Protein AF-A0A7W6GQD6-F1 (afdb_monomer_lite)

pLDDT: mean 81.96, std 21.28, range [22.78, 98.62]

Sequence (517 aa):
MRVMVGALLSGAMLIDSMAMAAETPKAAPPQAVETPSPFIQCDGRKGHVGAGELLGQLLAISVTAGLASDAFTKDDGNVEKRLSGRAGADACNVAMAQETNEERRTQLLLARTIHLIEAEDLPAALESVRELPRLAPVGVQDWAFNAGLGSSAAYLESVILVRLDRPAEAEAAALRSAAFAPYDLVSQYRVPAHVQLTPTMSAEKKAYLDQLVRMCPQHLSLRAELHAWVGDYAAAAKDEADRLKLVQGFAPKAKPMFNDALVALYQMMAGDKDAATTAARARQGLDAYIAEGGDRSDPAGVSNVEAMLAFFDIGQLAAQGRMAEARAAFAGRTRWVAVPPPVVADMFGKLQANMPTAERTGPWTRTRQDYRDDAMRSNLKLLQNPDLVKNYYAKVANSARQSDYARASGSVWKIGAKPRYLARDLPKDVTTYEFINVGPNLWGLSAGEAVLLHAALIASARGFDGFVVPQNRTHIFSSPVRFGNIGTPGFPQSATFRAQQVIDELSPRIPEPPMRR

Organism: NCBI:txid944425

Foldseek 3Di:
DDDDPDDDDDDDDDDDDDDDDDDDDDDDDPDPPPLDALLCQQQQADADDDPVVVVVVVVPDDDDDDDDPVPPDPGPGGRVNHHAAPSNLVSLVVSLVVHPDLLVNLVSLLSSLLRPVRNVVLVVSLVSLVCNVVSDDVPPVDLLCCLFSVLLSLQSNLLSCLLVVNLVSSLVSLLSSCVSFLLALLSLVSNLLSLLLDLDDDPSNVVSLLSSCQSFVLCLQSVLLSCLSVLNLVSSLVSLVLSVLQCCLQPVPDLPLLSLLSSLLSCLSVVHPCSVVSLVSSVVSLVVCVVVVVCVVPVPSSVLSVLSSLLSVLSVCVVVVVLVVSVVSLVVDPDSVSHRLSSNLVSLQSSLVPPDPVNCDDPSVDHSVNSSVVSSVVSSVVSNDSVCSVCSSVSRGRGRDLVLLQQLQVQLLQQPPDRRQWDDDDPPVSVSWTKGAQVVGHDDSSLQLSSLLSLLNNLVVVPEQWKGFHNCPPDSNMTTMDHHHDPDRSHDPSRIDGSVVSCVVCCVSNPHDPPPD

Radius of gyration: 27.21 Å; chains: 1; bounding box: 82×71×68 Å

Structure (mmCIF, N/CA/C/O backbone):
data_AF-A0A7W6GQD6-F1
#
_entry.id   AF-A0A7W6GQD6-F1
#
loop_
_atom_site.group_PDB
_atom_site.id
_atom_site.type_symbol
_atom_site.label_atom_id
_atom_site.label_alt_id
_atom_site.label_comp_id
_atom_site.label_asym_id
_atom_site.label_entity_id
_atom_site.label_seq_id
_atom_site.pdbx_PDB_ins_code
_atom_site.Cartn_x
_atom_site.Cartn_y
_atom_site.Cartn_z
_atom_site.occupancy
_atom_site.B_iso_or_equiv
_atom_site.auth_seq_id
_atom_site.auth_comp_id
_atom_site.auth_asym_id
_atom_site.auth_atom_id
_atom_site.pdbx_PDB_model_num
ATOM 1 N N . MET A 1 1 ? 17.242 -1.095 22.680 1.00 29.06 1 MET A N 1
ATOM 2 C CA . MET A 1 1 ? 17.870 -1.132 21.341 1.00 29.06 1 MET A CA 1
ATOM 3 C C . MET A 1 1 ? 17.457 0.159 20.648 1.00 29.06 1 MET A C 1
ATOM 5 O O . MET A 1 1 ? 16.277 0.341 20.392 1.00 29.06 1 MET A O 1
ATOM 9 N N . ARG A 1 2 ? 18.373 1.134 20.584 1.00 23.98 2 ARG A N 1
ATOM 10 C CA . ARG A 1 2 ? 18.087 2.547 20.279 1.00 23.98 2 ARG A CA 1
ATOM 11 C C . ARG A 1 2 ? 17.728 2.716 18.799 1.00 23.98 2 ARG A C 1
ATOM 13 O O . ARG A 1 2 ? 18.557 2.416 17.949 1.00 23.98 2 ARG A O 1
ATOM 20 N N . VAL A 1 3 ? 16.531 3.219 18.507 1.00 26.91 3 VAL A N 1
ATOM 21 C CA . VAL A 1 3 ? 16.173 3.744 17.183 1.00 26.91 3 VAL A CA 1
ATOM 22 C C . VAL A 1 3 ? 16.498 5.235 17.207 1.00 26.91 3 VAL A C 1
ATOM 24 O O . VAL A 1 3 ? 15.891 5.996 17.954 1.00 26.91 3 VAL A O 1
ATOM 27 N N . MET A 1 4 ? 17.528 5.630 16.459 1.00 23.16 4 MET A N 1
ATOM 28 C CA . MET A 1 4 ? 17.883 7.032 16.249 1.00 23.16 4 MET A CA 1
ATOM 29 C C . MET A 1 4 ? 16.858 7.671 15.309 1.00 23.16 4 MET A C 1
ATOM 31 O O . MET A 1 4 ? 16.850 7.395 14.113 1.00 23.16 4 MET A O 1
ATOM 35 N N . VAL A 1 5 ? 16.025 8.550 15.860 1.00 26.58 5 VAL A N 1
ATOM 36 C CA . VAL A 1 5 ? 15.368 9.627 15.116 1.00 26.58 5 VAL A CA 1
ATOM 37 C C . VAL A 1 5 ? 16.277 10.842 15.265 1.00 26.58 5 VAL A C 1
ATOM 39 O O . VAL A 1 5 ? 16.389 11.413 16.347 1.00 26.58 5 VAL A O 1
ATOM 42 N N . GLY A 1 6 ? 17.008 11.173 14.203 1.00 24.09 6 GLY A N 1
ATOM 43 C CA . GLY A 1 6 ? 17.914 12.317 14.161 1.00 24.09 6 GLY A CA 1
ATOM 44 C C . GLY A 1 6 ? 17.341 13.417 13.282 1.00 24.09 6 GLY A C 1
ATOM 45 O O . GLY A 1 6 ? 17.412 13.328 12.061 1.00 24.09 6 GLY A O 1
ATOM 46 N N . ALA A 1 7 ? 16.785 14.446 13.920 1.00 25.97 7 ALA A N 1
ATOM 47 C CA . ALA A 1 7 ? 16.576 15.755 13.321 1.00 25.97 7 ALA A CA 1
ATOM 48 C C . ALA A 1 7 ? 17.935 16.400 13.000 1.00 25.97 7 ALA A C 1
ATOM 50 O O . ALA A 1 7 ? 18.854 16.325 13.814 1.00 25.97 7 ALA A O 1
ATOM 51 N N . LEU A 1 8 ? 18.053 17.068 11.853 1.00 24.70 8 LEU A N 1
ATOM 52 C CA . LEU A 1 8 ? 19.194 17.929 11.538 1.00 24.70 8 LEU A CA 1
ATOM 53 C C . LEU A 1 8 ? 18.689 19.316 11.130 1.00 24.70 8 LEU A C 1
ATOM 55 O O . LEU A 1 8 ? 18.343 19.565 9.979 1.00 24.70 8 LEU A O 1
ATOM 59 N N . LEU A 1 9 ? 18.655 20.207 12.124 1.00 26.14 9 LEU A N 1
ATOM 60 C CA . LEU A 1 9 ? 18.938 21.630 11.956 1.00 26.14 9 LEU A CA 1
ATOM 61 C C . LEU A 1 9 ? 20.459 21.820 11.944 1.00 26.14 9 LEU A C 1
ATOM 63 O O . LEU A 1 9 ? 21.134 21.277 12.815 1.00 26.14 9 LEU A O 1
ATOM 67 N N . SER A 1 10 ? 20.971 22.646 11.034 1.00 27.19 10 SER A N 1
ATOM 68 C CA . SER A 1 10 ? 22.205 23.454 11.136 1.00 27.19 10 SER A CA 1
ATOM 69 C C . SER A 1 10 ? 22.235 24.346 9.886 1.00 27.19 10 SER A C 1
ATOM 71 O O . SER A 1 10 ? 21.894 23.878 8.808 1.00 27.19 10 SER A O 1
ATOM 73 N N . GLY A 1 11 ? 22.533 25.640 9.916 1.00 25.53 11 GLY A N 1
ATOM 74 C CA . GLY A 1 11 ? 23.400 26.380 10.824 1.00 25.53 11 GLY A CA 1
ATOM 75 C C . GLY A 1 11 ? 24.383 27.144 9.936 1.00 25.53 11 GLY A C 1
ATOM 76 O O . GLY A 1 11 ? 25.200 26.530 9.259 1.00 25.53 11 GLY A O 1
ATOM 77 N N . ALA A 1 12 ? 24.230 28.465 9.871 1.00 30.64 12 ALA A N 1
ATOM 78 C CA . ALA A 1 12 ? 25.046 29.363 9.063 1.00 30.64 12 ALA A CA 1
ATOM 79 C C . ALA A 1 12 ? 26.520 29.338 9.504 1.00 30.64 12 ALA A C 1
ATOM 81 O O . ALA A 1 12 ? 26.805 29.373 10.701 1.00 30.64 12 ALA A O 1
ATOM 82 N N . MET A 1 13 ? 27.447 29.342 8.542 1.00 29.00 13 MET A N 1
ATOM 83 C CA . MET A 1 13 ? 28.863 29.616 8.783 1.00 29.00 13 MET A CA 1
ATOM 84 C C . MET A 1 13 ? 29.340 30.777 7.911 1.00 29.00 13 MET A C 1
ATOM 86 O O . MET A 1 13 ? 29.098 30.824 6.706 1.00 29.00 13 MET A O 1
ATOM 90 N N . LEU A 1 14 ? 29.995 31.713 8.595 1.00 28.66 14 LEU A N 1
ATOM 91 C CA . LEU A 1 14 ? 30.728 32.859 8.077 1.00 28.66 14 LEU A CA 1
ATOM 92 C C . LEU A 1 14 ? 31.864 32.409 7.152 1.00 28.66 14 LEU A C 1
ATOM 94 O O . LEU A 1 14 ? 32.593 31.472 7.472 1.00 28.66 14 LEU A O 1
ATOM 98 N N . ILE A 1 15 ? 32.027 33.117 6.035 1.00 31.59 15 ILE A N 1
ATOM 99 C CA . ILE A 1 15 ? 33.164 32.976 5.124 1.00 31.59 15 ILE A CA 1
ATOM 100 C C . ILE A 1 15 ? 34.162 34.076 5.478 1.00 31.59 15 ILE A C 1
ATOM 102 O O . ILE A 1 15 ? 33.838 35.261 5.388 1.00 31.59 15 ILE A O 1
ATOM 106 N N . ASP A 1 16 ? 35.356 33.663 5.891 1.00 30.00 16 ASP A N 1
ATOM 107 C CA . ASP A 1 16 ? 36.492 34.544 6.126 1.00 30.00 16 ASP A CA 1
ATOM 108 C C . ASP A 1 16 ? 37.236 34.797 4.808 1.00 30.00 16 ASP A C 1
ATOM 110 O O . ASP A 1 16 ? 37.378 33.910 3.962 1.00 30.00 16 ASP A O 1
ATOM 114 N N . SER A 1 17 ? 37.664 36.040 4.612 1.00 33.84 17 SER A N 1
ATOM 115 C CA . SER A 1 17 ? 38.254 36.525 3.365 1.00 33.84 17 SER A CA 1
ATOM 116 C C . SER A 1 17 ? 39.763 36.290 3.353 1.00 33.84 17 SER A C 1
ATOM 118 O O . SER A 1 17 ? 40.481 36.861 4.168 1.00 33.84 17 SER A O 1
ATOM 120 N N . MET A 1 18 ? 40.271 35.541 2.372 1.00 31.70 18 MET A N 1
ATOM 121 C CA . MET A 1 18 ? 41.686 35.591 1.997 1.00 31.70 18 MET A CA 1
ATOM 122 C C . MET A 1 18 ? 41.835 35.840 0.499 1.00 31.70 18 MET A C 1
ATOM 124 O O . MET A 1 18 ? 41.544 34.990 -0.339 1.00 31.70 18 MET A O 1
ATOM 128 N N . ALA A 1 19 ? 42.304 37.047 0.192 1.00 33.97 19 ALA A N 1
ATOM 129 C CA . ALA A 1 19 ? 42.800 37.444 -1.110 1.00 33.97 19 ALA A CA 1
ATOM 130 C C . ALA A 1 19 ? 44.183 36.819 -1.347 1.00 33.97 19 ALA A C 1
ATOM 132 O O . ALA A 1 19 ? 45.100 37.019 -0.552 1.00 33.97 19 ALA A O 1
ATOM 133 N N . MET A 1 20 ? 44.337 36.112 -2.464 1.00 32.41 20 MET A N 1
ATOM 134 C CA . MET A 1 20 ? 45.627 35.758 -3.054 1.00 32.41 20 MET A CA 1
ATOM 135 C C . MET A 1 20 ? 45.556 35.969 -4.568 1.00 32.41 20 MET A C 1
ATOM 137 O O . MET A 1 20 ? 44.505 35.825 -5.189 1.00 32.41 20 MET A O 1
ATOM 141 N N . ALA A 1 21 ? 46.685 36.425 -5.098 1.00 31.97 21 ALA A N 1
ATOM 142 C CA . ALA A 1 21 ? 46.853 37.155 -6.343 1.00 31.97 21 ALA A CA 1
ATOM 143 C C . ALA A 1 21 ? 46.442 36.389 -7.611 1.00 31.97 21 ALA A C 1
ATOM 145 O O . ALA A 1 21 ? 46.692 35.196 -7.760 1.00 31.97 21 ALA A O 1
ATOM 146 N N . ALA A 1 22 ? 45.856 37.137 -8.545 1.00 32.53 22 ALA A N 1
ATOM 147 C CA . ALA A 1 22 ? 45.517 36.695 -9.886 1.00 32.53 22 ALA A CA 1
ATOM 148 C C . ALA A 1 22 ? 46.772 36.621 -10.771 1.00 32.53 22 ALA A C 1
ATOM 150 O O . ALA A 1 22 ? 47.369 37.648 -11.090 1.00 32.53 22 ALA A O 1
ATOM 151 N N . GLU A 1 23 ? 47.124 35.421 -11.226 1.00 32.81 23 GLU A N 1
ATOM 152 C CA . GLU A 1 23 ? 47.848 35.241 -12.485 1.00 32.81 23 GLU A CA 1
ATOM 153 C C . GLU A 1 23 ? 46.809 35.054 -13.586 1.00 32.81 23 GLU A C 1
ATOM 155 O O . GLU A 1 23 ? 46.058 34.083 -13.582 1.00 32.81 23 GLU A O 1
ATOM 160 N N . THR A 1 24 ? 46.725 36.014 -14.505 1.00 32.28 24 THR A N 1
ATOM 161 C CA . THR A 1 24 ? 45.801 35.993 -15.641 1.00 32.28 24 THR A CA 1
ATOM 162 C C . THR A 1 24 ? 46.213 34.880 -16.613 1.00 32.28 24 THR A C 1
ATOM 164 O O . THR A 1 24 ? 47.226 35.033 -17.305 1.00 32.28 24 THR A O 1
ATOM 167 N N . PRO A 1 25 ? 45.459 33.770 -16.743 1.00 35.75 25 PRO A N 1
ATOM 168 C CA . PRO A 1 25 ? 45.731 32.793 -17.778 1.00 35.75 25 PRO A CA 1
ATOM 169 C C . PRO A 1 25 ? 45.293 33.401 -19.108 1.00 35.75 25 PRO A C 1
ATOM 171 O O . PRO A 1 25 ? 44.184 33.918 -19.254 1.00 35.75 25 PRO A O 1
ATOM 174 N N . LYS A 1 26 ? 46.199 33.350 -20.079 1.00 32.59 26 LYS A N 1
ATOM 175 C CA . LYS A 1 26 ? 45.982 33.726 -21.475 1.00 32.59 26 LYS A CA 1
ATOM 176 C C . LYS A 1 26 ? 44.667 33.101 -21.960 1.00 32.59 26 LYS A C 1
ATOM 178 O O . LYS A 1 26 ? 44.540 31.878 -21.955 1.00 32.59 26 LYS A O 1
ATOM 183 N N . ALA A 1 27 ? 43.697 33.938 -22.331 1.00 32.31 27 ALA A N 1
ATOM 184 C CA . ALA A 1 27 ? 42.375 33.500 -22.761 1.00 32.31 27 ALA A CA 1
ATOM 185 C C . ALA A 1 27 ? 42.497 32.466 -23.890 1.00 32.31 27 ALA A C 1
ATOM 187 O O . ALA A 1 27 ? 42.965 32.777 -24.988 1.00 32.31 27 ALA A O 1
ATOM 188 N N . ALA A 1 28 ? 42.083 31.232 -23.603 1.00 35.94 28 ALA A N 1
ATOM 189 C CA . ALA A 1 28 ? 41.724 30.284 -24.641 1.00 35.94 28 ALA A CA 1
ATOM 190 C C . ALA A 1 28 ? 40.553 30.880 -25.445 1.00 35.94 28 ALA A C 1
ATOM 192 O O . ALA A 1 28 ? 39.723 31.586 -24.861 1.00 35.94 28 ALA A O 1
ATOM 193 N N . PRO A 1 29 ? 40.471 30.640 -26.767 1.00 33.88 29 PRO A N 1
ATOM 194 C CA . PRO A 1 29 ? 39.307 31.056 -27.542 1.00 33.88 29 PRO A CA 1
ATOM 195 C C . PRO A 1 29 ? 38.040 30.519 -26.859 1.00 33.88 29 PRO A C 1
ATOM 197 O O . PRO A 1 29 ? 38.082 29.396 -26.346 1.00 33.88 29 PRO A O 1
ATOM 200 N N . PRO A 1 30 ? 36.937 31.291 -26.808 1.00 34.25 30 PRO A N 1
ATOM 201 C CA . PRO A 1 30 ? 35.703 30.811 -26.210 1.00 34.25 30 PRO A CA 1
ATOM 202 C C . PRO A 1 30 ? 35.314 29.524 -26.935 1.00 34.25 30 PRO A C 1
ATOM 204 O O . PRO A 1 30 ? 34.997 29.544 -28.125 1.00 34.25 30 PRO A O 1
ATOM 207 N N . GLN A 1 31 ? 35.393 28.393 -26.230 1.00 34.97 31 GLN A N 1
ATOM 208 C CA . GLN A 1 31 ? 34.741 27.177 -26.683 1.00 34.97 31 GLN A CA 1
ATOM 209 C C . GLN A 1 31 ? 33.279 27.559 -26.880 1.00 34.97 31 GLN A C 1
ATOM 211 O O . GLN A 1 31 ? 32.640 28.058 -25.949 1.00 34.97 31 GLN A O 1
ATOM 216 N N . ALA A 1 32 ? 32.776 27.412 -28.106 1.00 36.75 32 ALA A N 1
ATOM 217 C CA . ALA A 1 32 ? 31.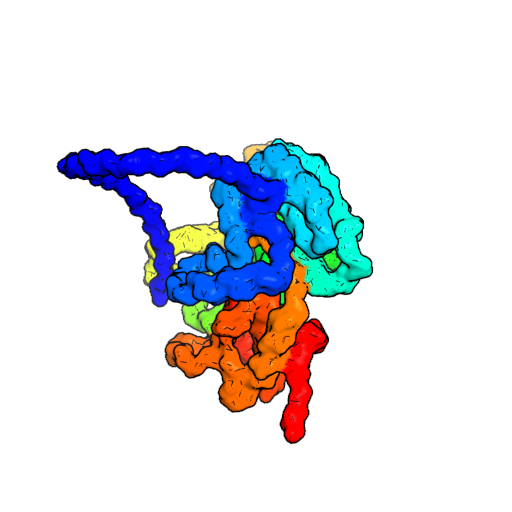355 27.537 -28.361 1.00 36.75 32 ALA A CA 1
ATOM 218 C C . ALA A 1 32 ? 30.644 26.666 -27.322 1.00 36.75 32 ALA A C 1
ATOM 220 O O . ALA A 1 32 ? 30.987 25.494 -27.166 1.00 36.75 32 ALA A O 1
ATOM 221 N N . VAL A 1 33 ? 29.718 27.251 -26.561 1.00 42.03 33 VAL A N 1
ATOM 222 C CA . VAL A 1 33 ? 28.868 26.481 -25.655 1.00 42.03 33 VAL A CA 1
ATOM 223 C C . VAL A 1 33 ? 28.045 25.568 -26.558 1.00 42.03 33 VAL A C 1
ATOM 225 O O . VAL A 1 33 ? 27.047 26.002 -27.131 1.00 42.03 33 VAL A O 1
ATOM 228 N N . GLU A 1 34 ? 28.523 24.341 -26.780 1.00 58.47 34 GLU A N 1
ATOM 229 C CA . GLU A 1 34 ? 27.817 23.358 -27.591 1.00 58.47 34 GLU A CA 1
ATOM 230 C C . GLU A 1 34 ? 26.426 23.192 -26.991 1.00 58.47 34 GLU A C 1
ATOM 232 O O . GLU A 1 34 ? 26.262 22.805 -25.828 1.00 58.47 34 GLU A O 1
ATOM 237 N N . THR A 1 35 ? 25.419 23.559 -27.783 1.00 68.62 35 THR A N 1
ATOM 238 C CA . THR A 1 35 ? 24.026 23.393 -27.387 1.00 68.62 35 THR A CA 1
ATOM 239 C C . THR A 1 35 ? 23.809 21.902 -27.128 1.00 68.62 35 THR A C 1
ATOM 241 O O . THR A 1 35 ? 24.106 21.098 -28.015 1.00 68.62 35 THR A O 1
ATOM 244 N N . PRO A 1 36 ? 23.343 21.498 -25.931 1.00 78.75 36 PRO A N 1
ATOM 245 C CA . PRO A 1 36 ? 23.187 20.084 -25.607 1.00 78.75 36 PRO A CA 1
ATOM 246 C C . PRO A 1 36 ? 22.258 19.407 -26.619 1.00 78.75 36 PRO A C 1
ATOM 248 O O . PRO A 1 36 ? 21.325 20.045 -27.103 1.00 78.75 36 PRO A O 1
ATOM 251 N N . SER A 1 37 ? 22.491 18.134 -26.947 1.00 86.12 37 SER A N 1
ATOM 252 C CA . SER A 1 37 ? 21.647 17.429 -27.921 1.00 86.12 37 SER A CA 1
ATOM 253 C C . SER A 1 37 ? 20.177 17.379 -27.466 1.00 86.12 37 SER A C 1
ATOM 255 O O . SER A 1 37 ? 19.918 17.409 -26.259 1.00 86.12 37 SER A O 1
ATOM 257 N N . PRO A 1 38 ? 19.203 17.235 -28.388 1.00 85.62 38 PRO A N 1
ATOM 258 C CA . PRO A 1 38 ? 17.787 17.110 -28.026 1.00 85.62 38 PRO A CA 1
ATOM 259 C C . PRO A 1 38 ? 17.504 15.983 -27.021 1.00 85.62 38 PRO A C 1
ATOM 261 O O . PRO A 1 38 ? 16.628 16.116 -26.174 1.00 85.62 38 PRO A O 1
ATOM 264 N N . PHE A 1 39 ? 18.287 14.900 -27.057 1.00 85.12 39 PHE A N 1
ATOM 265 C CA . PHE A 1 39 ? 18.211 13.805 -26.085 1.00 85.12 39 PHE A CA 1
ATOM 266 C C . PHE A 1 39 ? 18.593 14.261 -24.670 1.00 85.12 39 PHE A C 1
ATOM 268 O O . PHE A 1 39 ? 17.839 14.036 -23.727 1.00 85.12 39 PHE A O 1
ATOM 275 N N . ILE A 1 40 ? 19.711 14.984 -24.528 1.00 84.12 40 ILE A N 1
ATOM 276 C CA . ILE A 1 40 ? 20.160 15.516 -23.232 1.00 84.12 40 ILE A CA 1
ATOM 277 C C . ILE A 1 40 ? 19.181 16.580 -22.725 1.00 84.12 40 ILE A C 1
ATOM 279 O O . ILE A 1 40 ? 18.849 16.592 -21.543 1.00 84.12 40 ILE A O 1
ATOM 283 N N . GLN A 1 41 ? 18.676 17.437 -23.613 1.00 86.62 41 GLN A N 1
ATOM 284 C CA . GLN A 1 41 ? 17.657 18.427 -23.263 1.00 86.62 41 GLN A CA 1
ATOM 285 C C . GLN A 1 41 ? 16.332 17.778 -22.826 1.00 86.62 41 GLN A C 1
ATOM 287 O O . GLN A 1 41 ? 15.656 18.342 -21.971 1.00 86.62 41 GLN A O 1
ATOM 292 N N . CYS A 1 42 ? 15.981 16.610 -23.377 1.00 86.75 42 CYS A N 1
ATOM 293 C CA . CYS A 1 42 ? 14.766 15.862 -23.046 1.00 86.75 42 CYS A CA 1
ATOM 294 C C . CYS A 1 42 ? 14.874 15.090 -21.725 1.00 86.75 42 CYS A C 1
ATOM 296 O O . CYS A 1 42 ? 14.069 15.283 -20.832 1.00 86.75 42 CYS A O 1
ATOM 298 N N . ASP A 1 43 ? 15.837 14.188 -21.551 1.00 81.69 43 ASP A N 1
ATOM 299 C CA . ASP A 1 43 ? 15.865 13.332 -20.352 1.00 81.69 43 ASP A CA 1
ATOM 300 C C . ASP A 1 43 ? 17.232 13.257 -19.676 1.00 81.69 43 ASP A C 1
ATOM 302 O O . ASP A 1 43 ? 17.433 12.479 -18.739 1.00 81.69 43 ASP A O 1
ATOM 306 N N . GLY A 1 44 ? 18.162 14.098 -20.123 1.00 78.06 44 GLY A N 1
ATOM 307 C CA . GLY A 1 44 ? 19.522 14.145 -19.616 1.00 78.06 44 GLY A CA 1
ATOM 308 C C . GLY A 1 44 ? 20.409 13.020 -20.136 1.00 78.06 44 GLY A C 1
ATOM 309 O O . GLY A 1 44 ? 21.590 13.036 -19.808 1.00 78.06 44 GLY A O 1
ATOM 310 N N . ARG A 1 45 ? 19.908 12.067 -20.938 1.00 76.62 45 ARG A N 1
ATOM 311 C CA . ARG A 1 45 ? 20.697 10.938 -21.461 1.00 76.62 45 ARG A CA 1
ATOM 312 C C . ARG A 1 45 ? 21.180 11.227 -22.885 1.00 76.62 45 ARG A C 1
ATOM 314 O O . ARG A 1 45 ? 20.554 11.968 -23.641 1.00 76.62 45 ARG A O 1
ATOM 321 N N . LYS A 1 46 ? 22.302 10.619 -23.280 1.00 64.69 46 LYS A N 1
ATOM 322 C CA . LYS A 1 46 ? 22.712 10.586 -24.695 1.00 64.69 46 LYS A CA 1
ATOM 323 C C . LYS A 1 46 ? 21.679 9.781 -25.511 1.00 64.69 46 LYS A C 1
ATOM 325 O O . LYS A 1 46 ? 20.947 8.960 -24.957 1.00 64.69 46 LYS A O 1
ATOM 330 N N . GLY A 1 47 ? 21.571 10.055 -26.815 1.00 58.84 47 GLY A N 1
ATOM 331 C CA . GLY A 1 47 ? 20.771 9.223 -27.731 1.00 58.84 47 GLY A CA 1
ATOM 332 C C . GLY A 1 47 ? 21.326 7.796 -27.823 1.00 58.84 47 GLY A C 1
ATOM 333 O O . GLY A 1 47 ? 22.362 7.514 -27.220 1.00 58.84 47 GLY A O 1
ATOM 334 N N . HIS A 1 48 ? 20.663 6.891 -28.555 1.00 54.25 48 HIS A N 1
ATOM 335 C CA . HIS A 1 48 ? 21.184 5.532 -28.736 1.00 54.25 48 HIS A CA 1
ATOM 336 C C . HIS A 1 48 ? 22.591 5.557 -29.367 1.00 54.25 48 HIS A C 1
ATOM 338 O O . HIS A 1 48 ? 22.750 5.808 -30.559 1.00 54.25 48 HIS A O 1
ATOM 344 N N . VAL A 1 49 ? 23.620 5.307 -28.552 1.00 41.00 49 VAL A N 1
ATOM 345 C CA . VAL A 1 49 ? 25.010 5.143 -28.994 1.00 41.00 49 VAL A CA 1
ATOM 346 C C . VAL A 1 49 ? 25.185 3.716 -29.505 1.00 41.00 49 VAL A C 1
ATOM 348 O O . VAL A 1 49 ? 24.947 2.749 -28.779 1.00 41.00 49 VAL A O 1
ATOM 351 N N . GLY A 1 50 ? 25.576 3.573 -30.772 1.00 36.72 50 GLY A N 1
ATOM 352 C CA . GLY A 1 50 ? 25.819 2.268 -31.384 1.00 36.72 50 GLY A CA 1
ATOM 353 C C . GLY A 1 50 ? 26.953 1.506 -30.684 1.00 36.72 50 GLY A C 1
ATOM 354 O O . GLY A 1 50 ? 27.858 2.098 -30.097 1.00 36.72 50 GLY A O 1
ATOM 355 N N . ALA A 1 51 ? 26.948 0.173 -30.790 1.00 32.69 51 ALA A N 1
ATOM 356 C CA . ALA A 1 51 ? 27.914 -0.715 -30.126 1.00 32.69 51 ALA A CA 1
ATOM 357 C C . ALA A 1 51 ? 29.404 -0.383 -30.399 1.00 32.69 51 ALA A C 1
ATOM 359 O O . ALA A 1 51 ? 30.267 -0.770 -29.613 1.00 32.69 51 ALA A O 1
ATOM 360 N N . GLY A 1 52 ? 29.711 0.347 -31.480 1.00 29.44 52 GLY A N 1
ATOM 361 C CA . GLY A 1 52 ? 31.063 0.802 -31.826 1.00 29.44 52 GLY A CA 1
ATOM 362 C C . GLY A 1 52 ? 31.597 1.976 -30.990 1.00 29.44 52 GLY A C 1
ATOM 363 O O . GLY A 1 52 ? 32.807 2.076 -30.816 1.00 29.44 52 GLY A O 1
ATOM 364 N N . GLU A 1 53 ? 30.735 2.825 -30.417 1.00 31.41 53 GLU A N 1
ATOM 365 C CA . GLU A 1 53 ? 31.148 3.966 -29.571 1.00 31.41 53 GLU A CA 1
ATOM 366 C C . GLU A 1 53 ? 31.358 3.571 -28.098 1.00 31.41 53 GLU A C 1
ATOM 368 O O . GLU A 1 53 ? 32.134 4.203 -27.377 1.00 31.41 53 GLU A O 1
ATOM 373 N N . LEU A 1 54 ? 30.754 2.457 -27.667 1.00 31.94 54 LEU A N 1
ATOM 374 C CA . LEU A 1 54 ? 30.874 1.917 -26.308 1.00 31.94 54 LEU A CA 1
ATOM 375 C C . LEU A 1 54 ? 32.303 1.429 -25.983 1.00 31.94 54 LEU A C 1
ATOM 377 O O . LEU A 1 54 ? 32.735 1.470 -24.830 1.00 31.94 54 LEU A O 1
ATOM 381 N N . LEU A 1 55 ? 33.053 0.984 -27.001 1.00 28.02 55 LEU A N 1
ATOM 382 C CA . LEU A 1 55 ? 34.411 0.448 -26.842 1.00 28.02 55 LEU A CA 1
ATOM 383 C C . LEU A 1 55 ? 35.444 1.547 -26.519 1.00 28.02 55 LEU A C 1
ATOM 385 O O . LEU A 1 55 ? 36.433 1.274 -25.844 1.00 28.02 55 LEU A O 1
ATOM 389 N N . GLY A 1 56 ? 35.198 2.791 -26.949 1.00 26.14 56 GLY A N 1
ATOM 390 C CA . GLY A 1 56 ? 36.065 3.940 -26.657 1.00 26.14 56 GLY A CA 1
ATOM 391 C C . GLY A 1 56 ? 35.879 4.506 -25.244 1.00 26.14 56 GLY A C 1
ATOM 392 O O . GLY A 1 56 ? 36.850 4.919 -24.616 1.00 26.14 56 GLY A O 1
ATOM 393 N N . GLN A 1 57 ? 34.653 4.472 -24.708 1.00 28.62 57 GLN A N 1
ATOM 394 C CA . GLN A 1 57 ? 34.330 5.001 -23.371 1.00 28.62 57 GLN A CA 1
ATOM 395 C C . GLN A 1 57 ? 34.681 4.029 -22.229 1.00 28.62 57 GLN A C 1
ATOM 397 O O . GLN A 1 57 ? 34.964 4.456 -21.109 1.00 28.62 57 GLN A O 1
ATOM 402 N N . LEU A 1 58 ? 34.755 2.723 -22.509 1.00 26.16 58 LEU A N 1
ATOM 403 C CA . LEU A 1 58 ? 35.125 1.695 -21.525 1.00 26.16 58 LEU A CA 1
ATOM 404 C C . LEU A 1 58 ? 36.592 1.757 -21.061 1.00 26.16 58 LEU A C 1
ATOM 406 O O . LEU A 1 58 ? 36.904 1.228 -19.996 1.00 26.16 58 LEU A O 1
ATOM 410 N N . LEU A 1 59 ? 37.479 2.429 -21.803 1.00 29.19 59 LEU A N 1
ATOM 411 C CA . LEU A 1 59 ? 38.891 2.594 -21.427 1.00 29.19 59 LEU A CA 1
ATOM 412 C C . LEU A 1 59 ? 39.143 3.742 -20.429 1.00 29.19 59 LEU A C 1
ATOM 414 O O . LEU A 1 59 ? 40.242 3.829 -19.889 1.00 29.19 59 LEU A O 1
ATOM 418 N N . ALA A 1 60 ? 38.148 4.592 -20.143 1.00 27.03 60 ALA A N 1
ATOM 419 C CA . ALA A 1 60 ? 38.334 5.801 -19.330 1.00 27.03 60 ALA A CA 1
ATOM 420 C C . ALA A 1 60 ? 37.743 5.732 -17.904 1.00 27.03 60 ALA A C 1
ATOM 422 O O . ALA A 1 60 ? 38.079 6.567 -17.070 1.00 27.03 60 ALA A O 1
ATOM 423 N N . ILE A 1 61 ? 36.882 4.752 -17.591 1.00 31.53 61 ILE A N 1
ATOM 424 C CA . ILE A 1 61 ? 36.101 4.722 -16.337 1.00 31.53 61 ILE A CA 1
ATOM 425 C C . ILE A 1 61 ? 36.473 3.497 -15.492 1.00 31.53 61 ILE A C 1
ATOM 427 O O . ILE A 1 61 ? 35.685 2.578 -15.260 1.00 31.53 61 ILE A O 1
ATOM 431 N N . SER A 1 62 ? 37.705 3.495 -15.000 1.00 28.36 62 SER A N 1
ATOM 432 C CA . SER A 1 62 ? 38.115 2.685 -13.855 1.00 28.36 62 SER A CA 1
ATOM 433 C C . SER A 1 62 ? 38.654 3.634 -12.794 1.00 28.36 62 SER A C 1
ATOM 435 O O . SER A 1 62 ? 39.571 4.387 -13.100 1.00 28.36 62 SER A O 1
ATOM 437 N N . VAL A 1 63 ? 38.123 3.536 -11.565 1.00 27.98 63 VAL A N 1
ATOM 438 C CA . VAL A 1 63 ? 38.503 4.271 -10.334 1.00 27.98 63 VAL A CA 1
ATOM 439 C C . VAL A 1 63 ? 37.604 5.481 -10.001 1.00 27.98 63 VAL A C 1
ATOM 441 O O . VAL A 1 63 ? 37.948 6.609 -10.317 1.00 27.98 63 VAL A O 1
ATOM 444 N N . THR A 1 64 ? 36.460 5.259 -9.327 1.00 27.16 64 THR A N 1
ATOM 445 C CA . THR A 1 64 ? 36.078 5.874 -8.019 1.00 27.16 64 THR A CA 1
ATOM 446 C C . THR A 1 64 ? 34.572 5.777 -7.672 1.00 27.16 64 THR A C 1
ATOM 448 O O . THR A 1 64 ? 33.706 5.966 -8.514 1.00 27.16 64 THR A O 1
ATOM 451 N N . ALA A 1 65 ? 34.326 5.551 -6.371 1.00 25.11 65 ALA A N 1
ATOM 452 C CA . ALA A 1 65 ? 33.152 5.887 -5.544 1.00 25.11 65 ALA A CA 1
ATOM 453 C C . ALA A 1 65 ? 31.844 5.063 -5.621 1.00 25.11 65 ALA A C 1
ATOM 455 O O . ALA A 1 65 ? 31.312 4.730 -6.673 1.00 25.11 65 ALA A O 1
ATOM 456 N N . GLY A 1 66 ? 31.315 4.770 -4.424 1.00 22.78 66 GLY A N 1
ATOM 457 C CA . GLY A 1 66 ? 30.018 4.151 -4.172 1.00 22.78 66 GLY A CA 1
ATOM 458 C C . GLY A 1 66 ? 29.116 5.009 -3.275 1.00 22.78 66 GLY A C 1
ATOM 459 O O . GLY A 1 66 ? 29.561 5.995 -2.698 1.00 22.78 66 GLY A O 1
ATOM 460 N N . LEU A 1 67 ? 27.872 4.531 -3.139 1.00 29.66 67 LEU A N 1
ATOM 461 C CA . LEU A 1 67 ? 26.796 4.957 -2.227 1.00 29.66 67 LEU A CA 1
ATOM 462 C C . LEU A 1 67 ? 26.114 6.306 -2.517 1.00 29.66 67 LEU A C 1
ATOM 464 O O . LEU A 1 67 ? 26.161 7.236 -1.724 1.00 29.66 67 LEU A O 1
ATOM 468 N N . ALA A 1 68 ? 25.331 6.316 -3.593 1.00 26.41 68 ALA A N 1
ATOM 469 C CA . ALA A 1 68 ? 24.015 6.948 -3.669 1.00 26.41 68 ALA A CA 1
ATOM 470 C C . ALA A 1 68 ? 23.213 6.186 -4.737 1.00 26.41 68 ALA A C 1
ATOM 472 O O . ALA A 1 68 ? 23.794 5.618 -5.665 1.00 26.41 68 ALA A O 1
ATOM 473 N N . SER A 1 69 ? 21.884 6.161 -4.643 1.00 29.81 69 SER A N 1
ATOM 474 C CA . SER A 1 69 ? 20.995 5.690 -5.722 1.00 29.81 69 SER A CA 1
ATOM 475 C C . SER A 1 69 ? 21.158 6.471 -7.039 1.00 29.81 69 SER A C 1
ATOM 477 O O . SER A 1 69 ? 20.541 6.117 -8.038 1.00 29.81 69 SER A O 1
ATOM 479 N N . ASP A 1 70 ? 22.036 7.470 -7.045 1.00 29.00 70 ASP A N 1
ATOM 480 C CA . ASP A 1 70 ? 22.436 8.306 -8.173 1.00 29.00 70 ASP A CA 1
ATOM 481 C C . ASP A 1 70 ? 23.508 7.640 -9.066 1.00 29.00 70 ASP A C 1
ATOM 483 O O . ASP A 1 70 ? 23.912 8.197 -10.080 1.00 29.00 70 ASP A O 1
ATOM 487 N N . ALA A 1 71 ? 23.963 6.423 -8.739 1.00 26.77 71 ALA A N 1
ATOM 488 C CA . ALA A 1 71 ? 25.054 5.745 -9.450 1.00 26.77 71 ALA A CA 1
ATOM 489 C C . ALA A 1 71 ? 24.648 4.908 -10.690 1.00 26.77 71 ALA A C 1
ATOM 491 O O . ALA A 1 71 ? 25.474 4.146 -11.197 1.00 26.77 71 ALA A O 1
ATOM 492 N N . PHE A 1 72 ? 23.408 4.991 -11.199 1.00 34.88 72 PHE A N 1
ATOM 493 C CA . PHE A 1 72 ? 22.923 4.034 -12.217 1.00 34.88 72 PHE A CA 1
ATOM 494 C C . PHE A 1 72 ? 22.245 4.619 -13.465 1.00 34.88 72 PHE A C 1
ATOM 496 O O . PHE A 1 72 ? 21.307 4.031 -14.003 1.00 34.88 72 PHE A O 1
ATOM 503 N N . THR A 1 73 ? 22.816 5.678 -14.033 1.00 33.12 73 THR A N 1
ATOM 504 C CA . THR A 1 73 ? 22.780 5.887 -15.491 1.00 33.12 73 THR A CA 1
ATOM 505 C C . THR A 1 73 ? 24.206 5.836 -16.025 1.00 33.12 73 THR A C 1
ATOM 507 O O . THR A 1 73 ? 24.845 6.864 -16.215 1.00 33.12 73 THR A O 1
ATOM 510 N N . LYS A 1 74 ? 24.736 4.629 -16.258 1.00 34.62 74 LYS A N 1
ATOM 511 C CA . LYS A 1 74 ? 25.898 4.462 -17.147 1.00 34.62 74 LYS A CA 1
ATOM 512 C C . LYS A 1 74 ? 25.429 4.593 -18.597 1.00 34.62 74 LYS A C 1
ATOM 514 O O . LYS A 1 74 ? 25.346 3.608 -19.313 1.00 34.62 74 LYS A O 1
ATOM 519 N N . ASP A 1 75 ? 25.058 5.816 -18.934 1.00 40.31 75 ASP A N 1
ATOM 520 C CA . ASP A 1 75 ? 25.059 6.425 -20.257 1.00 40.31 75 ASP A CA 1
ATOM 521 C C . ASP A 1 75 ? 25.429 7.873 -19.941 1.00 40.31 75 ASP A C 1
ATOM 523 O O . ASP A 1 75 ? 24.659 8.542 -19.255 1.00 40.31 75 ASP A O 1
ATOM 527 N N . ASP A 1 76 ? 26.635 8.308 -20.313 1.00 46.78 76 ASP A N 1
ATOM 528 C CA . ASP A 1 76 ? 27.239 9.594 -19.930 1.00 46.78 76 ASP A CA 1
ATOM 529 C C . ASP A 1 76 ? 26.352 10.790 -20.318 1.00 46.78 76 ASP A C 1
ATOM 531 O O . ASP A 1 76 ? 26.521 11.408 -21.369 1.00 46.78 76 ASP A O 1
ATOM 535 N N . GLY A 1 77 ? 25.380 11.101 -19.475 1.00 53.97 77 GLY A N 1
ATOM 536 C CA . GLY A 1 77 ? 24.379 12.133 -19.652 1.00 53.97 77 GLY A CA 1
ATOM 537 C C . GLY A 1 77 ? 24.525 13.226 -18.601 1.00 53.97 77 GLY A C 1
ATOM 538 O O . GLY A 1 77 ? 25.039 12.990 -17.510 1.00 53.97 77 GLY A O 1
ATOM 539 N N . ASN A 1 78 ? 24.089 14.440 -18.927 1.00 63.88 78 ASN A N 1
ATOM 540 C CA . ASN A 1 78 ? 24.110 15.564 -17.999 1.00 63.88 78 ASN A CA 1
ATOM 541 C C . ASN A 1 78 ? 22.667 15.941 -17.641 1.00 63.88 78 ASN A C 1
ATOM 543 O O . ASN A 1 78 ? 22.005 16.666 -18.382 1.00 63.88 78 ASN A O 1
ATOM 547 N N . VAL A 1 79 ? 22.193 15.433 -16.500 1.00 66.69 79 VAL A N 1
ATOM 548 C CA . VAL A 1 79 ? 20.833 15.673 -15.985 1.00 66.69 79 VAL A CA 1
ATOM 549 C C . VAL A 1 79 ? 20.585 17.158 -15.700 1.00 66.69 79 VAL A C 1
ATOM 551 O O . VAL A 1 79 ? 19.459 17.623 -15.849 1.00 66.69 79 VAL A O 1
ATOM 554 N N . GLU A 1 80 ? 21.627 17.926 -15.366 1.00 75.50 80 GLU A N 1
ATOM 555 C CA . GLU A 1 80 ? 21.531 19.375 -15.128 1.00 75.50 80 GLU A CA 1
ATOM 556 C C . GLU A 1 80 ? 21.238 20.161 -16.413 1.00 75.50 80 GLU A C 1
ATOM 558 O O . GLU A 1 80 ? 20.742 21.283 -16.357 1.00 75.50 80 GLU A O 1
ATOM 563 N N . LYS A 1 81 ? 21.521 19.571 -17.581 1.00 81.94 81 LYS A N 1
ATOM 564 C CA . LYS A 1 81 ? 21.247 20.159 -18.900 1.00 81.94 81 LYS A CA 1
ATOM 565 C C . LYS A 1 81 ? 19.861 19.805 -19.448 1.00 81.94 81 LYS A C 1
ATOM 567 O O . LYS A 1 81 ? 19.542 20.207 -20.568 1.00 81.94 81 LYS A O 1
ATOM 572 N N . ARG A 1 82 ? 19.044 19.067 -18.689 1.00 84.88 82 ARG A N 1
ATOM 573 C CA . ARG A 1 82 ? 17.653 18.782 -19.048 1.00 84.88 82 ARG A CA 1
ATOM 574 C C . ARG A 1 82 ? 16.825 20.064 -18.947 1.00 84.88 82 ARG A C 1
ATOM 576 O O . ARG A 1 82 ? 16.862 20.751 -17.927 1.00 84.88 82 ARG A O 1
ATOM 583 N N . LEU A 1 83 ? 16.062 20.374 -19.988 1.00 88.81 83 LEU A N 1
ATOM 584 C CA . LEU A 1 83 ? 15.083 21.459 -19.951 1.00 88.81 83 LEU A CA 1
ATOM 585 C C . LEU A 1 83 ? 13.872 21.040 -19.105 1.00 88.81 83 LEU A C 1
ATOM 587 O O . LEU A 1 83 ? 13.714 19.871 -18.777 1.00 88.81 83 LEU A O 1
ATOM 591 N N . SER A 1 84 ? 13.015 21.977 -18.713 1.00 88.06 84 SER A N 1
ATOM 592 C CA . SER A 1 84 ? 11.803 21.680 -17.937 1.00 88.06 84 SER A CA 1
ATOM 593 C C . SER A 1 84 ? 10.550 22.182 -18.643 1.00 88.06 84 SER A C 1
ATOM 595 O O . SER A 1 84 ? 10.613 23.019 -19.552 1.00 88.06 84 SER A O 1
ATOM 597 N N . GLY A 1 85 ? 9.395 21.654 -18.234 1.00 90.06 85 GLY A N 1
ATOM 598 C CA . GLY A 1 85 ? 8.101 22.097 -18.745 1.00 90.06 85 GLY A CA 1
ATOM 599 C C . GLY A 1 85 ? 7.998 21.989 -20.271 1.00 90.06 85 GLY A C 1
ATOM 600 O O . GLY A 1 85 ? 8.474 21.032 -20.882 1.00 90.06 85 GLY A O 1
ATOM 601 N N . ARG A 1 86 ? 7.395 22.994 -20.918 1.00 96.12 86 ARG A N 1
ATOM 602 C CA . ARG A 1 86 ? 7.126 22.949 -22.365 1.00 96.12 86 ARG A CA 1
ATOM 603 C C . ARG A 1 86 ? 8.392 22.794 -23.214 1.00 96.12 86 ARG A C 1
ATOM 605 O O . ARG A 1 86 ? 8.385 22.014 -24.158 1.00 96.12 86 ARG A O 1
ATOM 612 N N . ALA A 1 87 ? 9.480 23.465 -22.836 1.00 94.25 87 ALA A N 1
ATOM 613 C CA . ALA A 1 87 ? 10.748 23.390 -23.560 1.00 94.25 87 ALA A CA 1
ATOM 614 C C . ALA A 1 87 ? 11.350 21.971 -23.532 1.00 94.25 87 ALA A C 1
ATOM 616 O O . ALA A 1 87 ? 11.853 21.495 -24.548 1.00 94.25 87 ALA A O 1
ATOM 617 N N . GLY A 1 88 ? 11.243 21.268 -22.398 1.00 92.62 88 GLY A N 1
ATOM 618 C CA . GLY A 1 88 ? 11.631 19.856 -22.300 1.00 92.62 88 GLY A CA 1
ATOM 619 C C . GLY A 1 88 ? 10.743 18.943 -23.148 1.00 92.62 88 GLY A C 1
ATOM 620 O O . GLY A 1 88 ? 11.243 18.076 -23.863 1.00 92.62 88 GLY A O 1
ATOM 621 N N . ALA A 1 89 ? 9.425 19.171 -23.148 1.00 95.44 89 ALA A N 1
ATOM 622 C CA . ALA A 1 89 ? 8.495 18.405 -23.981 1.00 95.44 89 ALA A CA 1
ATOM 623 C C . ALA A 1 89 ? 8.795 18.561 -25.486 1.00 95.44 89 ALA A C 1
ATOM 625 O O . ALA A 1 89 ? 8.767 17.574 -26.226 1.00 95.44 89 ALA A O 1
ATOM 626 N N . ASP A 1 90 ? 9.133 19.774 -25.930 1.00 96.31 90 ASP A N 1
ATOM 627 C CA . ASP A 1 90 ? 9.513 20.051 -27.317 1.00 96.31 90 ASP A CA 1
ATOM 628 C C . ASP A 1 90 ? 10.855 19.392 -27.680 1.00 96.31 90 ASP A C 1
ATOM 630 O O . ASP A 1 90 ? 10.968 18.775 -28.743 1.00 96.31 90 ASP A O 1
ATOM 634 N N . ALA A 1 91 ? 11.841 19.414 -26.775 1.00 93.69 91 ALA A N 1
ATOM 635 C CA . ALA A 1 91 ? 13.098 18.684 -26.955 1.00 93.69 91 ALA A CA 1
ATOM 636 C C . ALA A 1 91 ? 12.870 17.170 -27.111 1.00 93.69 91 ALA A C 1
ATOM 638 O O . ALA A 1 91 ? 13.468 16.538 -27.985 1.00 93.69 91 ALA A O 1
ATOM 639 N N . CYS A 1 92 ? 11.952 16.590 -26.332 1.00 93.88 92 CYS A N 1
ATOM 640 C CA . CYS A 1 92 ? 11.584 15.183 -26.471 1.00 93.88 92 CYS A CA 1
ATOM 641 C C . CYS A 1 92 ? 10.915 14.869 -27.814 1.00 93.88 92 CYS A C 1
ATOM 643 O O . CYS A 1 92 ? 11.190 13.815 -28.382 1.00 93.88 92 CYS A O 1
ATOM 645 N N . ASN A 1 93 ? 10.084 15.764 -28.361 1.00 95.50 93 ASN A N 1
ATOM 646 C CA . ASN A 1 93 ? 9.510 15.578 -29.701 1.00 95.50 93 ASN A CA 1
ATOM 647 C C . ASN A 1 93 ? 10.610 15.488 -30.770 1.00 95.50 93 ASN A C 1
ATOM 649 O O . ASN A 1 93 ? 10.575 14.597 -31.619 1.00 95.50 93 ASN A O 1
ATOM 653 N N . VAL A 1 94 ? 11.613 16.371 -30.695 1.00 94.62 94 VAL A N 1
ATOM 654 C CA . VAL A 1 94 ? 12.766 16.354 -31.609 1.00 94.62 94 VAL A CA 1
ATOM 655 C C . VAL A 1 94 ? 13.587 15.074 -31.430 1.00 94.62 94 VAL A C 1
ATOM 657 O O . VAL A 1 94 ? 13.916 14.423 -32.420 1.00 94.62 94 VAL A O 1
ATOM 660 N N . ALA A 1 95 ? 13.874 14.674 -30.188 1.00 90.19 95 ALA A N 1
ATOM 661 C CA . ALA A 1 95 ? 14.616 13.448 -29.892 1.00 90.19 95 ALA A CA 1
ATOM 662 C C . ALA A 1 95 ? 13.889 12.192 -30.407 1.00 90.19 95 ALA A C 1
ATOM 664 O O . ALA A 1 95 ? 14.502 11.336 -31.039 1.00 90.19 95 ALA A O 1
ATOM 665 N N . MET A 1 96 ? 12.570 12.093 -30.205 1.00 91.00 96 MET A N 1
ATOM 666 C CA . MET A 1 96 ? 11.766 10.964 -30.690 1.00 91.00 96 MET A CA 1
ATOM 667 C C . MET A 1 96 ? 11.723 10.871 -32.217 1.00 91.00 96 MET A C 1
ATOM 669 O O . MET A 1 96 ? 11.673 9.762 -32.741 1.00 91.00 96 MET A O 1
ATOM 673 N N . ALA A 1 97 ? 11.741 12.002 -32.929 1.00 91.69 97 ALA A N 1
ATOM 674 C CA . ALA A 1 97 ? 11.787 12.018 -34.391 1.00 91.69 97 ALA A CA 1
ATOM 675 C C . ALA A 1 97 ? 13.137 11.526 -34.950 1.00 91.69 97 ALA A C 1
ATOM 677 O O . ALA A 1 97 ? 13.193 11.056 -36.084 1.00 91.69 97 ALA A O 1
ATOM 678 N N . GLN A 1 98 ? 14.211 11.637 -34.161 1.00 90.75 98 GLN A N 1
ATOM 679 C CA . GLN A 1 98 ? 15.564 11.192 -34.516 1.00 90.75 98 GLN A CA 1
ATOM 680 C C . GLN A 1 98 ? 15.870 9.763 -34.044 1.00 90.75 98 GLN A C 1
ATOM 682 O O . GLN A 1 98 ? 16.827 9.153 -34.515 1.00 90.75 98 GLN A O 1
ATOM 687 N N . GLU A 1 99 ? 15.088 9.229 -33.107 1.00 87.00 99 GLU A N 1
ATOM 688 C CA . GLU A 1 99 ? 15.314 7.913 -32.520 1.00 87.00 99 GLU A CA 1
ATOM 689 C C . GLU A 1 99 ? 14.672 6.799 -33.355 1.00 87.00 99 GLU A C 1
ATOM 691 O O . GLU A 1 99 ? 13.506 6.871 -33.747 1.00 87.00 99 GLU A O 1
ATOM 696 N N . THR A 1 100 ? 15.427 5.728 -33.584 1.00 84.50 100 THR A N 1
ATOM 697 C CA . THR A 1 100 ? 14.969 4.553 -34.343 1.00 84.50 100 THR A CA 1
ATOM 698 C C . THR A 1 100 ? 14.692 3.355 -33.440 1.00 84.50 100 THR A C 1
ATOM 700 O O . THR A 1 100 ? 13.908 2.482 -33.806 1.00 84.50 100 THR A O 1
ATOM 703 N N . ASN A 1 101 ? 15.270 3.325 -32.238 1.00 83.00 101 ASN A N 1
ATOM 704 C CA . ASN A 1 101 ? 15.025 2.288 -31.250 1.00 83.00 101 ASN A CA 1
ATOM 705 C C . ASN A 1 101 ? 13.672 2.505 -30.541 1.00 83.00 101 ASN A C 1
ATOM 707 O O . ASN A 1 101 ? 13.477 3.485 -29.822 1.00 83.00 101 ASN A O 1
ATOM 711 N N . GLU A 1 102 ? 12.733 1.574 -30.716 1.00 81.50 102 GLU A N 1
ATOM 712 C CA . GLU A 1 102 ? 11.362 1.666 -30.183 1.00 81.50 102 GLU A CA 1
ATOM 713 C C . GLU A 1 102 ? 11.301 1.739 -28.645 1.00 81.50 102 GLU A C 1
ATOM 715 O O . GLU A 1 102 ? 10.520 2.510 -28.077 1.00 81.50 102 GLU A O 1
ATOM 720 N N . GLU A 1 103 ? 12.169 0.998 -27.948 1.00 79.44 103 GLU A N 1
ATOM 721 C CA . GLU A 1 103 ? 12.267 1.063 -26.486 1.00 79.44 103 GLU A CA 1
ATOM 722 C C . GLU A 1 103 ? 12.714 2.461 -26.032 1.00 79.44 103 GLU A C 1
ATOM 724 O O . GLU A 1 103 ? 12.124 3.059 -25.128 1.00 79.44 103 GLU A O 1
ATOM 729 N N . ARG A 1 104 ? 13.727 3.027 -26.692 1.00 83.25 104 ARG A N 1
ATOM 730 C CA . ARG A 1 104 ? 14.230 4.366 -26.391 1.00 83.25 104 ARG A CA 1
ATOM 731 C C . ARG A 1 104 ? 13.197 5.441 -26.718 1.00 83.25 104 ARG A C 1
ATOM 733 O O . ARG A 1 104 ? 13.006 6.346 -25.909 1.00 83.25 104 ARG A O 1
ATOM 740 N N . ARG A 1 105 ? 12.458 5.310 -27.826 1.00 86.19 105 ARG A N 1
ATOM 741 C CA . ARG A 1 105 ? 11.304 6.177 -28.135 1.00 86.19 105 ARG A CA 1
ATOM 742 C C . ARG A 1 105 ? 10.252 6.133 -27.035 1.00 86.19 105 ARG A C 1
ATOM 744 O O . ARG A 1 105 ? 9.735 7.177 -26.652 1.00 86.19 105 ARG A O 1
ATOM 751 N N . THR A 1 106 ? 9.979 4.952 -26.484 1.00 84.62 106 THR A N 1
ATOM 752 C CA . THR A 1 106 ? 9.057 4.800 -25.352 1.00 84.62 106 THR A CA 1
ATOM 753 C C . THR A 1 106 ? 9.561 5.549 -24.115 1.00 84.62 106 THR A C 1
ATOM 755 O O . THR A 1 106 ? 8.799 6.274 -23.479 1.00 84.62 106 THR A O 1
ATOM 758 N N . GLN A 1 107 ? 10.850 5.441 -23.784 1.00 85.44 107 GLN A N 1
ATOM 759 C CA . GLN A 1 107 ? 11.445 6.195 -22.671 1.00 85.44 107 GLN A CA 1
ATOM 760 C C . GLN A 1 107 ? 11.343 7.715 -22.881 1.00 85.44 107 GLN A C 1
ATOM 762 O O . GLN A 1 107 ? 10.993 8.439 -21.950 1.00 85.44 107 GLN A O 1
ATOM 767 N N . LEU A 1 108 ? 11.596 8.193 -24.103 1.00 88.44 108 LEU A N 1
ATOM 768 C CA . LEU A 1 108 ? 11.468 9.608 -24.463 1.00 88.44 108 LEU A CA 1
ATOM 769 C C . LEU A 1 108 ? 10.009 10.097 -24.387 1.00 88.44 108 LEU A C 1
ATOM 771 O O . LEU A 1 108 ? 9.770 11.222 -23.952 1.00 88.44 108 LEU A O 1
ATOM 775 N N . LEU A 1 109 ? 9.023 9.256 -24.722 1.00 91.19 109 LEU A N 1
ATOM 776 C CA . LEU A 1 109 ? 7.601 9.570 -24.530 1.00 91.19 109 LEU A CA 1
ATOM 777 C C . LEU A 1 109 ? 7.244 9.721 -23.042 1.00 91.19 109 LEU A C 1
ATOM 779 O O . LEU A 1 109 ? 6.498 10.628 -22.661 1.00 91.19 109 LEU A O 1
ATOM 783 N N . LEU A 1 110 ? 7.786 8.858 -22.177 1.00 90.44 110 LEU A N 1
ATOM 784 C CA . LEU A 1 110 ? 7.604 8.982 -20.728 1.00 90.44 110 LEU A CA 1
ATOM 785 C C . LEU A 1 110 ? 8.263 10.263 -20.190 1.00 90.44 110 LEU A C 1
ATOM 787 O O . LEU A 1 110 ? 7.660 10.948 -19.365 1.00 90.44 110 LEU A O 1
ATOM 791 N N . ALA A 1 111 ? 9.443 10.640 -20.694 1.00 90.81 111 ALA A N 1
ATOM 792 C CA . ALA A 1 111 ? 10.086 11.913 -20.355 1.00 90.81 111 ALA A CA 1
ATOM 793 C C . ALA A 1 111 ? 9.247 13.122 -20.808 1.00 90.81 111 ALA A C 1
ATOM 795 O O . ALA A 1 111 ? 8.943 13.999 -19.998 1.00 90.81 111 ALA A O 1
ATOM 796 N N . ARG A 1 112 ? 8.755 13.120 -22.058 1.00 94.56 112 ARG A N 1
ATOM 797 C CA . ARG A 1 112 ? 7.806 14.128 -22.566 1.00 94.56 112 ARG A CA 1
ATOM 798 C C . ARG A 1 112 ? 6.584 14.252 -21.660 1.00 94.56 112 ARG A C 1
ATOM 800 O O . ARG A 1 112 ? 6.171 15.359 -21.334 1.00 94.56 112 ARG A O 1
ATOM 807 N N . THR A 1 113 ? 6.020 13.124 -21.234 1.00 94.75 113 THR A N 1
ATOM 808 C CA . THR A 1 113 ? 4.867 13.089 -20.326 1.00 94.75 113 THR A CA 1
ATOM 809 C C . THR A 1 113 ? 5.184 13.806 -19.014 1.00 94.75 113 THR A C 1
ATOM 811 O O . THR A 1 113 ? 4.397 14.638 -18.572 1.00 94.75 113 THR A O 1
ATOM 814 N N . ILE A 1 114 ? 6.346 13.543 -18.408 1.00 91.56 114 ILE A N 1
ATOM 815 C CA . ILE A 1 114 ? 6.764 14.227 -17.176 1.00 91.56 114 ILE A CA 1
ATOM 816 C C . ILE A 1 114 ? 6.924 15.733 -17.412 1.00 91.56 114 ILE A C 1
ATOM 818 O O . ILE A 1 114 ? 6.455 16.525 -16.601 1.00 91.56 114 ILE A O 1
ATOM 822 N N . HIS A 1 115 ? 7.495 16.148 -18.539 1.00 93.12 115 HIS A N 1
ATOM 823 C CA . HIS A 1 115 ? 7.592 17.565 -18.891 1.00 93.12 115 HIS A CA 1
ATOM 824 C C . HIS A 1 115 ? 6.239 18.252 -19.095 1.00 93.12 115 HIS A C 1
ATOM 826 O O . HIS A 1 115 ? 6.064 19.401 -18.696 1.00 93.12 115 HIS A O 1
ATOM 832 N N . LEU A 1 116 ? 5.248 17.558 -19.654 1.00 95.38 116 LEU A N 1
ATOM 833 C CA . LEU A 1 116 ? 3.883 18.082 -19.753 1.00 95.38 116 LEU A CA 1
ATOM 834 C C . LEU A 1 116 ? 3.233 18.221 -18.365 1.00 95.38 116 LEU A C 1
ATOM 836 O O . LEU A 1 116 ? 2.542 19.203 -18.107 1.00 95.38 116 LEU A O 1
ATOM 840 N N . ILE A 1 117 ? 3.529 17.308 -17.432 1.00 91.69 117 ILE A N 1
ATOM 841 C CA . ILE A 1 117 ? 3.124 17.421 -16.020 1.00 91.69 117 ILE A CA 1
ATOM 842 C C . ILE A 1 117 ? 3.794 18.627 -15.336 1.00 91.69 117 ILE A C 1
ATOM 844 O O . ILE A 1 117 ? 3.134 19.321 -14.558 1.00 91.69 117 ILE A O 1
ATOM 848 N N . GLU A 1 118 ? 5.085 18.866 -15.596 1.00 90.38 118 GLU A N 1
ATOM 849 C CA . GLU A 1 118 ? 5.836 20.037 -15.109 1.00 90.38 118 GLU A CA 1
ATOM 850 C C . GLU A 1 118 ? 5.274 21.351 -15.668 1.00 90.38 118 GLU A C 1
ATOM 852 O O . GLU A 1 118 ? 5.245 22.350 -14.959 1.00 90.38 118 GLU A O 1
ATOM 857 N N . ALA A 1 119 ? 4.806 21.342 -16.919 1.00 93.69 119 ALA A N 1
ATOM 858 C CA . ALA A 1 119 ? 4.165 22.481 -17.577 1.00 93.69 119 ALA A CA 1
ATOM 859 C C . ALA A 1 119 ? 2.698 22.697 -17.161 1.00 93.69 119 ALA A C 1
ATOM 861 O O . ALA A 1 119 ? 2.050 23.595 -17.689 1.00 93.69 119 ALA A O 1
ATOM 862 N N . GLU A 1 120 ? 2.165 21.850 -16.273 1.00 93.88 120 GLU A N 1
ATOM 863 C CA . GLU A 1 120 ? 0.748 21.801 -15.880 1.00 93.88 120 GLU A CA 1
ATOM 864 C C . GLU A 1 120 ? -0.241 21.552 -17.037 1.00 93.88 120 GLU A C 1
ATOM 866 O O . GLU A 1 120 ? -1.453 21.677 -16.867 1.00 93.88 120 GLU A O 1
ATOM 871 N N . ASP A 1 121 ? 0.250 21.086 -18.188 1.00 97.00 121 ASP A N 1
ATOM 872 C CA . ASP A 1 121 ? -0.556 20.661 -19.335 1.00 97.00 121 ASP A CA 1
ATOM 873 C C . ASP A 1 121 ? -1.014 19.204 -19.141 1.00 97.00 121 ASP A C 1
ATOM 875 O O . ASP A 1 121 ? -0.593 18.265 -19.824 1.00 97.00 121 ASP A O 1
ATOM 879 N N . LEU A 1 122 ? -1.838 18.997 -18.108 1.00 96.00 122 LEU A N 1
ATOM 880 C CA . LEU A 1 122 ? -2.309 17.676 -17.681 1.00 96.00 122 LEU A CA 1
ATOM 881 C C . LEU A 1 122 ? -3.120 16.929 -18.756 1.00 96.00 122 LEU A C 1
ATOM 883 O O . LEU A 1 122 ? -2.933 15.714 -18.866 1.00 96.00 122 LEU A O 1
ATOM 887 N N . PRO A 1 123 ? -3.990 17.579 -19.560 1.00 97.62 123 PRO A N 1
ATOM 888 C CA . PRO A 1 123 ? -4.660 16.910 -20.671 1.00 97.62 123 PRO A CA 1
ATOM 889 C C . PRO A 1 123 ? -3.672 16.367 -21.710 1.00 97.62 123 PRO A C 1
ATOM 891 O O . PRO A 1 123 ? -3.751 15.185 -22.046 1.00 97.62 123 PRO A O 1
ATOM 894 N N . ALA A 1 124 ? -2.687 17.165 -22.144 1.00 97.38 124 ALA A N 1
ATOM 895 C CA . ALA A 1 124 ? -1.677 16.695 -23.092 1.00 97.38 124 ALA A CA 1
ATOM 896 C C . ALA A 1 124 ? -0.777 15.609 -22.484 1.00 97.38 124 ALA A C 1
ATOM 898 O O . ALA A 1 124 ? -0.389 14.667 -23.176 1.00 97.38 124 ALA A O 1
ATOM 899 N N . ALA A 1 125 ? -0.457 15.697 -21.187 1.00 96.19 125 ALA A N 1
ATOM 900 C CA . ALA A 1 125 ? 0.267 14.639 -20.484 1.00 96.19 125 ALA A CA 1
ATOM 901 C C . ALA A 1 125 ? -0.518 13.316 -20.495 1.00 96.19 125 ALA A C 1
ATOM 903 O O . ALA A 1 125 ? 0.061 12.255 -20.739 1.00 96.19 125 ALA A O 1
ATOM 904 N N . LEU A 1 126 ? -1.835 13.374 -20.258 1.00 97.50 126 LEU A N 1
ATOM 905 C CA . LEU A 1 126 ? -2.708 12.199 -20.275 1.00 97.50 126 LEU A CA 1
ATOM 906 C C . LEU A 1 126 ? -2.793 11.575 -21.671 1.00 97.50 126 LEU A C 1
ATOM 908 O O . LEU A 1 126 ? -2.770 10.352 -21.799 1.00 97.50 126 LEU A O 1
ATOM 912 N N . GLU A 1 127 ? -2.888 12.397 -22.712 1.00 96.25 127 GLU A N 1
ATOM 913 C CA . GLU A 1 127 ? -2.840 11.923 -24.096 1.00 96.25 127 GLU A CA 1
ATOM 914 C C . GLU A 1 127 ? -1.486 11.269 -24.399 1.00 96.25 127 GLU A C 1
ATOM 916 O O . GLU A 1 127 ? -1.453 10.116 -24.825 1.00 96.25 127 GLU A O 1
ATOM 921 N N . SER A 1 128 ? -0.381 11.944 -24.066 1.00 94.38 128 SER A N 1
ATOM 922 C CA . SER A 1 128 ? 0.990 11.459 -24.275 1.00 94.38 128 SER A CA 1
ATOM 923 C C . SER A 1 128 ? 1.241 10.095 -23.623 1.00 94.38 128 SER A C 1
ATOM 925 O O . SER A 1 128 ? 1.779 9.195 -24.263 1.00 94.38 128 SER A O 1
ATOM 927 N N . VAL A 1 129 ? 0.831 9.886 -22.367 1.00 93.25 129 VAL A N 1
ATOM 928 C CA . VAL A 1 129 ? 1.060 8.592 -21.694 1.00 93.25 129 VAL A CA 1
ATOM 929 C C . VAL A 1 129 ? 0.207 7.464 -22.286 1.00 93.25 129 VAL A C 1
ATOM 931 O O . VAL A 1 129 ? 0.636 6.310 -22.321 1.00 93.25 129 VAL A O 1
ATOM 934 N N . ARG A 1 130 ? -0.983 7.787 -22.808 1.00 92.56 130 ARG A N 1
ATOM 935 C CA . ARG A 1 130 ? -1.898 6.829 -23.451 1.00 92.56 130 ARG A CA 1
ATOM 936 C C . ARG A 1 130 ? -1.496 6.463 -24.880 1.00 92.56 130 ARG A C 1
ATOM 938 O O . ARG A 1 130 ? -2.048 5.514 -25.432 1.00 92.56 130 ARG A O 1
ATOM 945 N N . GLU A 1 131 ? -0.525 7.157 -25.469 1.00 88.19 131 GLU A N 1
ATOM 946 C CA . GLU A 1 131 ? 0.072 6.789 -26.758 1.00 88.19 131 GLU A CA 1
ATOM 947 C C . GLU A 1 131 ? 1.036 5.601 -26.647 1.00 88.19 131 GLU A C 1
ATOM 949 O O . GLU A 1 131 ? 1.322 4.949 -27.650 1.00 88.19 131 GLU A O 1
ATOM 954 N N . LEU A 1 132 ? 1.501 5.266 -25.440 1.00 82.25 132 LEU A N 1
ATOM 955 C CA . LEU A 1 132 ? 2.527 4.246 -25.230 1.00 82.25 132 LEU A CA 1
ATOM 956 C C . LEU A 1 132 ? 2.192 2.862 -25.818 1.00 82.25 132 LEU A C 1
ATOM 958 O O . LEU A 1 132 ? 3.066 2.300 -26.476 1.00 82.25 132 LEU A O 1
ATOM 962 N N . PRO A 1 133 ? 0.960 2.317 -25.708 1.00 74.38 133 PRO A N 1
ATOM 963 C CA . PRO A 1 133 ? 0.612 1.050 -26.356 1.00 74.38 133 PRO A CA 1
ATOM 964 C C . PRO A 1 133 ? 0.747 1.066 -27.886 1.00 74.38 133 PRO A C 1
ATOM 966 O O . PRO A 1 133 ? 0.845 0.004 -28.489 1.00 74.38 133 PRO A O 1
ATOM 969 N N . ARG A 1 134 ? 0.735 2.248 -28.523 1.00 72.38 134 ARG A N 1
ATOM 970 C CA . ARG A 1 134 ? 0.928 2.405 -29.976 1.00 72.38 134 ARG A CA 1
ATOM 971 C C . ARG A 1 134 ? 2.402 2.477 -30.379 1.00 72.38 134 ARG A C 1
ATOM 973 O O . ARG A 1 134 ? 2.707 2.235 -31.540 1.00 72.38 134 ARG A O 1
ATOM 980 N N . LEU A 1 135 ? 3.281 2.864 -29.452 1.00 68.69 135 LEU A N 1
ATOM 981 C CA . LEU A 1 135 ? 4.730 2.984 -29.663 1.00 68.69 135 LEU A CA 1
ATOM 982 C C . LEU A 1 135 ? 5.514 1.776 -29.155 1.00 68.69 135 LEU A C 1
ATOM 984 O O . LEU A 1 135 ? 6.684 1.619 -29.501 1.00 68.69 135 LEU A O 1
ATOM 988 N N . ALA A 1 136 ? 4.883 0.945 -28.330 1.00 63.66 136 ALA A N 1
ATOM 989 C CA . ALA A 1 136 ? 5.446 -0.329 -27.950 1.00 63.66 136 ALA A CA 1
ATOM 990 C C . ALA A 1 136 ? 5.715 -1.161 -29.218 1.00 63.66 136 ALA A C 1
ATOM 992 O O . ALA A 1 136 ? 4.869 -1.178 -30.122 1.00 63.66 136 ALA A O 1
ATOM 993 N N . PRO A 1 137 ? 6.845 -1.887 -29.277 1.00 58.34 137 PRO A N 1
ATOM 994 C CA . PRO A 1 137 ? 7.043 -2.927 -30.278 1.00 58.34 137 PRO A CA 1
ATOM 995 C C . PRO A 1 137 ? 5.827 -3.860 -30.314 1.00 58.34 137 PRO A C 1
ATOM 997 O O . PRO A 1 137 ? 5.047 -3.913 -29.361 1.00 58.34 137 PRO A O 1
ATOM 1000 N N . VAL A 1 138 ? 5.712 -4.698 -31.345 1.00 50.06 138 VAL A N 1
ATOM 1001 C CA . VAL A 1 138 ? 4.668 -5.741 -31.508 1.00 50.06 138 VAL A CA 1
ATOM 1002 C C . VAL A 1 138 ? 4.471 -6.654 -30.260 1.00 50.06 138 VAL A C 1
ATOM 1004 O O . VAL A 1 138 ? 3.534 -7.443 -30.201 1.00 50.06 138 VAL A O 1
ATOM 1007 N N . GLY A 1 139 ? 5.279 -6.517 -29.204 1.00 50.28 139 GLY A N 1
ATOM 1008 C CA . GLY A 1 139 ? 5.084 -7.096 -27.879 1.00 50.28 139 GLY A CA 1
ATOM 1009 C C . GLY A 1 139 ? 4.639 -6.132 -26.763 1.00 50.28 139 GLY A C 1
ATOM 1010 O O . GLY A 1 139 ? 5.277 -6.121 -25.719 1.00 50.28 139 GLY A O 1
ATOM 1011 N N . VAL A 1 140 ? 3.469 -5.476 -26.845 1.00 50.59 140 VAL A N 1
ATOM 1012 C CA . VAL A 1 140 ? 2.710 -5.083 -25.614 1.00 50.59 140 VAL A CA 1
ATOM 1013 C C . VAL A 1 140 ? 2.374 -6.325 -24.758 1.00 50.59 140 VAL A C 1
ATOM 1015 O O . VAL A 1 140 ? 1.957 -6.222 -23.612 1.00 50.59 140 VAL A O 1
ATOM 1018 N N . GLN A 1 141 ? 2.571 -7.527 -25.306 1.00 56.91 141 GLN A N 1
ATOM 1019 C CA . GLN A 1 141 ? 2.491 -8.813 -24.612 1.00 56.91 141 GLN A CA 1
ATOM 1020 C C . GLN A 1 141 ? 3.839 -9.285 -24.028 1.00 56.91 141 GLN A C 1
ATOM 1022 O O . GLN A 1 141 ? 3.873 -10.319 -23.364 1.00 56.91 141 GLN A O 1
ATOM 1027 N N . ASP A 1 142 ? 4.948 -8.568 -24.253 1.00 75.81 142 ASP A N 1
ATOM 1028 C CA . ASP A 1 142 ? 6.231 -8.900 -23.631 1.00 75.81 142 ASP A CA 1
ATOM 1029 C C . ASP A 1 142 ? 6.210 -8.480 -22.157 1.00 75.81 142 ASP A C 1
ATOM 1031 O O . ASP A 1 142 ? 6.088 -7.300 -21.806 1.00 75.81 142 ASP A O 1
ATOM 1035 N N . TRP A 1 143 ? 6.331 -9.470 -21.275 1.00 79.00 143 TRP A N 1
ATOM 1036 C CA . TRP A 1 143 ? 6.364 -9.258 -19.833 1.00 79.00 143 TRP A CA 1
ATOM 1037 C C . TRP A 1 143 ? 7.487 -8.291 -19.432 1.00 79.00 143 TRP A C 1
ATOM 1039 O O . TRP A 1 143 ? 7.308 -7.516 -18.495 1.00 79.00 143 TRP A O 1
ATOM 1049 N N . ALA A 1 144 ? 8.623 -8.309 -20.139 1.00 79.25 144 ALA A N 1
ATOM 1050 C CA . ALA A 1 144 ? 9.809 -7.541 -19.785 1.00 79.25 144 ALA A CA 1
ATOM 1051 C C . ALA A 1 144 ? 9.606 -6.034 -20.007 1.00 79.25 144 ALA A C 1
ATOM 1053 O O . ALA A 1 144 ? 9.998 -5.207 -19.173 1.00 79.25 144 ALA A O 1
ATOM 1054 N N . PHE A 1 145 ? 8.938 -5.690 -21.108 1.00 82.06 145 PHE A N 1
ATOM 1055 C CA . PHE A 1 145 ? 8.507 -4.330 -21.410 1.00 82.06 145 PHE A CA 1
ATOM 1056 C C . PHE A 1 145 ? 7.443 -3.858 -20.415 1.00 82.06 145 PHE A C 1
ATOM 1058 O O . PHE A 1 145 ? 7.569 -2.784 -19.819 1.00 82.06 145 PHE A O 1
ATOM 1065 N N . ASN A 1 146 ? 6.420 -4.685 -20.186 1.00 85.50 146 ASN A N 1
ATOM 1066 C CA . ASN A 1 146 ? 5.312 -4.353 -19.297 1.00 85.50 146 ASN A CA 1
ATOM 1067 C C . ASN A 1 146 ? 5.766 -4.135 -17.852 1.00 85.50 146 ASN A C 1
ATOM 1069 O O . ASN A 1 146 ? 5.392 -3.136 -17.242 1.00 85.50 146 ASN A O 1
ATOM 1073 N N . ALA A 1 147 ? 6.609 -5.018 -17.314 1.00 82.69 147 ALA A N 1
ATOM 1074 C CA . ALA A 1 147 ? 7.074 -4.924 -15.935 1.00 82.69 147 ALA A CA 1
ATOM 1075 C C . ALA A 1 147 ? 7.919 -3.664 -15.664 1.00 82.69 147 ALA A C 1
ATOM 1077 O O . ALA A 1 147 ? 7.953 -3.183 -14.534 1.00 82.69 147 ALA A O 1
ATOM 1078 N N . GLY A 1 148 ? 8.581 -3.118 -16.690 1.00 82.38 148 GLY A N 1
ATOM 1079 C CA . GLY A 1 148 ? 9.326 -1.861 -16.615 1.00 82.38 148 GLY A CA 1
ATOM 1080 C C . GLY A 1 148 ? 8.503 -0.665 -17.091 1.00 82.38 148 GLY A C 1
ATOM 1081 O O . GLY A 1 148 ? 7.841 0.017 -16.306 1.00 82.38 148 GLY A O 1
ATOM 1082 N N . LEU A 1 149 ? 8.558 -0.395 -18.397 1.00 83.81 149 LEU A N 1
ATOM 1083 C CA . LEU A 1 149 ? 7.991 0.810 -19.006 1.00 83.81 149 LEU A CA 1
ATOM 1084 C C . LEU A 1 149 ? 6.459 0.841 -18.943 1.00 83.81 149 LEU A C 1
ATOM 1086 O O . LEU A 1 149 ? 5.897 1.903 -18.674 1.00 83.81 149 LEU A O 1
ATOM 1090 N N . GLY A 1 150 ? 5.783 -0.302 -19.111 1.00 86.62 150 GLY A N 1
ATOM 1091 C CA . GLY A 1 150 ? 4.321 -0.389 -18.977 1.00 86.62 150 GLY A CA 1
ATOM 1092 C C . GLY A 1 150 ? 3.832 -0.036 -17.566 1.00 86.62 150 GLY A C 1
ATOM 1093 O O . GLY A 1 150 ? 2.921 0.779 -17.402 1.00 86.62 150 GLY A O 1
ATOM 1094 N N . SER A 1 151 ? 4.498 -0.573 -16.539 1.00 87.50 151 SER A N 1
ATOM 1095 C CA . SER A 1 151 ? 4.264 -0.240 -15.128 1.00 87.50 151 SER A CA 1
ATOM 1096 C C . SER A 1 151 ? 4.461 1.253 -14.863 1.00 87.50 151 SER A C 1
ATOM 1098 O O . SER A 1 151 ? 3.590 1.894 -14.267 1.00 87.50 151 SER A O 1
ATOM 1100 N N . SER A 1 152 ? 5.557 1.839 -15.351 1.00 86.75 152 SER A N 1
ATOM 1101 C CA . SER A 1 152 ? 5.821 3.275 -15.212 1.00 86.75 152 SER A CA 1
ATOM 1102 C C . SER A 1 152 ? 4.788 4.152 -15.914 1.00 86.75 152 SER A C 1
ATOM 1104 O O . SER A 1 152 ? 4.378 5.161 -15.343 1.00 86.75 152 SER A O 1
ATOM 1106 N N . ALA A 1 153 ? 4.341 3.765 -17.107 1.00 90.50 153 ALA A N 1
ATOM 1107 C CA . ALA A 1 153 ? 3.314 4.480 -17.855 1.00 90.50 153 ALA A CA 1
ATOM 1108 C C . ALA A 1 153 ? 1.984 4.515 -17.096 1.00 90.50 153 ALA A C 1
ATOM 1110 O O . ALA A 1 153 ? 1.427 5.586 -16.871 1.00 90.50 153 ALA A O 1
ATOM 1111 N N . ALA A 1 154 ? 1.515 3.356 -16.630 1.00 92.69 154 ALA A N 1
ATOM 1112 C CA . ALA A 1 154 ? 0.269 3.252 -15.875 1.00 92.69 154 ALA A CA 1
ATOM 1113 C C . ALA A 1 154 ? 0.329 4.020 -14.539 1.00 92.69 154 ALA A C 1
ATOM 1115 O O . ALA A 1 154 ? -0.659 4.622 -14.122 1.00 92.69 154 ALA A O 1
ATOM 1116 N N . TYR A 1 155 ? 1.499 4.071 -13.893 1.00 90.75 155 TYR A N 1
ATOM 1117 C CA . TYR A 1 155 ? 1.704 4.905 -12.706 1.00 90.75 155 TYR A CA 1
ATOM 1118 C C . TYR A 1 155 ? 1.696 6.411 -13.030 1.00 90.75 155 TYR A C 1
ATOM 1120 O O . TYR A 1 155 ? 1.118 7.202 -12.290 1.00 90.75 155 TYR A O 1
ATOM 1128 N N . LEU A 1 156 ? 2.315 6.844 -14.132 1.00 92.00 156 LEU A N 1
ATOM 1129 C CA . LEU A 1 156 ? 2.239 8.250 -14.547 1.00 92.00 156 LEU A CA 1
ATOM 1130 C C . LEU A 1 156 ? 0.807 8.641 -14.931 1.00 92.00 156 LEU A C 1
ATOM 1132 O O . LEU A 1 156 ? 0.354 9.718 -14.548 1.00 92.00 156 LEU A O 1
ATOM 1136 N N . GLU A 1 157 ? 0.069 7.750 -15.597 1.00 95.69 157 GLU A N 1
ATOM 1137 C CA . GLU A 1 157 ? -1.359 7.928 -15.861 1.00 95.69 157 GLU A CA 1
ATOM 1138 C C . GLU A 1 157 ? -2.142 8.136 -14.553 1.00 95.69 157 GLU A C 1
ATOM 1140 O O . GLU A 1 157 ? -2.928 9.081 -14.467 1.00 95.69 157 GLU A O 1
ATOM 1145 N N . SER A 1 158 ? -1.895 7.332 -13.507 1.00 95.44 158 SER A N 1
ATOM 1146 C CA . SER A 1 158 ? -2.590 7.493 -12.219 1.00 95.44 158 SER A CA 1
ATOM 1147 C C . SER A 1 158 ? -2.320 8.848 -11.571 1.00 95.44 158 SER A C 1
ATOM 1149 O O . SER A 1 158 ? -3.241 9.500 -11.082 1.00 95.44 158 SER A O 1
ATOM 1151 N N . VAL A 1 159 ? -1.070 9.304 -11.613 1.00 92.12 159 VAL A N 1
ATOM 1152 C CA . VAL A 1 159 ? -0.659 10.610 -11.088 1.00 92.12 159 VAL A CA 1
ATOM 1153 C C . VAL A 1 159 ? -1.333 11.762 -11.840 1.00 92.12 159 VAL A C 1
ATOM 1155 O O . VAL A 1 159 ? -1.793 12.720 -11.217 1.00 92.12 159 VAL A O 1
ATOM 1158 N N . ILE A 1 160 ? -1.412 11.684 -13.171 1.00 95.25 160 ILE A N 1
ATOM 1159 C CA . ILE A 1 160 ? -2.089 12.702 -13.987 1.00 95.25 160 ILE A CA 1
ATOM 1160 C C . ILE A 1 160 ? -3.583 12.740 -13.646 1.00 95.25 160 ILE A C 1
ATOM 1162 O O . ILE A 1 160 ? -4.138 13.814 -13.417 1.00 95.25 160 ILE A O 1
ATOM 1166 N N . LEU A 1 161 ? -4.224 11.573 -13.542 1.00 97.25 161 LEU A N 1
ATOM 1167 C CA . LEU A 1 161 ? -5.649 11.453 -13.222 1.00 97.25 161 LEU A CA 1
ATOM 1168 C C . LEU A 1 161 ? -5.991 11.975 -11.817 1.00 97.25 161 LEU A C 1
ATOM 1170 O O . LEU A 1 161 ? -7.032 12.605 -11.651 1.00 97.25 161 LEU A O 1
ATOM 1174 N N . VAL A 1 162 ? -5.106 11.804 -10.827 1.00 94.81 162 VAL A N 1
ATOM 1175 C CA . VAL A 1 162 ? -5.235 12.446 -9.504 1.00 94.81 162 VAL A CA 1
ATOM 1176 C C . VAL A 1 162 ? -5.304 13.970 -9.628 1.00 94.81 162 VAL A C 1
ATOM 1178 O O . VAL A 1 162 ? -6.157 14.612 -9.010 1.00 94.81 162 VAL A O 1
ATOM 1181 N N . ARG A 1 163 ? -4.408 14.568 -10.422 1.00 93.75 163 ARG A N 1
ATOM 1182 C CA . ARG A 1 163 ? -4.353 16.029 -10.610 1.00 93.75 163 ARG A CA 1
ATOM 1183 C C . ARG A 1 163 ? -5.516 16.562 -11.453 1.00 93.75 163 ARG A C 1
ATOM 1185 O O . ARG A 1 163 ? -5.841 17.736 -11.344 1.00 93.75 163 ARG A O 1
ATOM 1192 N N . LEU A 1 164 ? -6.156 15.701 -12.243 1.00 96.12 164 LEU A N 1
ATOM 1193 C CA . LEU A 1 164 ? -7.386 15.985 -12.988 1.00 96.12 164 LEU A CA 1
ATOM 1194 C C . LEU A 1 164 ? -8.673 15.707 -12.186 1.00 96.12 164 LEU A C 1
ATOM 1196 O O . LEU A 1 164 ? -9.748 15.719 -12.777 1.00 96.12 164 LEU A O 1
ATOM 1200 N N . ASP A 1 165 ? -8.580 15.433 -10.879 1.00 95.88 165 ASP A N 1
ATOM 1201 C CA . ASP A 1 165 ? -9.728 15.140 -10.002 1.00 95.88 165 ASP A CA 1
ATOM 1202 C C . ASP A 1 165 ? -10.542 13.901 -10.441 1.00 95.88 165 ASP A C 1
ATOM 1204 O O . ASP A 1 165 ? -11.764 13.842 -10.327 1.00 95.88 165 ASP A O 1
ATOM 1208 N N . ARG A 1 166 ? -9.854 12.868 -10.960 1.00 97.44 166 ARG A N 1
ATOM 1209 C CA . ARG A 1 166 ? -10.451 11.606 -11.450 1.00 97.44 166 ARG A CA 1
ATOM 1210 C C . ARG A 1 166 ? -10.015 10.401 -10.598 1.00 97.44 166 ARG A C 1
ATOM 1212 O O . ARG A 1 166 ? -9.326 9.509 -11.102 1.00 97.44 166 ARG A O 1
ATOM 1219 N N . PRO A 1 167 ? -10.397 10.332 -9.305 1.00 95.88 167 PRO A N 1
ATOM 1220 C CA . PRO A 1 167 ? -9.851 9.368 -8.342 1.00 95.88 167 PRO A CA 1
ATOM 1221 C C . PRO A 1 167 ? -10.098 7.897 -8.703 1.00 95.88 167 PRO A C 1
ATOM 1223 O O . PRO A 1 167 ? -9.200 7.074 -8.542 1.00 95.88 167 PRO A O 1
ATOM 1226 N N . ALA A 1 168 ? -11.277 7.553 -9.230 1.00 96.62 168 ALA A N 1
ATOM 1227 C CA . ALA A 1 168 ? -11.595 6.171 -9.600 1.00 96.62 168 ALA A CA 1
ATOM 1228 C C . ALA A 1 168 ? -10.739 5.668 -10.775 1.00 96.62 168 ALA A C 1
ATOM 1230 O O . ALA A 1 168 ? -10.234 4.546 -10.758 1.00 96.62 168 ALA A O 1
ATOM 1231 N N . GLU A 1 169 ? -10.525 6.514 -11.783 1.00 97.94 169 GLU A N 1
ATOM 1232 C CA . GLU A 1 169 ? -9.671 6.168 -12.920 1.00 97.94 169 GLU A CA 1
ATOM 1233 C C . GLU A 1 169 ? -8.194 6.142 -12.525 1.00 97.94 169 GLU A C 1
ATOM 1235 O O . GLU A 1 169 ? -7.450 5.278 -12.992 1.00 97.94 169 GLU A O 1
ATOM 1240 N N . ALA A 1 170 ? -7.775 7.053 -11.640 1.00 97.19 170 ALA A N 1
ATOM 1241 C CA . ALA A 1 170 ? -6.428 7.061 -11.088 1.00 97.19 170 ALA A CA 1
ATOM 1242 C C . ALA A 1 170 ? -6.123 5.766 -10.327 1.00 97.19 170 ALA A C 1
ATOM 1244 O O . ALA A 1 170 ? -5.081 5.150 -10.544 1.00 97.19 170 ALA A O 1
ATOM 1245 N N . GLU A 1 171 ? -7.042 5.321 -9.471 1.00 97.69 171 GLU A N 1
ATOM 1246 C CA . GLU A 1 171 ? -6.910 4.056 -8.756 1.00 97.69 171 GLU A CA 1
ATOM 1247 C C . GLU A 1 171 ? -6.802 2.871 -9.724 1.00 97.69 171 GLU A C 1
ATOM 1249 O O . GLU A 1 171 ? -5.889 2.055 -9.595 1.00 97.69 171 GLU A O 1
ATOM 1254 N N . ALA A 1 172 ? -7.665 2.808 -10.743 1.00 97.75 172 ALA A N 1
ATOM 1255 C CA . ALA A 1 172 ? -7.613 1.752 -11.751 1.00 97.75 172 ALA A CA 1
ATOM 1256 C C . ALA A 1 172 ? -6.275 1.736 -12.516 1.00 97.75 172 ALA A C 1
ATOM 1258 O O . ALA A 1 172 ? -5.712 0.667 -12.752 1.00 97.75 172 ALA A O 1
ATOM 1259 N N . ALA A 1 173 ? -5.735 2.904 -12.881 1.00 96.31 173 ALA A N 1
ATOM 1260 C CA . ALA A 1 173 ? -4.425 3.016 -13.524 1.00 96.31 173 ALA A CA 1
ATOM 1261 C C . ALA A 1 173 ? -3.280 2.561 -12.600 1.00 96.31 173 ALA A C 1
ATOM 1263 O O . ALA A 1 173 ? -2.405 1.803 -13.025 1.00 96.31 173 ALA A O 1
ATOM 1264 N N . ALA A 1 174 ? -3.323 2.928 -11.317 1.00 95.69 174 ALA A N 1
ATOM 1265 C CA . ALA A 1 174 ? -2.330 2.498 -10.337 1.00 95.69 174 ALA A CA 1
ATOM 1266 C C . ALA A 1 174 ? -2.371 0.976 -10.108 1.00 95.69 174 ALA A C 1
ATOM 1268 O O . ALA A 1 174 ? -1.328 0.326 -10.056 1.00 95.69 174 ALA A O 1
ATOM 1269 N N . LEU A 1 175 ? -3.564 0.378 -10.046 1.00 97.12 175 LEU A N 1
ATOM 1270 C CA . LEU A 1 175 ? -3.722 -1.075 -9.944 1.00 97.12 175 LEU A CA 1
ATOM 1271 C C . LEU A 1 175 ? -3.166 -1.799 -11.180 1.00 97.12 175 LEU A C 1
ATOM 1273 O O . LEU A 1 175 ? -2.470 -2.803 -11.027 1.00 97.12 175 LEU A O 1
ATOM 1277 N N . ARG A 1 176 ? -3.386 -1.266 -12.394 1.00 94.81 176 ARG A N 1
ATOM 1278 C CA . ARG A 1 176 ? -2.757 -1.797 -13.621 1.00 94.81 176 ARG A CA 1
ATOM 1279 C C . ARG A 1 176 ? -1.230 -1.747 -13.553 1.00 94.81 176 ARG A C 1
ATOM 1281 O O . ARG A 1 176 ? -0.584 -2.723 -13.919 1.00 94.81 176 ARG A O 1
ATOM 1288 N N . SER A 1 177 ? -0.658 -0.648 -13.053 1.00 91.94 177 SER A N 1
ATOM 1289 C CA . SER A 1 177 ? 0.794 -0.514 -12.858 1.00 91.94 177 SER A CA 1
ATOM 1290 C C . SER A 1 177 ? 1.359 -1.652 -12.003 1.00 91.94 177 SER A C 1
ATOM 1292 O O . SER A 1 177 ? 2.272 -2.355 -12.434 1.00 91.94 177 SER A O 1
ATOM 1294 N N . ALA A 1 178 ? 0.761 -1.913 -10.836 1.00 92.62 178 ALA A N 1
ATOM 1295 C CA . ALA A 1 178 ? 1.191 -3.010 -9.970 1.00 92.62 178 ALA A CA 1
ATOM 1296 C C . ALA A 1 178 ? 0.970 -4.401 -10.591 1.00 92.62 178 ALA A C 1
ATOM 1298 O O . ALA A 1 178 ? 1.759 -5.313 -10.338 1.00 92.62 178 ALA A O 1
ATOM 1299 N N . ALA A 1 179 ? -0.078 -4.576 -11.400 1.00 93.69 179 ALA A N 1
ATOM 1300 C CA . ALA A 1 179 ? -0.386 -5.848 -12.052 1.00 93.69 179 ALA A CA 1
ATOM 1301 C C . ALA A 1 179 ? 0.647 -6.244 -13.120 1.00 93.69 179 ALA A C 1
ATOM 1303 O O . ALA A 1 179 ? 0.864 -7.435 -13.337 1.00 93.69 179 ALA A O 1
ATOM 1304 N N . PHE A 1 180 ? 1.325 -5.279 -13.752 1.00 89.88 180 PHE A N 1
ATOM 1305 C CA . PHE A 1 180 ? 2.399 -5.579 -14.702 1.00 89.88 180 PHE A CA 1
ATOM 1306 C C . PHE A 1 180 ? 3.633 -6.213 -14.045 1.00 89.88 180 PHE A C 1
ATOM 1308 O O . PHE A 1 180 ? 4.362 -6.955 -14.702 1.00 89.88 180 PHE A O 1
ATOM 1315 N N . ALA A 1 181 ? 3.870 -5.941 -12.759 1.00 86.56 181 ALA A N 1
ATOM 1316 C CA . ALA A 1 181 ? 5.041 -6.417 -12.028 1.00 86.56 181 ALA A CA 1
ATOM 1317 C C . ALA A 1 181 ? 4.674 -6.831 -10.583 1.00 86.56 181 ALA A C 1
ATOM 1319 O O . ALA A 1 181 ? 5.020 -6.140 -9.617 1.00 86.56 181 ALA A O 1
ATOM 1320 N N . PRO A 1 182 ? 3.976 -7.970 -10.395 1.00 90.50 182 PRO A N 1
ATOM 1321 C CA . PRO A 1 182 ? 3.458 -8.381 -9.085 1.00 90.50 182 PRO A CA 1
ATOM 1322 C C . PRO A 1 182 ? 4.557 -8.658 -8.045 1.00 90.50 182 PRO A C 1
ATOM 1324 O O . PRO A 1 182 ? 4.328 -8.508 -6.846 1.00 90.50 182 PRO A O 1
ATOM 1327 N N . TYR A 1 183 ? 5.763 -9.028 -8.484 1.00 90.44 183 TYR A N 1
ATOM 1328 C CA . TYR A 1 183 ? 6.918 -9.299 -7.617 1.00 90.44 183 TYR A CA 1
ATOM 1329 C C . TYR A 1 183 ? 7.934 -8.155 -7.550 1.00 90.44 183 TYR A C 1
ATOM 1331 O O . TYR A 1 183 ? 8.947 -8.266 -6.854 1.00 90.44 183 TYR A O 1
ATOM 1339 N N . ASP A 1 184 ? 7.662 -7.036 -8.221 1.00 84.50 184 ASP A N 1
ATOM 1340 C CA . ASP A 1 184 ? 8.515 -5.858 -8.150 1.00 84.50 184 ASP A CA 1
ATOM 1341 C C . ASP A 1 184 ? 8.183 -5.010 -6.928 1.00 84.50 184 ASP A C 1
ATOM 1343 O O . ASP A 1 184 ? 7.124 -4.386 -6.848 1.00 84.50 184 ASP A O 1
ATOM 1347 N N . LEU A 1 185 ? 9.121 -4.927 -5.986 1.00 81.81 185 LEU A N 1
ATOM 1348 C CA . LEU A 1 185 ? 8.944 -4.136 -4.769 1.00 81.81 185 LEU A CA 1
ATOM 1349 C C . LEU A 1 185 ? 8.591 -2.676 -5.085 1.00 81.81 185 LEU A C 1
ATOM 1351 O O . LEU A 1 185 ? 7.756 -2.083 -4.409 1.00 81.81 185 LEU A O 1
ATOM 1355 N N . VAL A 1 186 ? 9.215 -2.100 -6.113 1.00 80.44 186 VAL A N 1
ATOM 1356 C CA . VAL A 1 186 ? 9.044 -0.687 -6.452 1.00 80.44 186 VAL A CA 1
ATOM 1357 C C . VAL A 1 186 ? 7.643 -0.413 -6.995 1.00 80.44 186 VAL A C 1
ATOM 1359 O O . VAL A 1 186 ? 6.990 0.524 -6.534 1.00 80.44 186 VAL A O 1
ATOM 1362 N N . SER A 1 187 ? 7.164 -1.235 -7.928 1.00 82.88 187 SER A N 1
ATOM 1363 C CA . SER A 1 187 ? 5.808 -1.148 -8.478 1.00 82.88 187 SER A CA 1
ATOM 1364 C C . SER A 1 187 ? 4.760 -1.352 -7.385 1.00 82.88 187 SER A C 1
ATOM 1366 O O . SER A 1 187 ? 3.821 -0.563 -7.282 1.00 82.88 187 SER A O 1
ATOM 1368 N N . GLN A 1 188 ? 4.963 -2.326 -6.489 1.00 87.88 188 GLN A N 1
ATOM 1369 C CA . GLN A 1 188 ? 4.043 -2.553 -5.372 1.00 87.88 188 GLN A CA 1
ATOM 1370 C C . GLN A 1 188 ? 4.001 -1.368 -4.389 1.00 87.88 188 GLN A C 1
ATOM 1372 O O . GLN A 1 188 ? 2.918 -1.002 -3.937 1.00 87.88 188 GLN A O 1
ATOM 1377 N N . TYR A 1 189 ? 5.137 -0.722 -4.090 1.00 83.56 189 TYR A N 1
ATOM 1378 C CA . TYR A 1 189 ? 5.243 0.338 -3.072 1.00 83.56 189 TYR A CA 1
ATOM 1379 C C . TYR A 1 189 ? 4.690 1.710 -3.504 1.00 83.56 189 TYR A C 1
ATOM 1381 O O . TYR A 1 189 ? 4.479 2.592 -2.674 1.00 83.56 189 TYR A O 1
ATOM 1389 N N . ARG A 1 190 ? 4.448 1.935 -4.800 1.00 82.69 190 ARG A N 1
ATOM 1390 C CA . ARG A 1 190 ? 3.961 3.231 -5.322 1.00 82.69 190 ARG A CA 1
ATOM 1391 C C . ARG A 1 190 ? 2.440 3.389 -5.295 1.00 82.69 190 ARG A C 1
ATOM 1393 O O . ARG A 1 190 ? 1.924 4.506 -5.305 1.00 82.69 190 ARG A O 1
ATOM 1400 N N . VAL A 1 191 ? 1.730 2.271 -5.262 1.00 91.19 191 VAL A N 1
ATOM 1401 C CA . VAL A 1 191 ? 0.269 2.174 -5.346 1.00 91.19 191 VAL A CA 1
ATOM 1402 C C . VAL A 1 191 ? -0.494 2.304 -4.002 1.00 91.19 191 VAL A C 1
ATOM 1404 O O . VAL A 1 191 ? -1.654 2.714 -4.063 1.00 91.19 191 VAL A O 1
ATOM 1407 N N . PRO A 1 192 ? 0.079 2.109 -2.786 1.00 92.19 192 PRO A N 1
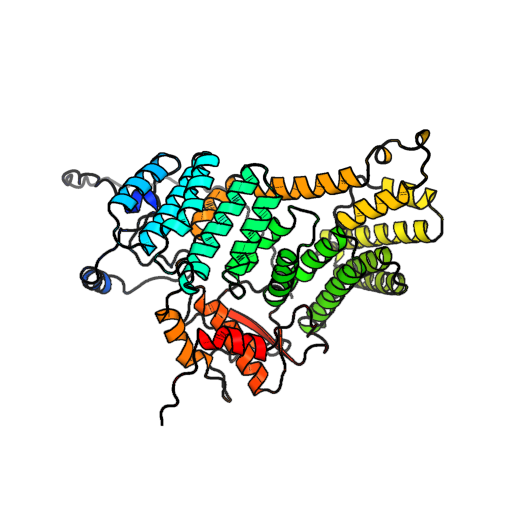ATOM 1408 C CA . PRO A 1 192 ? -0.688 2.098 -1.530 1.00 92.19 192 PRO A CA 1
ATOM 1409 C C . PRO A 1 192 ? -1.523 3.355 -1.249 1.00 92.19 192 PRO A C 1
ATOM 1411 O O . PRO A 1 192 ? -2.605 3.271 -0.673 1.00 92.19 192 PRO A O 1
ATOM 1414 N N . ALA A 1 193 ? -1.043 4.533 -1.649 1.00 89.06 193 ALA A N 1
ATOM 1415 C CA . ALA A 1 193 ? -1.799 5.774 -1.483 1.00 89.06 193 ALA A CA 1
ATOM 1416 C C . ALA A 1 193 ? -2.950 5.907 -2.501 1.00 89.06 193 ALA A C 1
ATOM 1418 O O . ALA A 1 193 ? -3.965 6.527 -2.203 1.00 89.06 193 ALA A O 1
ATOM 1419 N N . HIS A 1 194 ? -2.823 5.294 -3.683 1.00 94.19 194 HIS A N 1
ATOM 1420 C CA . HIS A 1 194 ? -3.830 5.362 -4.745 1.00 94.19 194 HIS A CA 1
ATOM 1421 C C . HIS A 1 194 ? -5.039 4.463 -4.462 1.00 94.19 194 HIS A C 1
ATOM 1423 O O . HIS A 1 194 ? -6.153 4.818 -4.820 1.00 94.19 194 HIS A O 1
ATOM 1429 N N . VAL A 1 195 ? -4.853 3.331 -3.775 1.00 96.00 195 VAL A N 1
ATOM 1430 C CA . VAL A 1 195 ? -5.963 2.416 -3.424 1.00 96.00 195 VAL A CA 1
ATOM 1431 C C . VAL A 1 195 ? -6.888 2.942 -2.326 1.00 96.00 195 VAL A C 1
ATOM 1433 O O . VAL A 1 195 ? -7.882 2.296 -2.003 1.00 96.00 195 VAL A O 1
ATOM 1436 N N . GLN A 1 196 ? -6.563 4.106 -1.761 1.00 94.06 196 GLN A N 1
ATOM 1437 C CA . GLN A 1 196 ? -7.373 4.831 -0.782 1.00 94.06 196 GLN A CA 1
ATOM 1438 C C . GLN A 1 196 ? -8.095 6.039 -1.401 1.00 94.06 196 GLN A C 1
ATOM 1440 O O . GLN A 1 196 ? -8.605 6.887 -0.667 1.00 94.06 196 GLN A O 1
ATOM 1445 N N . LEU A 1 197 ? -8.093 6.158 -2.735 1.00 94.25 197 LEU A N 1
ATOM 1446 C CA . LEU A 1 197 ? -8.819 7.204 -3.459 1.00 94.25 197 LEU A CA 1
ATOM 1447 C C . LEU A 1 197 ? -10.313 6.898 -3.564 1.00 94.25 197 LEU A C 1
ATOM 1449 O O . LEU A 1 197 ? -11.118 7.814 -3.725 1.00 94.25 197 LEU A O 1
ATOM 1453 N N . THR A 1 198 ? -10.686 5.620 -3.477 1.00 94.69 198 THR A N 1
ATOM 1454 C CA . THR A 1 198 ? -12.081 5.187 -3.447 1.00 94.69 198 THR A CA 1
ATOM 1455 C C . THR A 1 198 ? -12.348 4.252 -2.263 1.00 94.69 198 THR A C 1
ATOM 1457 O O . THR A 1 198 ? -11.458 3.506 -1.841 1.00 94.69 198 THR A O 1
ATOM 1460 N N . PRO A 1 199 ? -13.587 4.231 -1.736 1.00 93.31 199 PRO A N 1
ATOM 1461 C CA . PRO A 1 199 ? -13.942 3.386 -0.598 1.00 93.31 199 PRO A CA 1
ATOM 1462 C C . PRO A 1 199 ? -14.294 1.941 -0.993 1.00 93.31 199 PRO A C 1
ATOM 1464 O O . PRO A 1 199 ? -14.710 1.166 -0.135 1.00 93.31 199 PRO A O 1
ATOM 1467 N N . THR A 1 200 ? -14.225 1.579 -2.278 1.00 93.56 200 THR A N 1
ATOM 1468 C CA . THR A 1 200 ? -14.661 0.265 -2.769 1.00 93.56 200 THR A CA 1
ATOM 1469 C C . THR A 1 200 ? -13.531 -0.760 -2.709 1.00 93.56 200 THR A C 1
ATOM 1471 O O . THR A 1 200 ? -12.351 -0.417 -2.786 1.00 93.56 200 THR A O 1
ATOM 1474 N N . MET A 1 201 ? -13.896 -2.039 -2.603 1.00 95.75 201 MET A N 1
ATOM 1475 C CA . MET A 1 201 ? -12.976 -3.174 -2.687 1.00 95.75 201 MET A CA 1
ATOM 1476 C C . MET A 1 201 ? -13.259 -3.969 -3.967 1.00 95.75 201 MET A C 1
ATOM 1478 O O . MET A 1 201 ? -13.991 -4.956 -3.939 1.00 95.75 201 MET A O 1
ATOM 1482 N N . SER A 1 202 ? -12.724 -3.515 -5.106 1.00 96.12 202 SER A N 1
ATOM 1483 C CA . SER A 1 202 ? -12.824 -4.273 -6.363 1.00 96.12 202 SER A CA 1
ATOM 1484 C C . SER A 1 202 ? -11.985 -5.559 -6.317 1.00 96.12 202 SER A C 1
ATOM 1486 O O . SER A 1 202 ? -11.119 -5.727 -5.450 1.00 96.12 202 SER A O 1
ATOM 1488 N N . ALA A 1 203 ? -12.207 -6.468 -7.272 1.00 96.38 203 ALA A N 1
ATOM 1489 C CA . ALA A 1 203 ? -11.422 -7.696 -7.389 1.00 96.38 203 ALA A CA 1
ATOM 1490 C C . ALA A 1 203 ? -9.930 -7.403 -7.634 1.00 96.38 203 ALA A C 1
ATOM 1492 O O . ALA A 1 203 ? -9.066 -8.035 -7.028 1.00 96.38 203 ALA A O 1
ATOM 1493 N N . GLU A 1 204 ? -9.627 -6.402 -8.461 1.00 96.50 204 GLU A N 1
ATOM 1494 C CA . GLU A 1 204 ? -8.269 -5.952 -8.775 1.00 96.50 204 GLU A CA 1
ATOM 1495 C C . GLU A 1 204 ? -7.595 -5.339 -7.548 1.00 96.50 204 GLU A C 1
ATOM 1497 O O . GLU A 1 204 ? -6.448 -5.675 -7.247 1.00 96.50 204 GLU A O 1
ATOM 1502 N N . LYS A 1 205 ? -8.315 -4.493 -6.793 1.00 97.81 205 LYS A N 1
ATOM 1503 C CA . LYS A 1 205 ? -7.807 -3.924 -5.538 1.00 97.81 205 LYS A CA 1
ATOM 1504 C C . LYS A 1 205 ? -7.498 -5.026 -4.532 1.00 97.81 205 LYS A C 1
ATOM 1506 O O . LYS A 1 205 ? -6.426 -5.015 -3.931 1.00 97.81 205 LYS A O 1
ATOM 1511 N N . LYS A 1 206 ? -8.388 -6.011 -4.389 1.00 97.25 206 LYS A N 1
ATOM 1512 C CA . LYS A 1 206 ? -8.158 -7.167 -3.517 1.00 97.25 206 LYS A CA 1
ATOM 1513 C C . LYS A 1 206 ? -6.933 -7.975 -3.955 1.00 97.25 206 LYS A C 1
ATOM 1515 O O . LYS A 1 206 ? -6.095 -8.285 -3.115 1.00 97.25 206 LYS A O 1
ATOM 1520 N N . ALA A 1 207 ? -6.803 -8.291 -5.245 1.00 96.06 207 ALA A N 1
ATOM 1521 C CA . ALA A 1 207 ? -5.662 -9.041 -5.773 1.00 96.06 207 ALA A CA 1
ATOM 1522 C C . ALA A 1 207 ? -4.332 -8.304 -5.542 1.00 96.06 207 ALA A C 1
ATOM 1524 O O . ALA A 1 207 ? -3.361 -8.909 -5.084 1.00 96.06 207 ALA A O 1
ATOM 1525 N N . TYR A 1 208 ? -4.311 -6.989 -5.783 1.00 97.25 208 TYR A N 1
ATOM 1526 C CA . TYR A 1 208 ? -3.166 -6.139 -5.468 1.00 97.25 208 TYR A CA 1
ATOM 1527 C C . TYR A 1 208 ? -2.833 -6.164 -3.975 1.00 97.25 208 TYR A C 1
ATOM 1529 O O . TYR A 1 208 ? -1.688 -6.419 -3.615 1.00 97.25 208 TYR A O 1
ATOM 1537 N N . LEU A 1 209 ? -3.813 -5.940 -3.095 1.00 97.56 209 LEU A N 1
ATOM 1538 C CA . LEU A 1 209 ? -3.578 -5.917 -1.651 1.00 97.56 209 LEU A CA 1
ATOM 1539 C C . LEU A 1 209 ? -3.085 -7.274 -1.140 1.00 97.56 209 LEU A C 1
ATOM 1541 O O . LEU A 1 209 ? -2.163 -7.306 -0.331 1.00 97.56 209 LEU A O 1
ATOM 1545 N N . ASP A 1 210 ? -3.636 -8.382 -1.645 1.00 95.88 210 ASP A N 1
ATOM 1546 C CA . ASP A 1 210 ? -3.185 -9.740 -1.328 1.00 95.88 210 ASP A CA 1
ATOM 1547 C C . ASP A 1 210 ? -1.706 -9.953 -1.690 1.00 95.88 210 ASP A C 1
ATOM 1549 O O . ASP A 1 210 ? -0.982 -10.611 -0.941 1.00 95.88 210 ASP A O 1
ATOM 1553 N N . GLN A 1 211 ? -1.234 -9.378 -2.798 1.00 94.94 211 GLN A N 1
ATOM 1554 C CA . GLN A 1 211 ? 0.176 -9.420 -3.183 1.00 94.94 211 GLN A CA 1
ATOM 1555 C C . GLN A 1 211 ? 1.039 -8.446 -2.366 1.00 94.94 211 GLN A C 1
ATOM 1557 O O . GLN A 1 211 ? 2.104 -8.824 -1.864 1.00 94.94 211 GLN A O 1
ATOM 1562 N N . LEU A 1 212 ? 0.568 -7.211 -2.181 1.00 94.75 212 LEU A N 1
ATOM 1563 C CA . LEU A 1 212 ? 1.260 -6.158 -1.444 1.00 94.75 212 LEU A CA 1
ATOM 1564 C C . LEU A 1 212 ? 1.600 -6.607 -0.026 1.00 94.75 212 LEU A C 1
ATOM 1566 O O . LEU A 1 212 ? 2.734 -6.423 0.403 1.00 94.75 212 LEU A O 1
ATOM 1570 N N . VAL A 1 213 ? 0.660 -7.217 0.702 1.00 95.00 213 VAL A N 1
ATOM 1571 C CA . VAL A 1 213 ? 0.901 -7.620 2.098 1.00 95.00 213 VAL A CA 1
ATOM 1572 C C . VAL A 1 213 ? 1.876 -8.791 2.232 1.00 95.00 213 VAL A C 1
ATOM 1574 O O . VAL A 1 213 ? 2.419 -8.999 3.310 1.00 95.00 213 VAL A O 1
ATOM 1577 N N . ARG A 1 214 ? 2.136 -9.552 1.163 1.00 93.56 214 ARG A N 1
ATOM 1578 C CA . ARG A 1 214 ? 3.220 -10.547 1.153 1.00 93.56 214 ARG A CA 1
ATOM 1579 C C . ARG A 1 214 ? 4.557 -9.865 0.903 1.00 93.56 214 ARG A C 1
ATOM 1581 O O . ARG A 1 214 ? 5.521 -10.126 1.609 1.00 93.56 214 ARG A O 1
ATOM 1588 N N . MET A 1 215 ? 4.601 -8.947 -0.063 1.00 89.56 215 MET A N 1
ATOM 1589 C CA . MET A 1 215 ? 5.802 -8.172 -0.402 1.00 89.56 215 MET A CA 1
ATOM 1590 C C . MET A 1 215 ? 6.233 -7.212 0.712 1.00 89.56 215 MET A C 1
ATOM 1592 O O . MET A 1 215 ? 7.422 -6.940 0.878 1.00 89.56 215 MET A O 1
ATOM 1596 N N . CYS A 1 216 ? 5.255 -6.672 1.433 1.00 88.69 216 CYS A N 1
ATOM 1597 C CA . CYS A 1 216 ? 5.366 -5.605 2.414 1.00 88.69 216 CYS A CA 1
ATOM 1598 C C . CYS A 1 216 ? 4.286 -5.788 3.503 1.00 88.69 216 CYS A C 1
ATOM 1600 O O . CYS A 1 216 ? 3.251 -5.108 3.487 1.00 88.69 216 CYS A O 1
ATOM 1602 N N . PRO A 1 217 ? 4.505 -6.686 4.483 1.00 90.38 217 PRO A N 1
ATOM 1603 C CA . PRO A 1 217 ? 3.491 -7.013 5.487 1.00 90.38 217 PRO A CA 1
ATOM 1604 C C . PRO A 1 217 ? 3.052 -5.877 6.414 1.00 90.38 217 PRO A C 1
ATOM 1606 O O . PRO A 1 217 ? 2.014 -5.986 7.065 1.00 90.38 217 PRO A O 1
ATOM 1609 N N . GLN A 1 218 ? 3.782 -4.761 6.470 1.00 87.19 218 GLN A N 1
ATOM 1610 C CA . GLN A 1 218 ? 3.319 -3.548 7.147 1.00 87.19 218 GLN A CA 1
ATOM 1611 C C . GLN A 1 218 ? 2.019 -2.989 6.551 1.00 87.19 218 GLN A C 1
ATOM 1613 O O . GLN A 1 218 ? 1.275 -2.305 7.251 1.00 87.19 218 GLN A O 1
ATOM 1618 N N . HIS A 1 219 ? 1.714 -3.299 5.287 1.00 93.88 219 HIS A N 1
ATOM 1619 C CA . HIS A 1 219 ? 0.473 -2.879 4.637 1.00 93.88 219 HIS A CA 1
ATOM 1620 C C . HIS A 1 219 ? -0.746 -3.735 5.006 1.00 93.88 219 HIS A C 1
ATOM 1622 O O . HIS A 1 219 ? -1.834 -3.453 4.510 1.00 93.88 219 HIS A O 1
ATOM 1628 N N . LEU A 1 220 ? -0.625 -4.714 5.914 1.00 95.38 220 LEU A N 1
ATOM 1629 C CA . LEU A 1 220 ? -1.801 -5.364 6.510 1.00 95.38 220 LEU A CA 1
ATOM 1630 C C . LEU A 1 220 ? -2.744 -4.337 7.150 1.00 95.38 220 LEU A C 1
ATOM 1632 O O . LEU A 1 220 ? -3.952 -4.462 7.005 1.00 95.38 220 LEU A O 1
ATOM 1636 N N . SER A 1 221 ? -2.207 -3.274 7.757 1.00 94.50 221 SER A N 1
ATOM 1637 C CA . SER A 1 221 ? -3.027 -2.198 8.330 1.00 94.50 221 SER A CA 1
ATOM 1638 C C . SER A 1 221 ? -3.784 -1.392 7.279 1.00 94.50 221 SER A C 1
ATOM 1640 O O . SER A 1 221 ? -4.938 -1.029 7.484 1.00 94.50 221 SER A O 1
ATOM 1642 N N . LEU A 1 222 ? -3.161 -1.165 6.120 1.00 95.44 222 LEU A N 1
ATOM 1643 C CA . LEU A 1 222 ? -3.833 -0.540 4.985 1.00 95.44 222 LEU A CA 1
ATOM 1644 C C . LEU A 1 222 ? -4.963 -1.437 4.460 1.00 95.44 222 LEU A C 1
ATOM 1646 O O . LEU A 1 222 ? -6.073 -0.961 4.239 1.00 95.44 222 LEU A O 1
ATOM 1650 N N . ARG A 1 223 ? -4.703 -2.738 4.273 1.00 97.75 223 ARG A N 1
ATOM 1651 C CA . ARG A 1 223 ? -5.737 -3.674 3.811 1.00 97.75 223 ARG A CA 1
ATOM 1652 C C . ARG A 1 223 ? -6.882 -3.789 4.821 1.00 97.75 223 ARG A C 1
ATOM 1654 O O . ARG A 1 223 ? -8.037 -3.772 4.405 1.00 97.75 223 ARG A O 1
ATOM 1661 N N . ALA A 1 224 ? -6.577 -3.799 6.120 1.00 98.00 224 ALA A N 1
ATOM 1662 C CA . ALA A 1 224 ? -7.575 -3.771 7.183 1.00 98.00 224 ALA A CA 1
ATOM 1663 C C . ALA A 1 224 ? -8.469 -2.525 7.100 1.00 98.00 224 ALA A C 1
ATOM 1665 O O . ALA A 1 224 ? -9.693 -2.637 7.152 1.00 98.00 224 ALA A O 1
ATOM 1666 N N . GLU A 1 225 ? -7.880 -1.342 6.901 1.00 97.25 225 GLU A N 1
ATOM 1667 C CA . GLU A 1 225 ? -8.656 -0.116 6.715 1.00 97.25 225 GLU A CA 1
ATOM 1668 C C . GLU A 1 225 ? -9.560 -0.199 5.474 1.00 97.25 225 GLU A C 1
ATOM 1670 O O . GLU A 1 225 ? -10.730 0.172 5.530 1.00 97.25 225 GLU A O 1
ATOM 1675 N N . LEU A 1 226 ? -9.062 -0.742 4.360 1.00 97.56 226 LEU A N 1
ATOM 1676 C CA . LEU A 1 226 ? -9.845 -0.907 3.130 1.00 97.56 226 LEU A CA 1
ATOM 1677 C C . LEU A 1 226 ? -10.975 -1.941 3.273 1.00 97.56 226 LEU A C 1
ATOM 1679 O O . LEU A 1 226 ? -12.047 -1.747 2.702 1.00 97.56 226 LEU A O 1
ATOM 1683 N N . HIS A 1 227 ? -10.795 -2.988 4.082 1.00 98.38 227 HIS A N 1
ATOM 1684 C CA . HIS A 1 227 ? -11.896 -3.859 4.506 1.00 98.38 227 HIS A CA 1
ATOM 1685 C C . HIS A 1 227 ? -12.934 -3.091 5.338 1.00 98.38 227 HIS A C 1
ATOM 1687 O O . HIS A 1 227 ? -14.136 -3.193 5.087 1.00 98.38 227 HIS A O 1
ATOM 1693 N N . ALA A 1 228 ? -12.486 -2.254 6.276 1.00 97.94 228 ALA A N 1
ATOM 1694 C CA . ALA A 1 228 ? -13.370 -1.420 7.085 1.00 97.94 228 ALA A CA 1
ATOM 1695 C C . ALA A 1 228 ? -14.142 -0.381 6.251 1.00 97.94 228 ALA A C 1
ATOM 1697 O O . ALA A 1 228 ? -15.302 -0.100 6.553 1.00 97.94 228 ALA A O 1
ATOM 1698 N N . TRP A 1 229 ? -13.562 0.150 5.170 1.00 96.69 229 TRP A N 1
ATOM 1699 C CA . TRP A 1 229 ? -14.266 1.042 4.243 1.00 96.69 229 TRP A CA 1
ATOM 1700 C C . TRP A 1 229 ? -15.509 0.386 3.627 1.00 96.69 229 TRP A C 1
ATOM 1702 O O . TRP A 1 229 ? -16.531 1.061 3.486 1.00 96.69 229 TRP A O 1
ATOM 1712 N N . VAL A 1 230 ? -15.478 -0.919 3.348 1.00 96.75 230 VAL A N 1
ATOM 1713 C CA . VAL A 1 230 ? -16.644 -1.683 2.863 1.00 96.75 230 VAL A CA 1
ATOM 1714 C C . VAL A 1 230 ? -17.462 -2.342 3.984 1.00 96.75 230 VAL A C 1
ATOM 1716 O O . VAL A 1 230 ? -18.400 -3.083 3.703 1.00 96.75 230 VAL A O 1
ATOM 1719 N N . GLY A 1 231 ? -17.147 -2.054 5.251 1.00 97.00 231 GLY A N 1
ATOM 1720 C CA . GLY A 1 231 ? -17.852 -2.577 6.426 1.00 97.00 231 GLY A CA 1
ATOM 1721 C C . GLY A 1 231 ? -17.456 -3.998 6.844 1.00 97.00 231 GLY A C 1
ATOM 1722 O O . GLY A 1 231 ? -18.059 -4.543 7.768 1.00 97.00 231 GLY A O 1
ATOM 1723 N N . ASP A 1 232 ? -16.440 -4.599 6.218 1.00 98.06 232 ASP A N 1
ATOM 1724 C CA . ASP A 1 232 ? -15.929 -5.929 6.572 1.00 98.06 232 ASP A CA 1
ATOM 1725 C C . ASP A 1 232 ? -14.949 -5.846 7.754 1.00 98.06 232 ASP A C 1
ATOM 1727 O O . ASP A 1 232 ? -13.734 -6.035 7.647 1.00 98.06 232 ASP A O 1
ATOM 1731 N N . TYR A 1 233 ? -15.489 -5.510 8.922 1.00 98.38 233 TYR A N 1
ATOM 1732 C CA . TYR A 1 233 ? -14.700 -5.345 10.140 1.00 98.38 233 TYR A CA 1
ATOM 1733 C C . TYR A 1 233 ? -14.088 -6.653 10.655 1.00 98.38 233 TYR A C 1
ATOM 1735 O O . TYR A 1 233 ? -13.063 -6.618 11.335 1.00 98.38 233 TYR A O 1
ATOM 1743 N N . ALA A 1 234 ? -14.670 -7.804 10.307 1.00 98.19 234 ALA A N 1
ATOM 1744 C CA . ALA A 1 234 ? -14.120 -9.107 10.664 1.00 98.19 234 ALA A CA 1
ATOM 1745 C C . ALA A 1 234 ? -12.818 -9.388 9.897 1.00 98.19 234 ALA A C 1
ATOM 1747 O O . ALA A 1 234 ? -11.820 -9.788 10.505 1.00 98.19 234 ALA A O 1
ATOM 1748 N N . ALA A 1 235 ? -12.782 -9.119 8.585 1.00 97.88 235 ALA A N 1
ATOM 1749 C CA . ALA A 1 235 ? -11.544 -9.207 7.814 1.00 97.88 235 ALA A CA 1
ATOM 1750 C C . ALA A 1 235 ? -10.503 -8.178 8.282 1.00 97.88 235 ALA A C 1
ATOM 1752 O O . ALA A 1 235 ? -9.328 -8.522 8.420 1.00 97.88 235 ALA A O 1
ATOM 1753 N N . ALA A 1 236 ? -10.930 -6.954 8.616 1.00 98.25 236 ALA A N 1
ATOM 1754 C CA . ALA A 1 236 ? -10.039 -5.930 9.165 1.00 98.25 236 ALA A CA 1
ATOM 1755 C C . ALA A 1 236 ? -9.378 -6.367 10.486 1.00 98.25 236 ALA A C 1
ATOM 1757 O O . ALA A 1 236 ? -8.159 -6.269 10.642 1.00 98.25 236 ALA A O 1
ATOM 1758 N N . ALA A 1 237 ? -10.162 -6.924 11.416 1.00 98.00 237 ALA A N 1
ATOM 1759 C CA . ALA A 1 237 ? -9.649 -7.473 12.671 1.00 98.00 237 ALA A CA 1
ATOM 1760 C C . ALA A 1 237 ? -8.658 -8.620 12.428 1.00 98.00 237 ALA A C 1
ATOM 1762 O O . ALA A 1 237 ? -7.614 -8.695 13.080 1.00 98.00 237 ALA A O 1
ATOM 1763 N N . LYS A 1 238 ? -8.957 -9.497 11.460 1.00 96.81 238 LYS A N 1
ATOM 1764 C CA . LYS A 1 238 ? -8.080 -10.609 11.086 1.00 96.81 238 LYS A CA 1
ATOM 1765 C C . LYS A 1 238 ? -6.727 -10.123 10.556 1.00 96.81 238 LYS A C 1
ATOM 1767 O O . LYS A 1 238 ? -5.703 -10.700 10.922 1.00 96.81 238 LYS A O 1
ATOM 1772 N N . ASP A 1 239 ? -6.708 -9.093 9.716 1.00 97.25 239 ASP A N 1
ATOM 1773 C CA . ASP A 1 239 ? -5.473 -8.543 9.149 1.00 97.25 239 ASP A CA 1
ATOM 1774 C C . ASP A 1 239 ? -4.562 -7.935 10.217 1.00 97.25 239 ASP A C 1
ATOM 1776 O O . ASP A 1 239 ? -3.361 -8.215 10.236 1.00 97.25 239 ASP A O 1
ATOM 1780 N N . GLU A 1 240 ? -5.122 -7.177 11.160 1.00 95.31 240 GLU A N 1
ATOM 1781 C CA . GLU A 1 240 ? -4.348 -6.645 12.286 1.00 95.31 240 GLU A CA 1
ATOM 1782 C C . GLU A 1 240 ? -3.877 -7.745 13.246 1.00 95.31 240 GLU A C 1
ATOM 1784 O O . GLU A 1 240 ? -2.746 -7.707 13.738 1.00 95.31 240 GLU A O 1
ATOM 1789 N N . ALA A 1 241 ? -4.687 -8.785 13.462 1.00 94.31 241 ALA A N 1
ATOM 1790 C CA . ALA A 1 241 ? -4.277 -9.944 14.251 1.00 94.31 241 ALA A CA 1
ATOM 1791 C C . ALA A 1 241 ? -3.143 -10.728 13.567 1.00 94.31 241 ALA A C 1
ATOM 1793 O O . ALA A 1 241 ? -2.229 -11.226 14.227 1.00 94.31 241 ALA A O 1
ATOM 1794 N N . ASP A 1 242 ? -3.158 -10.830 12.239 1.00 94.69 242 ASP A N 1
ATOM 1795 C CA . ASP A 1 242 ? -2.062 -11.429 11.483 1.00 94.69 242 ASP A CA 1
ATOM 1796 C C . ASP A 1 242 ? -0.804 -10.550 11.521 1.00 94.69 242 ASP A C 1
ATOM 1798 O O . ASP A 1 242 ? 0.303 -11.069 11.694 1.00 94.69 242 ASP A O 1
ATOM 1802 N N . ARG A 1 243 ? -0.953 -9.221 11.472 1.00 92.00 243 ARG A N 1
ATOM 1803 C CA . ARG A 1 243 ? 0.161 -8.285 11.670 1.00 92.00 243 ARG A CA 1
ATOM 1804 C C . ARG A 1 243 ? 0.792 -8.462 13.050 1.00 92.00 243 ARG A C 1
ATOM 1806 O O . ARG A 1 243 ? 2.018 -8.511 13.155 1.00 92.00 243 ARG A O 1
ATOM 1813 N N . LEU A 1 244 ? -0.022 -8.605 14.092 1.00 89.38 244 LEU A N 1
ATOM 1814 C CA . LEU A 1 244 ? 0.429 -8.880 15.454 1.00 89.38 244 LEU A CA 1
ATOM 1815 C C . LEU A 1 244 ? 1.269 -10.167 15.527 1.00 89.38 244 LEU A C 1
ATOM 1817 O O . LEU A 1 244 ? 2.371 -10.146 16.080 1.00 89.38 244 LEU A O 1
ATOM 1821 N N . LYS A 1 245 ? 0.811 -11.260 14.898 1.00 88.62 245 LYS A N 1
ATOM 1822 C CA . LYS A 1 245 ? 1.573 -12.523 14.820 1.00 88.62 245 LYS A CA 1
ATOM 1823 C C . LYS A 1 245 ? 2.932 -12.335 14.144 1.00 88.62 245 LYS A C 1
ATOM 1825 O O . LYS A 1 245 ? 3.910 -12.944 14.575 1.00 88.62 245 LYS A O 1
ATOM 1830 N N . LEU A 1 246 ? 3.018 -11.498 13.106 1.00 88.75 246 LEU A N 1
ATOM 1831 C CA . LEU A 1 246 ? 4.296 -11.171 12.461 1.00 88.75 246 LEU A CA 1
ATOM 1832 C C . LEU A 1 246 ? 5.231 -10.422 13.405 1.00 88.75 246 LEU A C 1
ATOM 1834 O O . LEU A 1 246 ? 6.394 -10.803 13.524 1.00 88.75 246 LEU A O 1
ATOM 1838 N N . VAL A 1 247 ? 4.735 -9.382 14.086 1.00 86.56 247 VAL A N 1
ATOM 1839 C CA . VAL A 1 247 ? 5.538 -8.614 15.052 1.00 86.56 247 VAL A CA 1
ATOM 1840 C C . VAL A 1 247 ? 6.086 -9.543 16.128 1.00 86.56 247 VAL A C 1
ATOM 1842 O O . VAL A 1 247 ? 7.282 -9.524 16.387 1.00 86.56 247 VAL A O 1
ATOM 1845 N N . GLN A 1 248 ? 5.248 -10.407 16.694 1.00 84.12 248 GLN A N 1
ATOM 1846 C CA . GLN A 1 248 ? 5.664 -11.379 17.706 1.00 84.12 248 GLN A CA 1
ATOM 1847 C C . GLN A 1 248 ? 6.648 -12.416 17.155 1.00 84.12 248 GLN A C 1
ATOM 1849 O O . GLN A 1 248 ? 7.568 -12.824 17.857 1.00 84.12 248 GLN A O 1
ATOM 1854 N N . GLY A 1 249 ? 6.495 -12.814 15.889 1.00 83.44 249 GLY A N 1
ATOM 1855 C CA . GLY A 1 249 ? 7.456 -13.669 15.206 1.00 83.44 249 GLY A CA 1
ATOM 1856 C C . GLY A 1 249 ? 8.833 -13.011 15.147 1.00 83.44 249 GLY A C 1
ATOM 1857 O O . GLY A 1 249 ? 9.800 -13.549 15.688 1.00 83.44 249 GLY A O 1
ATOM 1858 N N . PHE A 1 250 ? 8.932 -11.848 14.502 1.00 81.00 250 PHE A N 1
ATOM 1859 C CA . PHE A 1 250 ? 10.206 -11.163 14.246 1.00 81.00 250 PHE A CA 1
ATOM 1860 C C . PHE A 1 250 ? 10.816 -10.503 15.489 1.00 81.00 250 PHE A C 1
ATOM 1862 O O . PHE A 1 250 ? 12.040 -10.451 15.612 1.00 81.00 250 PHE A O 1
ATOM 1869 N N . ALA A 1 251 ? 9.983 -10.034 16.413 1.00 82.62 251 ALA A N 1
ATOM 1870 C CA . ALA A 1 251 ? 10.371 -9.357 17.642 1.00 82.62 251 ALA A CA 1
ATOM 1871 C C . ALA A 1 251 ? 9.567 -9.903 18.843 1.00 82.62 251 ALA A C 1
ATOM 1873 O O . ALA A 1 251 ? 8.678 -9.221 19.352 1.00 82.62 251 ALA A O 1
ATOM 1874 N N . PRO A 1 252 ? 9.904 -11.098 19.368 1.00 81.00 252 PRO A N 1
ATOM 1875 C CA . PRO A 1 252 ? 9.160 -11.739 20.463 1.00 81.00 252 PRO A CA 1
ATOM 1876 C C . PRO A 1 252 ? 9.089 -10.926 21.762 1.00 81.00 252 PRO A C 1
ATOM 1878 O O . PRO A 1 252 ? 8.232 -11.172 22.602 1.00 81.00 252 PRO A O 1
ATOM 1881 N N . LYS A 1 253 ? 10.006 -9.967 21.941 1.00 81.38 253 LYS A N 1
ATOM 1882 C CA . LYS A 1 253 ? 10.057 -9.064 23.100 1.00 81.38 253 LYS A CA 1
ATOM 1883 C C . LYS A 1 253 ? 9.282 -7.759 22.887 1.00 81.38 253 LYS A C 1
ATOM 1885 O O . LYS A 1 253 ? 9.256 -6.927 23.789 1.00 81.38 253 LYS A O 1
ATOM 1890 N N . ALA A 1 254 ? 8.719 -7.532 21.699 1.00 79.94 254 ALA A N 1
ATOM 1891 C CA . ALA A 1 254 ? 7.911 -6.349 21.441 1.00 79.94 254 ALA A CA 1
ATOM 1892 C C . ALA A 1 254 ? 6.629 -6.394 22.282 1.00 79.94 254 ALA A C 1
ATOM 1894 O O . ALA A 1 254 ? 6.053 -7.461 22.492 1.00 79.94 254 ALA A O 1
ATOM 1895 N N . LYS A 1 255 ? 6.171 -5.221 22.726 1.00 82.38 255 LYS A N 1
ATOM 1896 C CA . LYS A 1 255 ? 4.874 -5.018 23.381 1.00 82.38 255 LYS A CA 1
ATOM 1897 C C . LYS A 1 255 ? 3.938 -4.329 22.387 1.00 82.38 255 LYS A C 1
ATOM 1899 O O . LYS A 1 255 ? 3.939 -3.103 22.303 1.00 82.38 255 LYS A O 1
ATOM 1904 N N . PRO A 1 256 ? 3.184 -5.081 21.575 1.00 83.81 256 PRO A N 1
ATOM 1905 C CA . PRO A 1 256 ? 2.451 -4.540 20.435 1.00 83.81 256 PRO A CA 1
ATOM 1906 C C . PRO A 1 256 ? 1.106 -3.917 20.856 1.00 83.81 256 PRO A C 1
ATOM 1908 O O . PRO A 1 256 ? 0.076 -4.183 20.246 1.00 83.81 256 PRO A O 1
ATOM 1911 N N . MET A 1 257 ? 1.122 -3.063 21.890 1.00 92.81 257 MET A N 1
ATOM 1912 C CA . MET A 1 257 ? -0.058 -2.401 22.472 1.00 92.81 257 MET A CA 1
ATOM 1913 C C . MET A 1 257 ? -0.908 -1.665 21.426 1.00 92.81 257 MET A C 1
ATOM 1915 O O . MET A 1 257 ? -2.133 -1.700 21.478 1.00 92.81 257 MET A O 1
ATOM 1919 N N . PHE A 1 258 ? -0.255 -1.062 20.429 1.00 91.56 258 PHE A N 1
ATOM 1920 C CA . PHE A 1 258 ? -0.912 -0.398 19.307 1.00 91.56 258 PHE A CA 1
ATOM 1921 C C . PHE A 1 258 ? -1.685 -1.381 18.422 1.00 91.56 258 PHE A C 1
ATOM 1923 O O . PHE A 1 258 ? -2.834 -1.124 18.072 1.00 91.56 258 PHE A O 1
ATOM 1930 N N . ASN A 1 259 ? -1.084 -2.529 18.092 1.00 92.62 259 ASN A N 1
ATOM 1931 C CA . ASN A 1 259 ? -1.761 -3.558 17.307 1.00 92.62 259 ASN A CA 1
ATOM 1932 C C . ASN A 1 259 ? -2.937 -4.151 18.081 1.00 92.62 259 ASN A C 1
ATOM 1934 O O . ASN A 1 259 ? -4.007 -4.303 17.506 1.00 92.62 259 ASN A O 1
ATOM 1938 N N . ASP A 1 260 ? -2.778 -4.430 19.378 1.00 95.81 260 ASP A N 1
ATOM 1939 C CA . ASP A 1 260 ? -3.887 -4.920 20.202 1.00 95.81 260 ASP A CA 1
ATOM 1940 C C . ASP A 1 260 ? -5.050 -3.913 20.250 1.00 95.81 260 ASP A C 1
ATOM 1942 O O . ASP A 1 260 ? -6.204 -4.307 20.087 1.00 95.81 260 ASP A O 1
ATOM 1946 N N . ALA A 1 261 ? -4.774 -2.613 20.394 1.00 97.44 261 ALA A N 1
ATOM 1947 C CA . ALA A 1 261 ? -5.817 -1.587 20.387 1.00 97.44 261 ALA A CA 1
ATOM 1948 C C . ALA A 1 261 ? -6.570 -1.520 19.043 1.00 97.44 261 ALA A C 1
ATOM 1950 O O . ALA A 1 261 ? -7.800 -1.449 19.031 1.00 97.44 261 ALA A O 1
ATOM 1951 N N . LEU A 1 262 ? -5.861 -1.608 17.911 1.00 96.19 262 LEU A N 1
ATOM 1952 C CA . LEU A 1 262 ? -6.484 -1.663 16.583 1.00 96.19 262 LEU A CA 1
ATOM 1953 C C . LEU A 1 262 ? -7.315 -2.934 16.369 1.00 96.19 262 LEU A C 1
ATOM 1955 O O . LEU A 1 262 ? -8.442 -2.844 15.879 1.00 96.19 262 LEU A O 1
ATOM 1959 N N . VAL A 1 263 ? -6.797 -4.105 16.762 1.00 97.75 263 VAL A N 1
ATOM 1960 C CA . VAL A 1 263 ? -7.554 -5.366 16.699 1.00 97.75 263 VAL A CA 1
ATOM 1961 C C . VAL A 1 263 ? -8.838 -5.234 17.515 1.00 97.75 263 VAL A C 1
ATOM 1963 O O . VAL A 1 263 ? -9.910 -5.535 16.998 1.00 97.75 263 VAL A O 1
ATOM 1966 N N . ALA A 1 264 ? -8.758 -4.718 18.746 1.00 98.31 264 ALA A N 1
ATOM 1967 C CA . ALA A 1 264 ? -9.922 -4.534 19.608 1.00 98.31 264 ALA A CA 1
ATOM 1968 C C . ALA A 1 264 ? -10.973 -3.598 18.989 1.00 98.31 264 ALA A C 1
ATOM 1970 O O . ALA A 1 264 ? -12.167 -3.890 19.056 1.00 98.31 264 ALA A O 1
ATOM 1971 N N . LEU A 1 265 ? -10.551 -2.502 18.349 1.00 98.31 265 LEU A N 1
ATOM 1972 C CA . LEU A 1 265 ? -11.456 -1.588 17.648 1.00 98.31 265 LEU A CA 1
ATOM 1973 C C . LEU A 1 265 ? -12.192 -2.269 16.490 1.00 98.31 265 LEU A C 1
ATOM 1975 O O . LEU A 1 265 ? -13.412 -2.132 16.375 1.00 98.31 265 LEU A O 1
ATOM 1979 N N . TYR A 1 266 ? -11.483 -3.022 15.648 1.00 98.50 266 TYR A N 1
ATOM 1980 C CA . TYR A 1 266 ? -12.120 -3.742 14.546 1.00 98.50 266 TYR A CA 1
ATOM 1981 C C . TYR A 1 266 ? -13.016 -4.884 15.043 1.00 98.50 266 TYR A C 1
ATOM 1983 O O . TYR A 1 266 ? -14.141 -5.017 14.564 1.00 98.50 266 TYR A O 1
ATOM 1991 N N . GLN A 1 267 ? -12.587 -5.637 16.059 1.00 98.56 267 GLN A N 1
ATOM 1992 C CA . GLN A 1 267 ? -13.403 -6.662 16.720 1.00 98.56 267 GLN A CA 1
ATOM 1993 C C . GLN A 1 267 ? -14.694 -6.072 17.302 1.00 98.56 267 GLN A C 1
ATOM 1995 O O . GLN A 1 267 ? -15.777 -6.602 17.067 1.00 98.56 267 GLN A O 1
ATOM 2000 N N . MET A 1 268 ? -14.609 -4.931 17.990 1.00 98.44 268 MET A N 1
ATOM 2001 C CA . MET A 1 268 ? -15.774 -4.216 18.514 1.00 98.44 268 MET A CA 1
ATOM 2002 C C . MET A 1 268 ? -16.740 -3.821 17.394 1.00 98.44 268 MET A C 1
ATOM 2004 O O . MET A 1 268 ? -17.948 -4.021 17.516 1.00 98.44 268 MET A O 1
ATOM 2008 N N . MET A 1 269 ? -16.228 -3.276 16.288 1.00 98.31 269 MET A N 1
ATOM 2009 C CA . MET A 1 269 ? -17.069 -2.895 15.152 1.00 98.31 269 MET A CA 1
ATOM 2010 C C . MET A 1 269 ? -17.715 -4.099 14.460 1.00 98.31 269 MET A C 1
ATOM 2012 O O . MET A 1 269 ? -18.846 -3.966 13.985 1.00 98.31 269 MET A O 1
ATOM 2016 N N . ALA A 1 270 ? -17.040 -5.252 14.466 1.00 98.00 270 ALA A N 1
ATOM 2017 C CA . ALA A 1 270 ? -17.545 -6.535 13.984 1.00 98.00 270 ALA A CA 1
ATOM 2018 C C . ALA A 1 270 ? -18.530 -7.225 14.951 1.00 98.00 270 ALA A C 1
ATOM 2020 O O . ALA A 1 270 ? -19.159 -8.207 14.565 1.00 98.00 270 ALA A O 1
ATOM 2021 N N . GLY A 1 271 ? -18.675 -6.739 16.191 1.00 96.88 271 GLY A N 1
ATOM 2022 C CA . GLY A 1 271 ? -19.479 -7.399 17.225 1.00 96.88 271 GLY A CA 1
ATOM 2023 C C . GLY A 1 271 ? -18.844 -8.680 17.782 1.00 96.88 271 GLY A C 1
ATOM 2024 O O . GLY A 1 271 ? -19.554 -9.548 18.286 1.00 96.88 271 GLY A O 1
ATOM 2025 N N . ASP A 1 272 ? -17.522 -8.817 17.678 1.00 97.19 272 ASP A N 1
ATOM 2026 C CA . ASP A 1 272 ? -16.775 -9.954 18.214 1.00 97.19 272 ASP A CA 1
ATOM 2027 C C . ASP A 1 272 ? -16.711 -9.884 19.751 1.00 97.19 272 ASP A C 1
ATOM 2029 O O . ASP A 1 272 ? -16.376 -8.856 20.345 1.00 97.19 272 ASP A O 1
ATOM 2033 N N . LYS A 1 273 ? -17.020 -11.008 20.403 1.00 94.88 273 LYS A N 1
ATOM 2034 C CA . LYS A 1 273 ? -17.013 -11.156 21.864 1.00 94.88 273 LYS A CA 1
ATOM 2035 C C . LYS A 1 273 ? -15.615 -11.005 22.475 1.00 94.88 273 LYS A C 1
ATOM 2037 O O . LYS A 1 273 ? -15.505 -10.606 23.632 1.00 94.88 273 LYS A O 1
ATOM 2042 N N . ASP A 1 274 ? -14.562 -11.280 21.706 1.00 96.25 274 ASP A N 1
ATOM 2043 C CA . ASP A 1 274 ? -13.180 -11.229 22.192 1.00 96.25 274 ASP A CA 1
ATOM 2044 C C . ASP A 1 274 ? -12.634 -9.788 22.254 1.00 96.25 274 ASP A C 1
ATOM 2046 O O . ASP A 1 274 ? -11.569 -9.545 22.827 1.00 96.25 274 ASP A O 1
ATOM 2050 N N . ALA A 1 275 ? -13.378 -8.804 21.729 1.00 97.81 275 ALA A N 1
ATOM 2051 C CA . ALA A 1 275 ? -12.957 -7.406 21.645 1.00 97.81 275 ALA A CA 1
ATOM 2052 C C . ALA A 1 275 ? -12.535 -6.822 23.008 1.00 97.81 275 ALA A C 1
ATOM 2054 O O . ALA A 1 275 ? -11.514 -6.141 23.109 1.00 97.81 275 ALA A O 1
ATOM 2055 N N . ALA A 1 276 ? -13.292 -7.113 24.074 1.00 97.88 276 ALA A N 1
ATOM 2056 C CA . ALA A 1 276 ? -12.997 -6.627 25.426 1.00 97.88 276 ALA A CA 1
ATOM 2057 C C . ALA A 1 276 ? -11.719 -7.251 26.006 1.00 97.88 276 ALA A C 1
ATOM 2059 O O . ALA A 1 276 ? -10.920 -6.557 26.635 1.00 97.88 276 ALA A O 1
ATOM 2060 N N . THR A 1 277 ? -11.492 -8.542 25.753 1.00 97.94 277 THR A N 1
ATOM 2061 C CA . THR A 1 277 ? -10.266 -9.238 26.158 1.00 97.94 277 THR A CA 1
ATOM 2062 C C . THR A 1 277 ? -9.048 -8.654 25.445 1.00 97.94 277 THR A C 1
ATOM 2064 O O . THR A 1 277 ? -8.026 -8.391 26.081 1.00 97.94 277 THR A O 1
ATOM 2067 N N . THR A 1 278 ? -9.158 -8.384 24.143 1.00 97.50 278 THR A N 1
ATOM 2068 C CA . THR A 1 278 ? -8.084 -7.750 23.369 1.00 97.50 278 THR A CA 1
ATOM 2069 C C . THR A 1 278 ? -7.803 -6.322 23.851 1.00 97.50 278 THR A C 1
ATOM 2071 O O . THR A 1 278 ? -6.641 -5.967 24.052 1.00 97.50 278 THR A O 1
ATOM 2074 N N . ALA A 1 279 ? -8.838 -5.519 24.126 1.00 98.06 279 ALA A N 1
ATOM 2075 C CA . ALA A 1 279 ? -8.673 -4.171 24.680 1.00 98.06 279 ALA A CA 1
ATOM 2076 C C . ALA A 1 279 ? -7.985 -4.187 26.058 1.00 98.06 279 ALA A C 1
ATOM 2078 O O . ALA A 1 279 ? -7.127 -3.348 26.333 1.00 98.06 279 ALA A O 1
ATOM 2079 N N . ALA A 1 280 ? -8.308 -5.160 26.916 1.00 97.88 280 ALA A N 1
ATOM 2080 C CA . ALA A 1 280 ? -7.641 -5.328 28.207 1.00 97.88 280 ALA A CA 1
ATOM 2081 C C . ALA A 1 280 ? -6.144 -5.653 28.048 1.00 97.88 280 ALA A C 1
ATOM 2083 O O . ALA A 1 280 ? -5.317 -5.093 28.768 1.00 97.88 280 ALA A O 1
ATOM 2084 N N . ARG A 1 281 ? -5.775 -6.487 27.064 1.00 96.00 281 ARG A N 1
ATOM 2085 C CA . ARG A 1 281 ? -4.364 -6.762 26.738 1.00 96.00 281 ARG A CA 1
ATOM 2086 C C . ARG A 1 281 ? -3.636 -5.509 26.246 1.00 96.00 281 ARG A C 1
ATOM 2088 O O . ARG A 1 281 ? -2.515 -5.257 26.683 1.00 96.00 281 ARG A O 1
ATOM 2095 N N . ALA A 1 282 ? -4.280 -4.696 25.405 1.00 97.12 282 ALA A N 1
ATOM 2096 C CA . ALA A 1 282 ? -3.729 -3.411 24.972 1.00 97.12 282 ALA A CA 1
ATOM 2097 C C . ALA A 1 282 ? -3.469 -2.464 26.157 1.00 97.12 282 ALA A C 1
ATOM 2099 O O . ALA A 1 282 ? -2.389 -1.882 26.233 1.00 97.12 282 ALA A O 1
ATOM 2100 N N . ARG A 1 283 ? -4.412 -2.361 27.109 1.00 98.00 283 ARG A N 1
ATOM 2101 C CA . ARG A 1 283 ? -4.252 -1.569 28.347 1.00 98.00 283 ARG A CA 1
ATOM 2102 C C . ARG A 1 283 ? -3.075 -2.051 29.186 1.00 98.00 283 ARG A C 1
ATOM 2104 O O . ARG A 1 283 ? -2.195 -1.264 29.503 1.00 98.00 283 ARG A O 1
ATOM 2111 N N . GLN A 1 284 ? -3.002 -3.355 29.450 1.00 96.31 284 GLN A N 1
ATOM 2112 C CA . GLN A 1 284 ? -1.884 -3.942 30.188 1.00 96.31 284 GLN A CA 1
ATOM 2113 C C . GLN A 1 284 ? -0.537 -3.675 29.494 1.00 96.31 284 GLN A C 1
ATOM 2115 O O . GLN A 1 284 ? 0.460 -3.374 30.151 1.00 96.31 284 GLN A O 1
ATOM 2120 N N . GLY A 1 285 ? -0.499 -3.786 28.162 1.00 94.62 285 GLY A N 1
ATOM 2121 C CA . GLY A 1 285 ? 0.683 -3.478 27.362 1.00 94.62 285 GLY A CA 1
ATOM 2122 C C . GLY A 1 285 ? 1.091 -2.007 27.454 1.00 94.62 285 GLY A C 1
ATOM 2123 O O . GLY A 1 285 ? 2.282 -1.727 27.593 1.00 94.62 285 GLY A O 1
ATOM 2124 N N . LEU A 1 286 ? 0.116 -1.094 27.420 1.00 96.50 286 LEU A N 1
ATOM 2125 C CA . LEU A 1 286 ? 0.319 0.344 27.574 1.00 96.50 286 LEU A CA 1
ATOM 2126 C C . LEU A 1 286 ? 0.871 0.694 28.958 1.00 96.50 286 LEU A C 1
ATOM 2128 O O . LEU A 1 286 ? 1.910 1.344 29.042 1.00 96.50 286 LEU A O 1
ATOM 2132 N N . ASP A 1 287 ? 0.249 0.196 30.026 1.00 96.44 287 ASP A N 1
ATOM 2133 C CA . ASP A 1 287 ? 0.697 0.430 31.404 1.00 96.44 287 ASP A CA 1
ATOM 2134 C C . ASP A 1 287 ? 2.132 -0.073 31.608 1.00 96.44 287 ASP A C 1
ATOM 2136 O O . ASP A 1 287 ? 2.986 0.622 32.161 1.00 96.44 287 ASP A O 1
ATOM 2140 N N . ALA A 1 288 ? 2.435 -1.266 31.088 1.00 94.56 288 ALA A N 1
ATOM 2141 C CA . ALA A 1 288 ? 3.776 -1.834 31.146 1.00 94.56 288 ALA A CA 1
ATOM 2142 C C . ALA A 1 288 ? 4.796 -1.056 30.298 1.00 94.56 288 ALA A C 1
ATOM 2144 O O . ALA A 1 288 ? 5.985 -1.088 30.612 1.00 94.56 288 ALA A O 1
ATOM 2145 N N . TYR A 1 289 ? 4.376 -0.417 29.203 1.00 93.50 289 TYR A N 1
ATOM 2146 C CA . TYR A 1 289 ? 5.244 0.424 28.377 1.00 93.50 289 TYR A CA 1
ATOM 2147 C C . TYR A 1 289 ? 5.530 1.767 29.061 1.00 93.50 289 TYR A C 1
ATOM 2149 O O . TYR A 1 289 ? 6.682 2.196 29.113 1.00 93.50 289 TYR A O 1
ATOM 2157 N N . ILE A 1 290 ? 4.517 2.392 29.667 1.00 95.25 290 ILE A N 1
ATOM 2158 C CA . ILE A 1 290 ? 4.659 3.623 30.460 1.00 95.25 290 ILE A CA 1
ATOM 2159 C C . ILE A 1 290 ? 5.569 3.386 31.670 1.00 95.25 290 ILE A C 1
ATOM 2161 O O . ILE A 1 290 ? 6.490 4.167 31.903 1.00 95.25 290 ILE A O 1
ATOM 2165 N N . ALA A 1 291 ? 5.391 2.275 32.392 1.00 95.00 291 ALA A N 1
ATOM 2166 C CA . ALA A 1 291 ? 6.242 1.915 33.531 1.00 95.00 291 ALA A CA 1
ATOM 2167 C C . ALA A 1 291 ? 7.737 1.797 33.161 1.00 95.00 291 ALA A C 1
ATOM 2169 O O . ALA A 1 291 ? 8.608 2.032 33.998 1.00 95.00 291 ALA A O 1
ATOM 2170 N N . GLU A 1 292 ? 8.046 1.483 31.901 1.00 93.50 292 GLU A N 1
ATOM 2171 C CA . GLU A 1 292 ? 9.410 1.411 31.361 1.00 93.50 292 GLU A CA 1
ATOM 2172 C C . GLU A 1 292 ? 9.928 2.751 30.799 1.00 93.50 292 GLU A C 1
ATOM 2174 O O . GLU A 1 292 ? 11.030 2.810 30.252 1.00 93.50 292 GLU A O 1
ATOM 2179 N N . GLY A 1 293 ? 9.174 3.846 30.946 1.00 93.50 293 GLY A N 1
ATOM 2180 C CA . GLY A 1 293 ? 9.516 5.170 30.411 1.00 93.50 293 GLY A CA 1
ATOM 2181 C C . GLY A 1 293 ? 9.093 5.383 28.953 1.00 93.50 293 GLY A C 1
ATOM 2182 O O . GLY A 1 293 ? 9.658 6.233 28.256 1.00 93.50 293 GLY A O 1
ATOM 2183 N N . GLY A 1 294 ? 8.129 4.599 28.468 1.00 89.38 294 GLY A N 1
ATOM 2184 C CA . GLY A 1 294 ? 7.537 4.735 27.139 1.00 89.38 294 GLY A CA 1
ATOM 2185 C C . GLY A 1 294 ? 6.919 6.111 26.885 1.00 89.38 294 GLY A C 1
ATOM 2186 O O . GLY A 1 294 ? 7.094 6.675 25.814 1.00 89.38 294 GLY A O 1
ATOM 2187 N N . ASP A 1 295 ? 6.304 6.705 27.903 1.00 90.56 295 ASP A N 1
ATOM 2188 C CA . ASP A 1 295 ? 5.747 8.064 27.889 1.00 90.56 295 ASP A CA 1
ATOM 2189 C C . ASP A 1 295 ? 6.788 9.156 27.587 1.00 90.56 295 ASP A C 1
ATOM 2191 O O . ASP A 1 295 ? 6.488 10.150 26.929 1.00 90.56 295 ASP A O 1
ATOM 2195 N N . ARG A 1 296 ? 8.035 8.956 28.024 1.00 93.31 296 ARG A N 1
ATOM 2196 C CA . ARG A 1 296 ? 9.161 9.859 27.750 1.00 93.31 296 ARG A CA 1
ATOM 2197 C C . ARG A 1 296 ? 9.814 9.600 26.396 1.00 93.31 296 ARG A C 1
ATOM 2199 O O . ARG A 1 296 ? 10.339 10.531 25.793 1.00 93.31 296 ARG A O 1
ATOM 2206 N N . SER A 1 297 ? 9.837 8.346 25.947 1.00 91.00 297 SER A N 1
ATOM 2207 C CA . SER A 1 297 ? 10.543 7.941 24.720 1.00 91.00 297 SER A CA 1
ATOM 2208 C C . SER A 1 297 ? 9.678 7.983 23.458 1.00 91.00 297 SER A C 1
ATOM 2210 O O . SER A 1 297 ? 10.210 8.241 22.380 1.00 91.00 297 SER A O 1
ATOM 2212 N N . ASP A 1 298 ? 8.369 7.783 23.590 1.00 91.44 298 ASP A N 1
ATOM 2213 C CA . ASP A 1 298 ? 7.375 7.850 22.518 1.00 91.44 298 ASP A CA 1
ATOM 2214 C C . ASP A 1 298 ? 6.017 8.365 23.052 1.00 91.44 298 ASP A C 1
ATOM 2216 O O . ASP A 1 298 ? 5.030 7.621 23.134 1.00 91.44 298 ASP A O 1
ATOM 2220 N N . PRO A 1 299 ? 5.931 9.658 23.428 1.00 93.12 299 PRO A N 1
ATOM 2221 C CA . PRO A 1 299 ? 4.687 10.249 23.929 1.00 93.12 299 PRO A CA 1
ATOM 2222 C C . PRO A 1 299 ? 3.547 10.194 22.899 1.00 93.12 299 PRO A C 1
ATOM 2224 O O . PRO A 1 299 ? 2.376 10.076 23.265 1.00 93.12 299 PRO A O 1
ATOM 2227 N N . ALA A 1 300 ? 3.872 10.260 21.604 1.00 93.25 300 ALA A N 1
ATOM 2228 C CA . ALA A 1 300 ? 2.883 10.198 20.533 1.00 93.25 300 ALA A CA 1
ATOM 2229 C C . ALA A 1 300 ? 2.265 8.796 20.416 1.00 93.25 300 ALA A C 1
ATOM 2231 O O . ALA A 1 300 ? 1.045 8.673 20.296 1.00 93.25 300 ALA A O 1
ATOM 2232 N N . GLY A 1 301 ? 3.083 7.741 20.494 1.00 92.38 301 GLY A N 1
ATOM 2233 C CA . GLY A 1 301 ? 2.616 6.357 20.511 1.00 92.38 301 GLY A CA 1
ATOM 2234 C C . GLY A 1 301 ? 1.680 6.073 21.684 1.00 92.38 301 GLY A C 1
ATOM 2235 O O . GLY A 1 301 ? 0.597 5.529 21.472 1.00 92.38 301 GLY A O 1
ATOM 2236 N N . VAL A 1 302 ? 2.042 6.514 22.895 1.00 95.00 302 VAL A N 1
ATOM 2237 C CA . VAL A 1 302 ? 1.185 6.406 24.092 1.00 95.00 302 VAL A CA 1
ATOM 2238 C C . VAL A 1 302 ? -0.159 7.104 23.869 1.00 95.00 302 VAL A C 1
ATOM 2240 O O . VAL A 1 302 ? -1.207 6.467 23.988 1.00 95.00 302 VAL A O 1
ATOM 2243 N N . SER A 1 303 ? -0.141 8.371 23.441 1.00 95.19 303 SER A N 1
ATOM 2244 C CA . SER A 1 303 ? -1.365 9.151 23.211 1.00 95.19 303 SER A CA 1
ATOM 2245 C C . SER A 1 303 ? -2.282 8.531 22.146 1.00 95.19 303 SER A C 1
ATOM 2247 O O . SER A 1 303 ? -3.510 8.547 22.282 1.00 95.19 303 SER A O 1
ATOM 2249 N N . ASN A 1 304 ? -1.707 7.933 21.098 1.00 95.19 304 ASN A N 1
ATOM 2250 C CA . ASN A 1 304 ? -2.472 7.240 20.063 1.00 95.19 304 ASN A CA 1
ATOM 2251 C C . ASN A 1 304 ? -3.199 6.006 20.614 1.00 95.19 304 ASN A C 1
ATOM 2253 O O . ASN A 1 304 ? -4.380 5.814 20.321 1.00 95.19 304 ASN A O 1
ATOM 2257 N N . VAL A 1 305 ? -2.526 5.193 21.433 1.00 96.94 305 VAL A N 1
ATOM 2258 C CA . VAL A 1 305 ? -3.131 3.998 22.045 1.00 96.94 305 VAL A CA 1
ATOM 2259 C C . VAL A 1 305 ? -4.235 4.393 23.027 1.00 96.94 305 VAL A C 1
ATOM 2261 O O . VAL A 1 305 ? -5.321 3.818 22.985 1.00 96.94 305 VAL A O 1
ATOM 2264 N N . GLU A 1 306 ? -4.018 5.421 23.850 1.00 97.25 306 GLU A N 1
ATOM 2265 C CA . GLU A 1 306 ? -5.053 5.968 24.739 1.00 97.25 306 GLU A CA 1
ATOM 2266 C C . GLU A 1 306 ? -6.279 6.459 23.962 1.00 97.25 306 GLU A C 1
ATOM 2268 O O . GLU A 1 306 ? -7.415 6.195 24.354 1.00 97.25 306 GLU A O 1
ATOM 2273 N N . ALA A 1 307 ? -6.068 7.154 22.840 1.00 96.94 307 ALA A N 1
ATOM 2274 C CA . ALA A 1 307 ? -7.151 7.623 21.985 1.00 96.94 307 ALA A CA 1
ATOM 2275 C C . ALA A 1 307 ? -7.955 6.461 21.378 1.00 96.94 307 ALA A C 1
ATOM 2277 O O . ALA A 1 307 ? -9.184 6.522 21.358 1.00 96.94 307 ALA A O 1
ATOM 2278 N N . MET A 1 308 ? -7.289 5.398 20.921 1.00 98.19 308 MET A N 1
ATOM 2279 C CA . MET A 1 308 ? -7.956 4.191 20.421 1.00 98.19 308 MET A CA 1
ATOM 2280 C C . MET A 1 308 ? -8.763 3.490 21.517 1.00 98.19 308 MET A C 1
ATOM 2282 O O . MET A 1 308 ? -9.909 3.111 21.293 1.00 98.19 308 MET A O 1
ATOM 2286 N N . LEU A 1 309 ? -8.198 3.356 22.716 1.00 98.44 309 LEU A N 1
ATOM 2287 C CA . LEU A 1 309 ? -8.866 2.725 23.853 1.00 98.44 309 LEU A CA 1
ATOM 2288 C C . LEU A 1 309 ? -10.055 3.550 24.369 1.00 98.44 309 LEU A C 1
ATOM 2290 O O . LEU A 1 309 ? -11.102 2.986 24.671 1.00 98.44 309 LEU A O 1
ATOM 2294 N N . ALA A 1 310 ? -9.946 4.879 24.393 1.00 98.25 310 ALA A N 1
ATOM 2295 C CA . ALA A 1 310 ? -11.080 5.755 24.687 1.00 98.25 310 ALA A CA 1
ATOM 2296 C C . ALA A 1 310 ? -12.196 5.614 23.635 1.00 98.25 310 ALA A C 1
ATOM 2298 O O . ALA A 1 310 ? -13.380 5.638 23.969 1.00 98.25 310 ALA A O 1
ATOM 2299 N N . PHE A 1 311 ? -11.835 5.429 22.361 1.00 98.56 311 PHE A N 1
ATOM 2300 C CA . PHE A 1 311 ? -12.812 5.163 21.306 1.00 98.56 311 PHE A CA 1
ATOM 2301 C C . PHE A 1 311 ? -13.485 3.795 21.456 1.00 98.56 311 PHE A C 1
ATOM 2303 O O . PHE A 1 311 ? -14.682 3.657 21.208 1.00 98.56 311 PHE A O 1
ATOM 2310 N N . PHE A 1 312 ? -12.735 2.789 21.902 1.00 98.62 312 PHE A N 1
ATOM 2311 C CA . PHE A 1 312 ? -13.288 1.486 22.249 1.00 98.62 312 PHE A CA 1
ATOM 2312 C C . PHE A 1 312 ? -14.336 1.600 23.369 1.00 98.62 312 PHE A C 1
ATOM 2314 O O . PHE A 1 312 ? -15.427 1.037 23.262 1.00 98.62 312 PHE A O 1
ATOM 2321 N N . ASP A 1 313 ? -14.056 2.391 24.409 1.00 98.50 313 ASP A N 1
ATOM 2322 C CA . ASP A 1 313 ? -14.987 2.603 25.525 1.00 98.50 313 ASP A CA 1
ATOM 2323 C C . ASP A 1 313 ? -16.294 3.286 25.076 1.00 98.50 313 ASP A C 1
ATOM 2325 O O . ASP A 1 313 ? -17.372 2.948 25.568 1.00 98.50 313 ASP A O 1
ATOM 2329 N N . ILE A 1 314 ? -16.240 4.178 24.077 1.00 98.44 314 ILE A N 1
ATOM 2330 C CA . ILE A 1 314 ? -17.441 4.757 23.445 1.00 98.44 314 ILE A CA 1
ATOM 2331 C C . ILE A 1 314 ? -18.321 3.664 22.832 1.00 98.44 314 ILE A C 1
ATOM 2333 O O . ILE A 1 314 ? -19.542 3.672 23.013 1.00 98.44 314 ILE A O 1
ATOM 2337 N N . GLY A 1 315 ? -17.724 2.710 22.116 1.00 97.75 315 GLY A N 1
ATOM 2338 C CA . GLY A 1 315 ? -18.480 1.603 21.538 1.00 97.75 315 GLY A CA 1
ATOM 2339 C C . GLY A 1 315 ? -19.059 0.659 22.592 1.00 97.75 315 GLY A C 1
ATOM 2340 O O . GLY A 1 315 ? -20.179 0.184 22.415 1.00 97.75 315 GLY A O 1
ATOM 2341 N N . GLN A 1 316 ? -18.366 0.455 23.716 1.00 98.00 316 GLN A N 1
ATOM 2342 C CA . GLN A 1 316 ? -18.905 -0.288 24.862 1.00 98.00 316 GLN A CA 1
ATOM 2343 C C . GLN A 1 316 ? -20.123 0.407 25.479 1.00 98.00 316 GLN A C 1
ATOM 2345 O O . GLN A 1 316 ? -21.142 -0.242 25.714 1.00 98.00 316 GLN A O 1
ATOM 2350 N N . LEU A 1 317 ? -20.064 1.728 25.686 1.00 98.19 317 LEU A N 1
ATOM 2351 C CA . LEU A 1 317 ? -21.215 2.508 26.156 1.00 98.19 317 LEU A CA 1
ATOM 2352 C C . LEU A 1 317 ? -22.410 2.361 25.203 1.00 98.19 317 LEU A C 1
ATOM 2354 O O . LEU A 1 317 ? -23.529 2.106 25.648 1.00 98.19 317 LEU A O 1
ATOM 2358 N N . ALA A 1 318 ? -22.172 2.460 23.893 1.00 96.81 318 ALA A N 1
ATOM 2359 C CA . ALA A 1 318 ? -23.214 2.278 22.887 1.00 96.81 318 ALA A CA 1
ATOM 2360 C C . ALA A 1 318 ? -23.817 0.860 22.925 1.00 96.81 318 ALA A C 1
ATOM 2362 O O . ALA A 1 318 ? -25.039 0.715 22.924 1.00 96.81 318 ALA A O 1
ATOM 2363 N N . ALA A 1 319 ? -22.983 -0.181 23.026 1.00 95.25 319 ALA A N 1
ATOM 2364 C CA . ALA A 1 319 ? -23.425 -1.576 23.120 1.00 95.25 319 ALA A CA 1
ATOM 2365 C C . ALA A 1 319 ? -24.240 -1.866 24.395 1.00 95.25 319 ALA A C 1
ATOM 2367 O O . ALA A 1 319 ? -25.140 -2.701 24.376 1.00 95.25 319 ALA A O 1
ATOM 2368 N N . GLN A 1 320 ? -23.973 -1.141 25.485 1.00 96.25 320 GLN A N 1
ATOM 2369 C CA . GLN A 1 320 ? -24.723 -1.207 26.746 1.00 96.25 320 GLN A CA 1
ATOM 2370 C C . GLN A 1 320 ? -26.026 -0.382 26.728 1.00 96.25 320 GLN A C 1
ATOM 2372 O O . GLN A 1 320 ? -26.693 -0.267 27.754 1.00 96.25 320 GLN A O 1
ATOM 2377 N N . GLY A 1 321 ? -26.387 0.239 25.599 1.00 95.69 321 GLY A N 1
ATOM 2378 C CA . GLY A 1 321 ? -27.566 1.106 25.485 1.00 95.69 321 GLY A CA 1
ATOM 2379 C C . GLY A 1 321 ? -27.380 2.512 26.071 1.00 95.69 321 GLY A C 1
ATOM 2380 O O . GLY A 1 321 ? -28.311 3.318 26.051 1.00 95.69 321 GLY A O 1
ATOM 2381 N N . ARG A 1 322 ? -26.175 2.861 26.538 1.00 97.19 322 ARG A N 1
ATOM 2382 C CA . ARG A 1 322 ? -25.834 4.164 27.139 1.00 97.19 322 ARG A CA 1
ATOM 2383 C C . ARG A 1 322 ? -25.486 5.195 26.060 1.00 97.19 322 ARG A C 1
ATOM 2385 O O . ARG A 1 322 ? -24.423 5.813 26.067 1.00 97.19 322 ARG A O 1
ATOM 2392 N N . MET A 1 323 ? -26.397 5.384 25.102 1.00 95.44 323 MET A N 1
ATOM 2393 C CA . MET A 1 323 ? -26.159 6.188 23.893 1.00 95.44 323 MET A CA 1
ATOM 2394 C C . MET A 1 323 ? -25.860 7.663 24.183 1.00 95.44 323 MET A C 1
ATOM 2396 O O . MET A 1 323 ? -25.012 8.250 23.517 1.00 95.44 323 MET A O 1
ATOM 2400 N N . ALA A 1 324 ? -26.524 8.271 25.170 1.00 93.62 324 ALA A N 1
ATOM 2401 C CA . ALA A 1 324 ? -26.273 9.665 25.546 1.00 93.62 324 ALA A CA 1
ATOM 2402 C C . ALA A 1 324 ? -24.833 9.872 26.047 1.00 93.62 324 ALA A C 1
ATOM 2404 O O . ALA A 1 324 ? -24.161 10.817 25.636 1.00 93.62 324 ALA A O 1
ATOM 2405 N N . GLU A 1 325 ? -24.333 8.945 26.864 1.00 96.56 325 GLU A N 1
ATOM 2406 C CA . GLU A 1 325 ? -22.964 8.977 27.383 1.00 96.56 325 GLU A CA 1
ATOM 2407 C C . GLU A 1 325 ? -21.940 8.695 26.282 1.00 96.56 325 GLU A C 1
ATOM 2409 O O . GLU A 1 325 ? -20.942 9.403 26.175 1.00 96.56 325 GLU A O 1
ATOM 2414 N N . ALA A 1 326 ? -22.219 7.724 25.405 1.00 97.06 326 ALA A N 1
ATOM 2415 C CA . ALA A 1 326 ? -21.378 7.432 24.247 1.00 97.06 326 ALA A CA 1
ATOM 2416 C C . ALA A 1 326 ? -21.249 8.648 23.310 1.00 97.06 326 ALA A C 1
ATOM 2418 O O . ALA A 1 326 ? -20.152 8.979 22.858 1.00 97.06 326 ALA A O 1
ATOM 2419 N N . ARG A 1 327 ? -22.355 9.364 23.062 1.00 95.69 327 ARG A N 1
ATOM 2420 C CA . ARG A 1 327 ? -22.363 10.624 22.301 1.00 95.69 327 ARG A CA 1
ATOM 2421 C C . ARG A 1 327 ? -21.535 11.696 23.007 1.00 95.69 327 ARG A C 1
ATOM 2423 O O . ARG A 1 327 ? -20.654 12.281 22.385 1.00 95.69 327 ARG A O 1
ATOM 2430 N N . ALA A 1 328 ? -21.766 11.940 24.295 1.00 94.12 328 ALA A N 1
ATOM 2431 C CA . ALA A 1 328 ? -21.001 12.937 25.045 1.00 94.12 328 ALA A CA 1
ATOM 2432 C C . ALA A 1 328 ? -19.488 12.649 24.997 1.00 94.12 328 ALA A C 1
ATOM 2434 O O . ALA A 1 328 ? -18.699 13.545 24.697 1.00 94.12 328 ALA A O 1
ATOM 2435 N N . ALA A 1 329 ? -19.089 11.389 25.189 1.00 96.12 329 ALA A N 1
ATOM 2436 C CA . ALA A 1 329 ? -17.698 10.959 25.100 1.00 96.12 329 ALA A CA 1
ATOM 2437 C C . ALA A 1 329 ? -17.115 11.124 23.683 1.00 96.12 329 ALA A C 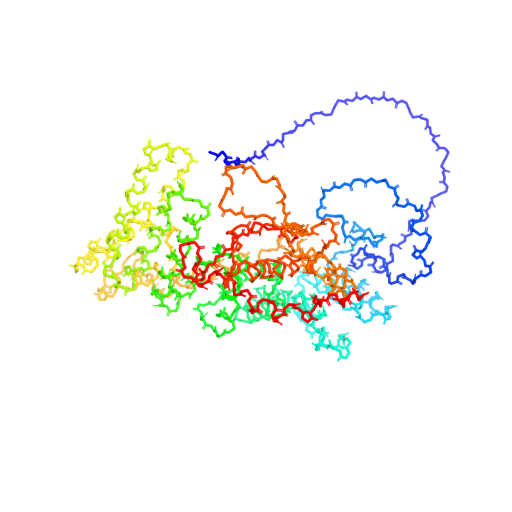1
ATOM 2439 O O . ALA A 1 329 ? -15.997 11.618 23.536 1.00 96.12 329 ALA A O 1
ATOM 2440 N N . PHE A 1 330 ? -17.875 10.788 22.633 1.00 96.19 330 PHE A N 1
ATOM 2441 C CA . PHE A 1 330 ? -17.451 11.000 21.245 1.00 96.19 330 PHE A CA 1
ATOM 2442 C C . PHE A 1 330 ? -17.231 12.484 20.925 1.00 96.19 330 PHE A C 1
ATOM 2444 O O . PHE A 1 330 ? -16.216 12.843 20.328 1.00 96.19 330 PHE A O 1
ATOM 2451 N N . ALA A 1 331 ? -18.171 13.342 21.334 1.00 93.44 331 ALA A N 1
ATOM 2452 C CA . ALA A 1 331 ? -18.129 14.785 21.103 1.00 93.44 331 ALA A CA 1
ATOM 2453 C C . ALA A 1 331 ? -17.104 15.517 21.986 1.00 93.44 331 ALA A C 1
ATOM 2455 O O . ALA A 1 331 ? -16.742 16.652 21.680 1.00 93.44 331 ALA A O 1
ATOM 2456 N N . GLY A 1 332 ? -16.598 14.870 23.042 1.00 91.56 332 GLY A N 1
ATOM 2457 C CA . GLY A 1 332 ? -15.542 15.400 23.907 1.00 91.56 332 GLY A CA 1
ATOM 2458 C C . GLY A 1 332 ? -14.191 15.588 23.208 1.00 91.56 332 GLY A C 1
ATOM 2459 O O . GLY A 1 332 ? -13.290 16.204 23.775 1.00 91.56 332 GLY A O 1
ATOM 2460 N N . ARG A 1 333 ? -14.034 15.091 21.972 1.00 90.19 333 ARG A N 1
ATOM 2461 C CA . ARG A 1 333 ? -12.857 15.328 21.130 1.00 90.19 333 ARG A CA 1
ATOM 2462 C C . ARG A 1 333 ? -13.246 15.959 19.801 1.00 90.19 333 ARG A C 1
ATOM 2464 O O . ARG A 1 333 ? -14.142 15.489 19.109 1.00 90.19 333 ARG A O 1
ATOM 2471 N N . THR A 1 334 ? -12.474 16.959 19.380 1.00 84.44 334 THR A N 1
ATOM 2472 C CA . THR A 1 334 ? -12.651 17.599 18.069 1.00 84.44 334 THR A CA 1
ATOM 2473 C C . THR A 1 334 ? -12.326 16.647 16.914 1.00 84.44 334 THR A C 1
ATOM 2475 O O . THR A 1 334 ? -12.929 16.745 15.846 1.00 84.44 334 THR A O 1
ATOM 2478 N N . ARG A 1 335 ? -11.349 15.741 17.097 1.00 86.94 335 ARG A N 1
ATOM 2479 C CA . ARG A 1 335 ? -10.907 14.770 16.083 1.00 86.94 335 ARG A CA 1
ATOM 2480 C C . ARG A 1 335 ? -10.414 13.466 16.713 1.00 86.94 335 ARG A C 1
ATOM 2482 O O . ARG A 1 335 ? -9.793 13.476 17.773 1.00 86.94 335 ARG A O 1
ATOM 2489 N N . TRP A 1 336 ? -10.613 12.369 15.986 1.00 93.94 336 TRP A N 1
ATOM 2490 C CA . TRP A 1 336 ? -10.174 11.016 16.338 1.00 93.94 336 TRP A CA 1
ATOM 2491 C C . TRP A 1 336 ? -9.049 10.547 15.407 1.00 93.94 336 TRP A C 1
ATOM 2493 O O . TRP A 1 336 ? -9.204 9.588 14.667 1.00 93.94 336 TRP A O 1
ATOM 2503 N N . VAL A 1 337 ? -7.917 11.260 15.406 1.00 91.38 337 VAL A N 1
ATOM 2504 C CA . VAL A 1 337 ? -6.832 11.063 14.417 1.00 91.38 337 VAL A CA 1
ATOM 2505 C C . VAL A 1 337 ? -6.104 9.721 14.525 1.00 91.38 337 VAL A C 1
ATOM 2507 O O . VAL A 1 337 ? -5.545 9.257 13.540 1.00 91.38 337 VAL A O 1
ATOM 2510 N N . ALA A 1 338 ? -6.113 9.100 15.706 1.00 94.25 338 ALA A N 1
ATOM 2511 C CA . ALA A 1 338 ? -5.513 7.786 15.920 1.00 94.25 338 ALA A CA 1
ATOM 2512 C C . ALA A 1 338 ? -6.447 6.637 15.509 1.00 94.25 338 ALA A C 1
ATOM 2514 O O . ALA A 1 338 ? -6.006 5.499 15.424 1.00 94.25 338 ALA A O 1
ATOM 2515 N N . VAL A 1 339 ? -7.736 6.902 15.286 1.00 97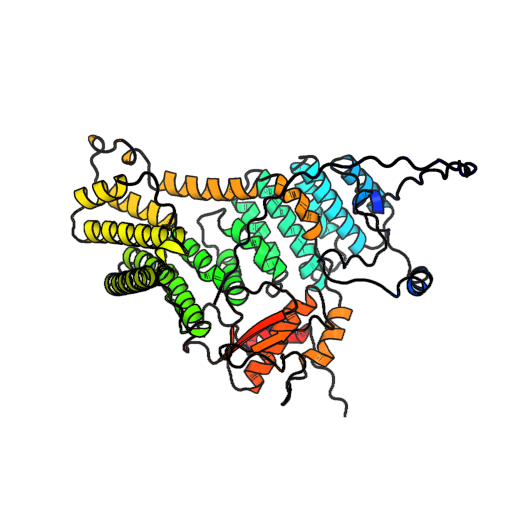.12 339 VAL A N 1
ATOM 2516 C CA . VAL A 1 339 ? -8.726 5.871 14.955 1.00 97.12 339 VAL A CA 1
ATOM 2517 C C . VAL A 1 339 ? -8.894 5.828 13.436 1.00 97.12 339 VAL A C 1
ATOM 2519 O O . VAL A 1 339 ? -9.041 6.892 12.830 1.00 97.12 339 VAL A O 1
ATOM 2522 N N . PRO A 1 340 ? -8.916 4.638 12.803 1.00 96.44 340 PRO A N 1
ATOM 2523 C CA . PRO A 1 340 ? -9.121 4.532 11.363 1.00 96.44 340 PRO A CA 1
ATOM 2524 C C . PRO A 1 340 ? -10.382 5.293 10.910 1.00 96.44 340 PRO A C 1
ATOM 2526 O O . PRO A 1 340 ? -11.457 5.079 11.486 1.00 96.44 340 PRO A O 1
ATOM 2529 N N . PRO A 1 341 ? -10.309 6.149 9.872 1.00 95.75 341 PRO A N 1
ATOM 2530 C CA . PRO A 1 341 ? -11.447 6.950 9.422 1.00 95.75 341 PRO A CA 1
ATOM 2531 C C . PRO A 1 341 ? -12.759 6.180 9.174 1.00 95.75 341 PRO A C 1
ATOM 2533 O O . PRO A 1 341 ? -13.804 6.684 9.601 1.00 95.75 341 PRO A O 1
ATOM 2536 N N . PRO A 1 342 ? -12.775 4.966 8.573 1.00 96.88 342 PRO A N 1
ATOM 2537 C CA . PRO A 1 342 ? -14.031 4.235 8.398 1.00 96.88 342 PRO A CA 1
ATOM 2538 C C . PRO A 1 342 ? -14.655 3.801 9.732 1.00 96.88 342 PRO A C 1
ATOM 2540 O O . PRO A 1 342 ? -15.876 3.766 9.851 1.00 96.88 342 PRO A O 1
ATOM 2543 N N . VAL A 1 343 ? -13.849 3.516 10.762 1.00 98.19 343 VAL A N 1
ATOM 2544 C CA . VAL A 1 343 ? -14.346 3.204 12.115 1.00 98.19 343 VAL A CA 1
ATOM 2545 C C . VAL A 1 343 ? -14.993 4.441 12.743 1.00 98.19 343 VAL A C 1
ATOM 2547 O O . VAL A 1 343 ? -16.076 4.338 13.322 1.00 98.19 343 VAL A O 1
ATOM 2550 N N . VAL A 1 344 ? -14.375 5.617 12.579 1.00 97.62 344 VAL A N 1
ATOM 2551 C CA . VAL A 1 344 ? -14.930 6.896 13.055 1.00 97.62 344 VAL A CA 1
ATOM 2552 C C . VAL A 1 344 ? -16.266 7.200 12.385 1.00 97.62 344 VAL A C 1
ATOM 2554 O O . VAL A 1 344 ? -17.243 7.473 13.080 1.00 97.62 344 VAL A O 1
ATOM 2557 N N . ALA A 1 345 ? -16.322 7.123 11.053 1.00 97.12 345 ALA A N 1
ATOM 2558 C CA . ALA A 1 345 ? -17.527 7.418 10.282 1.00 97.12 345 ALA A CA 1
ATOM 2559 C C . ALA A 1 345 ? -18.695 6.495 10.666 1.00 97.12 345 ALA A C 1
ATOM 2561 O O . ALA A 1 345 ? -19.824 6.949 10.867 1.00 97.12 345 ALA A O 1
ATOM 2562 N N . ASP A 1 346 ? -18.430 5.198 10.803 1.00 97.56 346 ASP A N 1
ATOM 2563 C CA . ASP A 1 346 ? -19.467 4.208 11.078 1.00 97.56 346 ASP A CA 1
ATOM 2564 C C . ASP A 1 346 ? -19.939 4.252 12.532 1.00 97.56 346 ASP A C 1
ATOM 2566 O O . ASP A 1 346 ? -21.142 4.154 12.782 1.00 97.56 346 ASP A O 1
ATOM 2570 N N . MET A 1 347 ? -19.037 4.472 13.495 1.00 97.81 347 MET A N 1
ATOM 2571 C CA . MET A 1 347 ? -19.432 4.732 14.882 1.00 97.81 347 MET A CA 1
ATOM 2572 C C . MET A 1 347 ? -20.239 6.029 14.990 1.00 97.81 347 MET A C 1
ATOM 2574 O O . MET A 1 347 ? -21.271 6.042 15.652 1.00 97.81 347 MET A O 1
ATOM 2578 N N . PHE A 1 348 ? -19.830 7.099 14.301 1.00 97.00 348 PHE A N 1
ATOM 2579 C CA . PHE A 1 348 ? -20.601 8.341 14.256 1.00 97.00 348 PHE A CA 1
ATOM 2580 C C . PHE A 1 348 ? -22.022 8.088 13.737 1.00 97.00 348 PHE A C 1
ATOM 2582 O O . PHE A 1 348 ? -22.990 8.502 14.371 1.00 97.00 348 PHE A O 1
ATOM 2589 N N . GLY A 1 349 ? -22.159 7.331 12.643 1.00 96.12 349 GLY A N 1
ATOM 2590 C CA . GLY A 1 349 ? -23.461 6.914 12.120 1.00 96.12 349 GLY A CA 1
ATOM 2591 C C . GLY A 1 349 ? -24.294 6.126 13.137 1.00 96.12 349 GLY A C 1
ATOM 2592 O O . GLY A 1 349 ? -25.478 6.416 13.305 1.00 96.12 349 GLY A O 1
ATOM 2593 N N . LYS A 1 350 ? -23.683 5.177 13.863 1.00 95.88 350 LYS A N 1
ATOM 2594 C CA . LYS A 1 350 ? -24.345 4.415 14.941 1.00 95.88 350 LYS A CA 1
ATOM 2595 C C . LYS A 1 350 ? -24.814 5.320 16.084 1.00 95.88 350 LYS A C 1
ATOM 2597 O O . LYS A 1 350 ? -25.938 5.174 16.550 1.00 95.88 350 LYS A O 1
ATOM 2602 N N . LEU A 1 351 ? -23.986 6.266 16.525 1.00 95.75 351 LEU A N 1
ATOM 2603 C CA . LEU A 1 351 ? -24.316 7.182 17.622 1.00 95.75 351 LEU A CA 1
ATOM 2604 C C . LEU A 1 351 ? -25.387 8.200 17.221 1.00 95.75 351 LEU A C 1
ATOM 2606 O O . LEU A 1 351 ? -26.259 8.528 18.028 1.00 95.75 351 LEU A O 1
ATOM 2610 N N . GLN A 1 352 ? -25.349 8.682 15.980 1.00 94.75 352 GLN A N 1
ATOM 2611 C CA . GLN A 1 352 ? -26.341 9.610 15.440 1.00 94.75 352 GLN A CA 1
ATOM 2612 C C . GLN A 1 352 ? -27.683 8.919 15.142 1.00 94.75 352 GLN A C 1
ATOM 2614 O O . GLN A 1 352 ? -28.716 9.593 15.087 1.00 94.75 352 GLN A O 1
ATOM 2619 N N . ALA A 1 353 ? -27.700 7.590 14.980 1.00 91.19 353 ALA A N 1
ATOM 2620 C CA . ALA A 1 353 ? -28.928 6.837 14.756 1.00 91.19 353 ALA A CA 1
ATOM 2621 C C . ALA A 1 353 ? -29.954 7.138 15.862 1.00 91.19 353 ALA A C 1
ATOM 2623 O O . ALA A 1 353 ? -29.651 7.095 17.058 1.00 91.19 353 ALA A O 1
ATOM 2624 N N . ASN A 1 354 ? -31.174 7.487 15.446 1.00 85.56 354 ASN A N 1
ATOM 2625 C CA . ASN A 1 354 ? -32.294 7.862 16.316 1.00 85.56 354 ASN A CA 1
ATOM 2626 C C . ASN A 1 354 ? -32.059 9.101 17.206 1.00 85.56 354 ASN A C 1
ATOM 2628 O O . ASN A 1 354 ? -32.827 9.331 18.136 1.00 85.56 354 ASN A O 1
ATOM 2632 N N . MET A 1 355 ? -31.030 9.917 16.941 1.00 91.81 355 MET A N 1
ATOM 2633 C CA . MET A 1 355 ? -30.896 11.232 17.574 1.00 91.81 355 MET A CA 1
ATOM 2634 C C . MET A 1 355 ? -31.966 12.188 17.010 1.00 91.81 355 MET A C 1
ATOM 2636 O O . MET A 1 355 ? -32.002 12.372 15.779 1.00 91.81 355 MET A O 1
ATOM 2640 N N . PRO A 1 356 ? -32.803 12.815 17.864 1.00 87.62 356 PRO A N 1
ATOM 2641 C CA . PRO A 1 356 ? -33.772 13.823 17.442 1.00 87.62 356 PRO A CA 1
ATOM 2642 C C . PRO A 1 356 ? -33.100 14.962 16.675 1.00 87.62 356 PRO A C 1
ATOM 2644 O O . PRO A 1 356 ? -32.022 15.417 17.048 1.00 87.62 356 PRO A O 1
ATOM 2647 N N . THR A 1 357 ? -33.740 15.467 15.617 1.00 86.31 357 THR A N 1
ATOM 2648 C CA . THR A 1 357 ? -33.175 16.549 14.787 1.00 86.31 357 THR A CA 1
ATOM 2649 C C . THR A 1 357 ? -32.822 17.789 15.610 1.00 86.31 357 THR A C 1
ATOM 2651 O O . THR A 1 357 ? -31.787 18.398 15.368 1.00 86.31 357 THR A O 1
ATOM 2654 N N . ALA A 1 358 ? -33.633 18.120 16.620 1.00 87.75 358 ALA A N 1
ATOM 2655 C CA . ALA A 1 358 ? -33.388 19.250 17.517 1.00 87.75 358 ALA A CA 1
ATOM 2656 C C . ALA A 1 358 ? -32.103 19.105 18.358 1.00 87.75 358 ALA A C 1
ATOM 2658 O O . ALA A 1 358 ? -31.532 20.106 18.777 1.00 87.75 358 ALA A O 1
ATOM 2659 N N . GLU A 1 359 ? -31.622 17.878 18.579 1.00 86.19 359 GLU A N 1
ATOM 2660 C CA . GLU A 1 359 ? -30.398 17.596 19.342 1.00 86.19 359 GLU A CA 1
ATOM 2661 C C . GLU A 1 359 ? -29.137 17.577 18.458 1.00 86.19 359 GLU A C 1
ATOM 2663 O O . GLU A 1 359 ? -28.016 17.543 18.971 1.00 86.19 359 GLU A O 1
ATOM 2668 N N . ARG A 1 360 ? -29.285 17.643 17.125 1.00 89.94 360 ARG A N 1
ATOM 2669 C CA . ARG A 1 360 ? -28.167 17.622 16.168 1.00 89.94 360 ARG A CA 1
ATOM 2670 C C . ARG A 1 360 ? -27.488 18.984 16.071 1.00 89.94 360 ARG A C 1
ATOM 2672 O O . ARG A 1 360 ? -27.648 19.716 15.099 1.00 89.94 360 ARG A O 1
ATOM 2679 N N . THR A 1 361 ? -26.708 19.318 17.088 1.00 88.25 361 THR A N 1
ATOM 2680 C CA . THR A 1 361 ? -25.949 20.572 17.177 1.00 88.25 361 THR A CA 1
ATOM 2681 C C . THR A 1 361 ? -24.441 20.315 17.239 1.00 88.25 361 THR A C 1
ATOM 2683 O O . THR A 1 361 ? -23.990 19.194 17.492 1.00 88.25 361 THR A O 1
ATOM 2686 N N . GLY A 1 362 ? -23.630 21.342 16.961 1.00 87.81 362 GLY A N 1
ATOM 2687 C CA . GLY A 1 362 ? -22.167 21.235 16.991 1.00 87.81 362 GLY A CA 1
ATOM 2688 C C . GLY A 1 362 ? -21.638 20.138 16.047 1.00 87.81 362 GLY A C 1
ATOM 2689 O O . GLY A 1 362 ? -21.996 20.148 14.864 1.00 87.81 362 GLY A O 1
ATOM 2690 N N . PRO A 1 363 ? -20.823 19.172 16.528 1.00 86.56 363 PRO A N 1
ATOM 2691 C CA . PRO A 1 363 ? -20.285 18.096 15.689 1.00 86.56 363 PRO A CA 1
ATOM 2692 C C . PRO A 1 363 ? -21.369 17.162 15.122 1.00 86.56 363 PRO A C 1
ATOM 2694 O O . PRO A 1 363 ? -21.133 16.502 14.113 1.00 86.56 363 PRO A O 1
ATOM 2697 N N . TRP A 1 364 ? -22.568 17.133 15.718 1.00 92.00 364 TRP A N 1
ATOM 2698 C CA . TRP A 1 364 ? -23.681 16.272 15.297 1.00 92.00 364 TRP A CA 1
ATOM 2699 C C . TRP A 1 364 ? -24.466 16.797 14.093 1.00 92.00 364 TRP A C 1
ATOM 2701 O O . TRP A 1 364 ? -25.374 16.113 13.623 1.00 92.00 364 TRP A O 1
ATOM 2711 N N . THR A 1 365 ? -24.121 17.988 13.592 1.00 91.69 365 THR A N 1
ATOM 2712 C CA . THR A 1 365 ? -24.646 18.522 12.322 1.00 91.69 365 THR A CA 1
ATOM 2713 C C . THR A 1 365 ? -24.076 17.790 11.107 1.00 91.69 365 THR A C 1
ATOM 2715 O O . THR A 1 365 ? -24.697 17.783 10.048 1.00 91.69 365 THR A O 1
ATOM 2718 N N . ARG A 1 366 ? -22.917 17.143 11.274 1.00 92.19 366 ARG A N 1
ATOM 2719 C CA . ARG A 1 366 ? -22.275 16.322 10.250 1.00 92.19 366 ARG A CA 1
ATOM 2720 C C . ARG A 1 366 ? -23.041 15.028 10.004 1.00 92.19 366 ARG A C 1
ATOM 2722 O O . ARG A 1 366 ? -23.814 14.573 10.845 1.00 92.19 366 ARG A O 1
ATOM 2729 N N . THR A 1 367 ? -22.768 14.389 8.878 1.00 92.88 367 THR A N 1
ATOM 2730 C CA . THR A 1 367 ? -23.256 13.050 8.537 1.00 92.88 367 THR A CA 1
ATOM 2731 C C . THR A 1 367 ? -22.125 12.021 8.563 1.00 92.88 367 THR A C 1
ATOM 2733 O O . THR A 1 367 ? -20.944 12.364 8.487 1.00 92.88 367 THR A O 1
ATOM 2736 N N . ARG A 1 368 ? -22.478 10.728 8.608 1.00 94.56 368 ARG A N 1
ATOM 2737 C CA . ARG A 1 368 ? -21.521 9.637 8.342 1.00 94.56 368 ARG A CA 1
ATOM 2738 C C . ARG A 1 368 ? -20.792 9.853 7.013 1.00 94.56 368 ARG A C 1
ATOM 2740 O O . ARG A 1 368 ? -19.589 9.627 6.957 1.00 94.56 368 ARG A O 1
ATOM 2747 N N . GLN A 1 369 ? -21.502 10.292 5.972 1.00 95.00 369 GLN A N 1
ATOM 2748 C CA . GLN A 1 369 ? -20.919 10.497 4.648 1.00 95.00 369 GLN A CA 1
ATOM 2749 C C . GLN A 1 369 ? -19.879 11.622 4.655 1.00 95.00 369 GLN A C 1
ATOM 2751 O O . GLN A 1 369 ? -18.815 11.438 4.079 1.00 95.00 369 GLN A O 1
ATOM 2756 N N . ASP A 1 370 ? -20.103 12.706 5.404 1.00 94.50 370 ASP A N 1
ATOM 2757 C CA . ASP A 1 370 ? -19.141 13.814 5.497 1.00 94.50 370 ASP A CA 1
ATOM 2758 C C . ASP A 1 370 ? -17.777 13.344 6.020 1.00 94.50 370 ASP A C 1
ATOM 2760 O O . ASP A 1 370 ? -16.739 13.809 5.562 1.00 94.50 370 ASP A O 1
ATOM 2764 N N . TYR A 1 371 ? -17.754 12.425 6.993 1.00 93.31 371 TYR A N 1
ATOM 2765 C CA . TYR A 1 371 ? -16.500 11.846 7.493 1.00 93.31 371 TYR A CA 1
ATOM 2766 C C . TYR A 1 371 ? -15.806 10.977 6.441 1.00 93.31 371 TYR A C 1
ATOM 2768 O O . TYR A 1 371 ? -14.576 10.977 6.357 1.00 93.31 371 TYR A O 1
ATOM 2776 N N . ARG A 1 372 ? -16.584 10.238 5.643 1.00 94.25 372 ARG A N 1
ATOM 2777 C CA . ARG A 1 372 ? -16.053 9.397 4.564 1.00 94.25 372 ARG A CA 1
ATOM 2778 C C . ARG A 1 372 ? -15.454 10.263 3.454 1.00 94.25 372 ARG A C 1
ATOM 2780 O O . ARG A 1 372 ? -14.314 10.035 3.056 1.00 94.25 372 ARG A O 1
ATOM 2787 N N . ASP A 1 373 ? -16.183 11.287 3.025 1.00 93.94 373 ASP A N 1
ATOM 2788 C CA . ASP A 1 373 ? -15.764 12.210 1.970 1.00 93.94 373 ASP A CA 1
ATOM 2789 C C . ASP A 1 373 ? -14.537 13.030 2.380 1.00 93.94 373 ASP A C 1
ATOM 2791 O O . ASP A 1 373 ? -13.616 13.194 1.579 1.00 93.94 373 ASP A O 1
ATOM 2795 N N . ASP A 1 374 ? -14.472 13.497 3.631 1.00 93.50 374 ASP A N 1
ATOM 2796 C CA . ASP A 1 374 ? -13.310 14.225 4.151 1.00 93.50 374 ASP A CA 1
ATOM 2797 C C . ASP A 1 374 ? -12.032 13.378 4.130 1.00 93.50 374 ASP A C 1
ATOM 2799 O O . ASP A 1 374 ? -10.957 13.883 3.789 1.00 93.50 374 ASP A O 1
ATOM 2803 N N . ALA A 1 375 ? -12.130 12.092 4.479 1.00 92.50 375 ALA A N 1
ATOM 2804 C CA . ALA A 1 375 ? -10.991 11.180 4.460 1.00 92.50 375 ALA A CA 1
ATOM 2805 C C . ALA A 1 375 ? -10.491 10.936 3.026 1.00 92.50 375 ALA A C 1
ATOM 2807 O O . ALA A 1 375 ? -9.301 11.100 2.756 1.00 92.50 375 ALA A O 1
ATOM 2808 N N . MET A 1 376 ? -11.400 10.637 2.088 1.00 92.62 376 MET A N 1
ATOM 2809 C CA . MET A 1 376 ? -11.051 10.441 0.673 1.00 92.62 376 MET A CA 1
ATOM 2810 C C . MET A 1 376 ? -10.455 11.712 0.057 1.00 92.62 376 MET A C 1
ATOM 2812 O O . MET A 1 376 ? -9.428 11.662 -0.621 1.00 92.62 376 MET A O 1
ATOM 2816 N N . ARG A 1 377 ? -11.037 12.881 0.354 1.00 93.44 377 ARG A N 1
ATOM 2817 C CA . ARG A 1 377 ? -10.530 14.176 -0.118 1.00 93.44 377 ARG A CA 1
ATOM 2818 C C . ARG A 1 377 ? -9.151 14.494 0.452 1.00 93.44 377 ARG A C 1
ATOM 2820 O O . ARG A 1 377 ? -8.311 15.047 -0.254 1.00 93.44 377 ARG A O 1
ATOM 2827 N N . SER A 1 378 ? -8.903 14.141 1.712 1.00 91.12 378 SER A N 1
ATOM 2828 C CA . SER A 1 378 ? -7.586 14.306 2.335 1.00 91.12 378 SER A CA 1
ATOM 2829 C C . SER A 1 378 ? -6.530 13.448 1.636 1.00 91.12 378 SER A C 1
ATOM 2831 O O . SER A 1 378 ? -5.462 13.962 1.308 1.00 91.12 378 SER A O 1
ATOM 2833 N N . ASN A 1 379 ? -6.851 12.190 1.318 1.00 90.06 379 ASN A N 1
ATOM 2834 C CA . ASN A 1 379 ? -5.966 11.297 0.562 1.00 90.06 379 ASN A CA 1
ATOM 2835 C C . ASN A 1 379 ? -5.679 11.825 -0.848 1.00 90.06 379 ASN A C 1
ATOM 2837 O O . ASN A 1 379 ? -4.524 11.863 -1.274 1.00 90.06 379 ASN A O 1
ATOM 2841 N N . LEU A 1 380 ? -6.712 12.298 -1.549 1.00 91.88 380 LEU A N 1
ATOM 2842 C CA . LEU A 1 380 ? -6.559 12.905 -2.868 1.00 91.88 380 LEU A CA 1
ATOM 2843 C C . LEU A 1 380 ? -5.643 14.135 -2.821 1.00 91.88 380 LEU A C 1
ATOM 2845 O O . LEU A 1 380 ? -4.699 14.238 -3.604 1.00 91.88 380 LEU A O 1
ATOM 2849 N N . LYS A 1 381 ? -5.862 15.035 -1.854 1.00 91.19 381 LYS A N 1
ATOM 2850 C CA . LYS A 1 381 ? -5.065 16.257 -1.691 1.00 91.19 381 LYS A CA 1
ATOM 2851 C C . LYS A 1 381 ? -3.586 15.963 -1.424 1.00 91.19 381 LYS A C 1
ATOM 2853 O O . LYS A 1 381 ? -2.728 16.690 -1.920 1.00 91.19 381 LYS A O 1
ATOM 2858 N N . LEU A 1 382 ? -3.274 14.904 -0.672 1.00 87.00 382 LEU A N 1
ATOM 2859 C CA . LEU A 1 382 ? -1.888 14.478 -0.442 1.00 87.00 382 LEU A CA 1
ATOM 2860 C C . LEU A 1 382 ? -1.182 14.100 -1.752 1.00 87.00 382 LEU A C 1
ATOM 2862 O O . LEU A 1 382 ? -0.006 14.414 -1.928 1.00 87.00 382 LEU A O 1
ATOM 2866 N N . LEU A 1 383 ? -1.901 13.462 -2.679 1.00 86.81 383 LEU A N 1
ATOM 2867 C CA . LEU A 1 383 ? -1.362 13.031 -3.969 1.00 86.81 383 LEU A CA 1
ATOM 2868 C C . LEU A 1 383 ? -1.335 14.142 -5.030 1.00 86.81 383 LEU A C 1
ATOM 2870 O O . LEU A 1 383 ? -0.580 14.042 -5.993 1.00 86.81 383 LEU A O 1
ATOM 2874 N N . GLN A 1 384 ? -2.100 15.219 -4.842 1.00 87.69 384 GLN A N 1
ATOM 2875 C CA . GLN A 1 384 ? -2.081 16.405 -5.707 1.00 87.69 384 GLN A CA 1
ATOM 2876 C C . GLN A 1 384 ? -0.898 17.351 -5.432 1.00 87.69 384 GLN A C 1
ATOM 2878 O O . GLN A 1 384 ? -0.764 18.367 -6.112 1.00 87.69 384 GLN A O 1
ATOM 2883 N N . ASN A 1 385 ? -0.031 17.042 -4.461 1.00 82.19 385 ASN A N 1
ATOM 2884 C CA . ASN A 1 385 ? 1.104 17.893 -4.116 1.00 82.19 385 ASN A CA 1
ATOM 2885 C C . ASN A 1 385 ? 2.089 18.044 -5.306 1.00 82.19 385 ASN A C 1
ATOM 2887 O O . ASN A 1 385 ? 2.696 17.049 -5.718 1.00 82.19 385 ASN A O 1
ATOM 2891 N N . PRO A 1 386 ? 2.310 19.268 -5.832 1.00 73.25 386 PRO A N 1
ATOM 2892 C CA . PRO A 1 386 ? 3.197 19.500 -6.973 1.00 73.25 386 PRO A CA 1
ATOM 2893 C C . PRO A 1 386 ? 4.670 19.166 -6.688 1.00 73.25 386 PRO A C 1
ATOM 2895 O O . PRO A 1 386 ? 5.404 18.822 -7.613 1.00 73.25 386 PRO A O 1
ATOM 2898 N N . ASP A 1 387 ? 5.115 19.169 -5.426 1.00 74.38 387 ASP A N 1
ATOM 2899 C CA . ASP A 1 387 ? 6.493 18.789 -5.077 1.00 74.38 387 ASP A CA 1
ATOM 2900 C C . ASP A 1 387 ? 6.817 17.324 -5.397 1.00 74.38 387 ASP A C 1
ATOM 2902 O O . ASP A 1 387 ? 7.988 16.957 -5.531 1.00 74.38 387 ASP A O 1
ATOM 2906 N N . LEU A 1 388 ? 5.797 16.479 -5.585 1.00 72.06 388 LEU A N 1
ATOM 2907 C CA . LEU A 1 388 ? 5.984 15.086 -5.984 1.00 72.06 388 LEU A CA 1
ATOM 2908 C C . LEU A 1 388 ? 6.558 14.952 -7.404 1.00 72.06 388 LEU A C 1
ATOM 2910 O O . LEU A 1 388 ? 7.216 13.946 -7.681 1.00 72.06 388 LEU A O 1
ATOM 2914 N N . VAL A 1 389 ? 6.379 15.964 -8.267 1.00 68.56 389 VAL A N 1
ATOM 2915 C CA . VAL A 1 389 ? 6.809 15.951 -9.678 1.00 68.56 389 VAL A CA 1
ATOM 2916 C C . VAL A 1 389 ? 8.316 15.763 -9.823 1.00 68.56 389 VAL A C 1
ATOM 2918 O O . VAL A 1 389 ? 8.764 14.983 -10.665 1.00 68.56 389 VAL A O 1
ATOM 2921 N N . LYS A 1 390 ? 9.101 16.376 -8.928 1.00 66.81 390 LYS A N 1
ATOM 2922 C CA . LYS A 1 390 ? 10.574 16.296 -8.913 1.00 66.81 390 LYS A CA 1
ATOM 2923 C C . LYS A 1 390 ? 11.087 14.850 -8.846 1.00 66.81 390 LYS A C 1
ATOM 2925 O O . LYS A 1 390 ? 12.176 14.554 -9.326 1.00 66.81 390 LYS A O 1
ATOM 2930 N N . ASN A 1 391 ? 10.279 13.935 -8.307 1.00 70.31 391 ASN A N 1
ATOM 2931 C CA . ASN A 1 391 ? 10.640 12.535 -8.105 1.00 70.31 391 ASN A CA 1
ATOM 2932 C C . ASN A 1 391 ? 10.173 11.599 -9.236 1.00 70.31 391 ASN A C 1
ATOM 2934 O O . ASN A 1 391 ? 10.440 10.400 -9.167 1.00 70.31 391 ASN A O 1
ATOM 2938 N N . TYR A 1 392 ? 9.459 12.082 -10.260 1.00 71.25 392 TYR A N 1
ATOM 2939 C CA . TYR A 1 392 ? 8.880 11.201 -11.287 1.00 71.25 392 TYR A CA 1
ATOM 2940 C C . TYR A 1 392 ? 9.924 10.584 -12.215 1.00 71.25 392 TYR A C 1
ATOM 2942 O O . TYR A 1 392 ? 9.791 9.413 -12.559 1.00 71.25 392 TYR A O 1
ATOM 2950 N N . TYR A 1 393 ? 11.015 11.291 -12.513 1.00 66.12 393 TYR A N 1
ATOM 2951 C CA . TYR A 1 393 ? 12.130 10.732 -13.286 1.00 66.12 393 TYR A CA 1
ATOM 2952 C C . TYR A 1 393 ? 12.790 9.535 -12.597 1.00 66.12 393 TYR A C 1
ATOM 2954 O O . TYR A 1 393 ? 13.007 8.508 -13.232 1.00 66.12 393 TYR A O 1
ATOM 2962 N N . ALA A 1 394 ? 13.009 9.612 -11.279 1.00 62.97 394 ALA A N 1
ATOM 2963 C CA . ALA A 1 394 ? 13.506 8.484 -10.485 1.00 62.97 394 ALA A CA 1
ATOM 2964 C C . ALA A 1 394 ? 12.504 7.315 -10.420 1.00 62.97 394 ALA A C 1
ATOM 2966 O O . ALA A 1 394 ? 12.850 6.204 -10.014 1.00 62.97 394 ALA A O 1
ATOM 2967 N N . LYS A 1 395 ? 11.245 7.559 -10.808 1.00 64.50 395 LYS A N 1
ATOM 2968 C CA . LYS A 1 395 ? 10.188 6.553 -10.848 1.00 64.50 395 LYS A CA 1
ATOM 2969 C C . LYS A 1 395 ? 9.994 5.921 -12.232 1.00 64.50 395 LYS A C 1
ATOM 2971 O O . LYS A 1 395 ? 9.286 4.918 -12.331 1.00 64.50 395 LYS A O 1
ATOM 2976 N N . VAL A 1 396 ? 10.632 6.410 -13.290 1.00 68.56 396 VAL A N 1
ATOM 2977 C CA . VAL A 1 396 ? 10.607 5.709 -14.580 1.00 68.56 396 VAL A CA 1
ATOM 2978 C C . VAL A 1 396 ? 11.555 4.512 -14.503 1.00 68.56 396 VAL A C 1
ATOM 2980 O O . VAL A 1 396 ? 12.764 4.671 -14.358 1.00 68.56 396 VAL A O 1
ATOM 2983 N N . ALA A 1 397 ? 10.997 3.303 -14.537 1.00 67.62 397 ALA A N 1
ATOM 2984 C CA . ALA A 1 397 ? 11.768 2.075 -14.599 1.00 67.62 397 ALA A CA 1
ATOM 2985 C C . ALA A 1 397 ? 12.318 1.892 -16.017 1.00 67.62 397 ALA A C 1
ATOM 2987 O O . ALA A 1 397 ? 11.669 2.251 -16.997 1.00 67.62 397 ALA A O 1
ATOM 2988 N N . ASN A 1 398 ? 13.508 1.309 -16.132 1.00 66.75 398 ASN A N 1
ATOM 2989 C CA . ASN A 1 398 ? 13.966 0.778 -17.414 1.00 66.75 398 ASN A CA 1
ATOM 2990 C C . ASN A 1 398 ? 13.240 -0.550 -17.695 1.00 66.75 398 ASN A C 1
ATOM 2992 O O . ASN A 1 398 ? 12.776 -1.208 -16.759 1.00 66.75 398 ASN A O 1
ATOM 2996 N N . SER A 1 399 ? 13.175 -0.970 -18.960 1.00 65.88 399 SER A N 1
ATOM 2997 C CA . SER A 1 399 ? 12.661 -2.301 -19.303 1.00 65.88 399 SER A CA 1
ATOM 2998 C C . SER A 1 399 ? 13.488 -3.386 -18.625 1.00 65.88 399 SER A C 1
ATOM 3000 O O . SER A 1 399 ? 14.703 -3.244 -18.433 1.00 65.88 399 SER A O 1
ATOM 3002 N N . ALA A 1 400 ? 12.838 -4.496 -18.285 1.00 74.06 400 ALA A N 1
ATOM 3003 C CA . ALA A 1 400 ? 13.560 -5.674 -17.844 1.00 74.06 400 ALA A CA 1
ATOM 3004 C C . ALA A 1 400 ? 14.437 -6.188 -18.996 1.00 74.06 400 ALA A C 1
ATOM 3006 O O . ALA A 1 400 ? 13.988 -6.276 -20.136 1.00 74.06 400 ALA A O 1
ATOM 3007 N N . ARG A 1 401 ? 15.696 -6.537 -18.717 1.00 74.94 401 ARG A N 1
ATOM 3008 C CA . ARG A 1 401 ? 16.597 -7.103 -19.729 1.00 74.94 401 ARG A CA 1
ATOM 3009 C C . ARG A 1 401 ? 16.751 -8.596 -19.505 1.00 74.94 401 ARG A C 1
ATOM 3011 O O . ARG A 1 401 ? 17.162 -9.019 -18.426 1.00 74.94 401 ARG A O 1
ATOM 3018 N N . GLN A 1 402 ? 16.525 -9.395 -20.547 1.00 76.38 402 GLN A N 1
ATOM 3019 C CA . GLN A 1 402 ? 16.700 -10.852 -20.486 1.00 76.38 402 GLN A CA 1
ATOM 3020 C C . GLN A 1 402 ? 18.105 -11.254 -20.000 1.00 76.38 402 GLN A C 1
ATOM 3022 O O . GLN A 1 402 ? 18.267 -12.233 -19.273 1.00 76.38 402 GLN A O 1
ATOM 3027 N N . SER A 1 403 ? 19.132 -10.475 -20.352 1.00 78.94 403 SER A N 1
ATOM 3028 C CA . SER A 1 403 ? 20.516 -10.704 -19.922 1.00 78.94 403 SER A CA 1
ATOM 3029 C C . SER A 1 403 ? 20.728 -10.541 -18.411 1.00 78.94 403 SER A C 1
ATOM 3031 O O . SER A 1 403 ? 21.572 -11.239 -17.843 1.00 78.94 403 SER A O 1
ATOM 3033 N N . ASP A 1 404 ? 19.957 -9.682 -17.739 1.00 82.12 404 ASP A N 1
ATOM 3034 C CA . ASP A 1 404 ? 20.026 -9.517 -16.283 1.00 82.12 404 ASP A CA 1
ATOM 3035 C C . ASP A 1 404 ? 19.407 -10.725 -15.564 1.00 82.12 404 ASP A C 1
ATOM 3037 O O . ASP A 1 404 ? 19.948 -11.210 -14.568 1.00 82.12 404 ASP A O 1
ATOM 3041 N N . TYR A 1 405 ? 18.325 -11.275 -16.116 1.00 84.62 405 TYR A N 1
ATOM 3042 C CA . TYR A 1 405 ? 17.679 -12.494 -15.624 1.00 84.62 405 TYR A CA 1
ATOM 3043 C C . TYR A 1 405 ? 18.535 -13.744 -15.861 1.00 84.62 405 TYR A C 1
ATOM 3045 O O . TYR A 1 405 ? 18.724 -14.562 -14.957 1.00 84.62 405 TYR A O 1
ATOM 3053 N N . ALA A 1 406 ? 19.161 -13.852 -17.036 1.00 83.88 406 ALA A N 1
ATOM 3054 C CA . ALA A 1 406 ? 20.117 -14.916 -17.333 1.00 83.88 406 ALA A CA 1
ATOM 3055 C C . ALA A 1 406 ? 21.325 -14.891 -16.376 1.00 83.88 406 ALA A C 1
ATOM 3057 O O . ALA A 1 406 ? 21.796 -15.940 -15.934 1.00 83.88 406 ALA A O 1
ATOM 3058 N N . ARG A 1 407 ? 21.802 -13.699 -15.987 1.00 84.94 407 ARG A N 1
ATOM 3059 C CA . ARG A 1 407 ? 22.881 -13.546 -14.995 1.00 84.94 407 ARG A CA 1
ATOM 3060 C C . ARG A 1 407 ? 22.473 -14.037 -13.604 1.00 84.94 407 ARG A C 1
ATOM 3062 O O . ARG A 1 407 ? 23.320 -14.553 -12.872 1.00 84.94 407 ARG A O 1
ATOM 3069 N N . ALA A 1 408 ? 21.198 -13.895 -13.241 1.00 86.12 408 ALA A N 1
ATOM 3070 C CA . ALA A 1 408 ? 20.672 -14.341 -11.952 1.00 86.12 408 ALA A CA 1
ATOM 3071 C C . ALA A 1 408 ? 20.634 -15.873 -11.828 1.00 86.12 408 ALA A C 1
ATOM 3073 O O . ALA A 1 408 ? 20.999 -16.411 -10.777 1.00 86.12 408 ALA A O 1
ATOM 3074 N N . SER A 1 409 ? 20.267 -16.568 -12.911 1.00 86.56 409 SER A N 1
ATOM 3075 C CA . SER A 1 409 ? 20.071 -18.026 -12.970 1.00 86.56 409 SER A CA 1
ATOM 3076 C C . SER A 1 409 ? 21.182 -18.821 -12.264 1.00 86.56 409 SER A C 1
ATOM 3078 O O . SER A 1 409 ? 20.938 -19.524 -11.285 1.00 86.56 409 SER A O 1
ATOM 3080 N N . GLY A 1 410 ? 22.449 -18.637 -12.644 1.00 85.12 410 GLY A N 1
ATOM 3081 C CA . GLY A 1 410 ? 23.548 -19.443 -12.095 1.00 85.12 410 GLY A CA 1
ATOM 3082 C C . GLY A 1 410 ? 23.759 -19.341 -10.577 1.00 85.12 410 GLY A C 1
ATOM 3083 O O . GLY A 1 410 ? 24.368 -20.233 -9.986 1.00 85.12 410 GLY A O 1
ATOM 3084 N N . SER A 1 411 ? 23.315 -18.260 -9.931 1.00 90.62 411 SER A N 1
ATOM 3085 C CA . SER A 1 411 ? 23.521 -18.038 -8.493 1.00 90.62 411 SER A CA 1
ATOM 3086 C C . SER A 1 411 ? 22.256 -18.251 -7.665 1.00 90.62 411 SER A C 1
ATOM 3088 O O . SER A 1 411 ? 22.365 -18.733 -6.539 1.00 90.62 411 SER A O 1
ATOM 3090 N N . VAL A 1 412 ? 21.075 -17.944 -8.212 1.00 94.19 412 VAL A N 1
ATOM 3091 C CA . VAL A 1 412 ? 19.787 -18.126 -7.522 1.00 94.19 412 VAL A CA 1
ATOM 3092 C C . VAL A 1 412 ? 19.513 -19.601 -7.226 1.00 94.19 412 VAL A C 1
ATOM 3094 O O . VAL A 1 412 ? 19.048 -19.931 -6.141 1.00 94.19 412 VAL A O 1
ATOM 3097 N N . TRP A 1 413 ? 19.893 -20.504 -8.125 1.00 94.94 413 TRP A N 1
ATOM 3098 C CA . TRP A 1 413 ? 19.644 -21.940 -7.961 1.00 94.94 413 TRP A CA 1
ATOM 3099 C C . TRP A 1 413 ? 20.660 -22.654 -7.048 1.00 94.94 413 TRP A C 1
ATOM 3101 O O . TRP A 1 413 ? 20.528 -23.836 -6.743 1.00 94.94 413 TRP A O 1
ATOM 3111 N N . LYS A 1 414 ? 21.676 -21.944 -6.536 1.00 93.44 414 LYS A N 1
ATOM 3112 C CA . LYS A 1 414 ? 22.681 -22.510 -5.620 1.00 93.44 414 LYS A CA 1
ATOM 3113 C C . LYS A 1 414 ? 22.180 -22.501 -4.172 1.00 93.44 414 LYS A C 1
ATOM 3115 O O . LYS A 1 414 ? 22.591 -21.651 -3.379 1.00 93.44 414 LYS A O 1
ATOM 3120 N N . ILE A 1 415 ? 21.324 -23.470 -3.842 1.00 92.38 415 ILE A N 1
ATOM 3121 C CA . ILE A 1 415 ? 20.648 -23.634 -2.535 1.00 92.38 415 ILE A CA 1
ATOM 3122 C C . ILE A 1 415 ? 21.170 -24.804 -1.681 1.00 92.38 415 ILE A C 1
ATOM 3124 O O . ILE A 1 415 ? 20.496 -25.233 -0.751 1.00 92.38 415 ILE A O 1
ATOM 3128 N N . GLY A 1 416 ? 22.355 -25.342 -1.992 1.00 86.19 416 GLY A N 1
ATOM 3129 C CA . GLY A 1 416 ? 22.966 -26.428 -1.212 1.00 86.19 416 GLY A CA 1
ATOM 3130 C C . GLY A 1 416 ? 23.298 -26.028 0.236 1.00 86.19 416 GLY A C 1
ATOM 3131 O O . GLY A 1 416 ? 22.903 -24.968 0.710 1.00 86.19 416 GLY A O 1
ATOM 3132 N N . ALA A 1 417 ? 24.113 -26.828 0.934 1.00 83.81 417 ALA A N 1
ATOM 3133 C CA . ALA A 1 417 ? 24.437 -26.630 2.360 1.00 83.81 417 ALA A CA 1
ATOM 3134 C C . ALA A 1 417 ? 24.914 -25.209 2.743 1.00 83.81 417 ALA A C 1
ATOM 3136 O O . ALA A 1 417 ? 24.799 -24.801 3.895 1.00 83.81 417 ALA A O 1
ATOM 3137 N N . LYS A 1 418 ? 25.455 -24.448 1.782 1.00 85.12 418 LYS A N 1
ATOM 3138 C CA . LYS A 1 418 ? 25.784 -23.025 1.923 1.00 85.12 418 LYS A CA 1
ATOM 3139 C C . LYS A 1 418 ? 25.126 -22.242 0.779 1.00 85.12 418 LYS A C 1
ATOM 3141 O O . LYS A 1 418 ? 25.782 -22.066 -0.255 1.00 85.12 418 LYS A O 1
ATOM 3146 N N . PRO A 1 419 ? 23.866 -21.789 0.926 1.00 90.31 419 PRO A N 1
ATOM 3147 C CA . PRO A 1 419 ? 23.177 -21.069 -0.138 1.00 90.31 419 PRO A CA 1
ATOM 3148 C C . PRO A 1 419 ? 23.942 -19.805 -0.551 1.00 90.31 419 PRO A C 1
ATOM 3150 O O . PRO A 1 419 ? 24.534 -19.121 0.288 1.00 90.31 419 PRO A O 1
ATOM 3153 N N . ARG A 1 420 ? 23.979 -19.507 -1.855 1.00 91.69 420 ARG A N 1
ATOM 3154 C CA . ARG A 1 420 ? 24.880 -18.483 -2.420 1.00 91.69 420 ARG A CA 1
ATOM 3155 C C . ARG A 1 420 ? 24.622 -17.076 -1.884 1.00 91.69 420 ARG A C 1
ATOM 3157 O O . ARG A 1 420 ? 25.593 -16.366 -1.626 1.00 91.69 420 ARG A O 1
ATOM 3164 N N . TYR A 1 421 ? 23.361 -16.670 -1.777 1.00 91.81 421 TYR A N 1
ATOM 3165 C CA . TYR A 1 421 ? 22.992 -15.299 -1.414 1.00 91.81 421 TYR A CA 1
ATOM 3166 C C . TYR A 1 421 ? 22.614 -15.132 0.056 1.00 91.81 421 TYR A C 1
ATOM 3168 O O . TYR A 1 421 ? 22.283 -14.025 0.475 1.00 91.81 421 TYR A O 1
ATOM 3176 N N . LEU A 1 422 ? 22.681 -16.206 0.840 1.00 90.56 422 LEU A N 1
ATOM 3177 C CA . LEU A 1 422 ? 22.429 -16.166 2.270 1.00 90.56 422 LEU A CA 1
ATOM 3178 C C . LEU A 1 422 ? 23.652 -15.598 3.003 1.00 90.56 422 LEU A C 1
ATOM 3180 O O . LEU A 1 422 ? 24.775 -16.085 2.837 1.00 90.56 422 LEU A O 1
ATOM 3184 N N . ALA A 1 423 ? 23.436 -14.564 3.812 1.00 85.06 423 ALA A N 1
ATOM 3185 C CA . ALA A 1 423 ? 24.468 -13.986 4.661 1.00 85.06 423 ALA A CA 1
ATOM 3186 C C . ALA A 1 423 ? 24.963 -15.022 5.681 1.00 85.06 423 ALA A C 1
ATOM 3188 O O . ALA A 1 423 ? 24.171 -15.759 6.266 1.00 85.06 423 ALA A O 1
ATOM 3189 N N . ARG A 1 424 ? 26.284 -15.082 5.882 1.00 70.56 424 ARG A N 1
ATOM 3190 C CA . ARG A 1 424 ? 26.936 -16.120 6.699 1.00 70.56 424 ARG A CA 1
ATOM 3191 C C . ARG A 1 424 ? 27.107 -15.731 8.168 1.00 70.56 424 ARG A C 1
ATOM 3193 O O . ARG A 1 424 ? 27.109 -16.617 9.012 1.00 70.56 424 ARG A O 1
ATOM 3200 N N . ASP A 1 425 ? 27.178 -14.432 8.457 1.00 63.03 425 ASP A N 1
ATOM 3201 C CA . ASP A 1 425 ? 27.550 -13.897 9.770 1.00 63.03 425 ASP A CA 1
ATOM 3202 C C . ASP A 1 425 ? 26.518 -12.870 10.261 1.00 63.03 425 ASP A C 1
ATOM 3204 O O . ASP A 1 425 ? 26.777 -11.667 10.305 1.00 63.03 425 ASP A O 1
ATOM 3208 N N . LEU A 1 426 ? 25.310 -13.330 10.605 1.00 60.53 426 LEU A N 1
ATOM 3209 C CA . LEU A 1 426 ? 24.380 -12.494 11.368 1.00 60.53 426 LEU A CA 1
ATOM 3210 C C . LEU A 1 426 ? 24.725 -12.588 12.865 1.00 60.53 426 LEU A C 1
ATOM 3212 O O . LEU A 1 426 ? 25.028 -13.684 13.347 1.00 60.53 426 LEU A O 1
ATOM 3216 N N . PRO A 1 427 ? 24.685 -11.475 13.623 1.00 55.59 427 PRO A N 1
ATOM 3217 C CA . PRO A 1 427 ? 24.907 -11.517 15.065 1.00 55.59 427 PRO A CA 1
ATOM 3218 C C . PRO A 1 427 ? 23.947 -12.513 15.735 1.00 55.59 427 PRO A C 1
ATOM 3220 O O . PRO A 1 427 ? 22.773 -12.594 15.371 1.00 55.59 427 PRO A O 1
ATOM 3223 N N . LYS A 1 428 ? 24.431 -13.261 16.737 1.00 52.66 428 LYS A N 1
ATOM 3224 C CA . LYS A 1 428 ? 23.673 -14.323 17.439 1.00 52.66 428 LYS A CA 1
ATOM 3225 C C . LYS A 1 428 ? 22.385 -13.836 18.121 1.00 52.66 428 LYS A C 1
ATOM 3227 O O . LYS A 1 428 ? 21.528 -14.646 18.455 1.00 52.66 428 LYS A O 1
ATOM 3232 N N . ASP A 1 429 ? 22.224 -12.527 18.268 1.00 50.88 429 ASP A N 1
ATOM 3233 C CA . ASP A 1 429 ? 21.058 -11.896 18.888 1.00 50.88 429 ASP A CA 1
ATOM 3234 C C . ASP A 1 429 ? 19.924 -11.630 17.872 1.00 50.88 429 ASP A C 1
ATOM 3236 O O . ASP A 1 429 ? 18.863 -11.127 18.237 1.00 50.88 429 ASP A O 1
ATOM 3240 N N . VAL A 1 430 ? 20.140 -11.976 16.593 1.00 51.25 430 VAL A N 1
ATOM 3241 C CA . VAL A 1 430 ? 19.258 -11.706 15.438 1.00 51.25 430 VAL A CA 1
ATOM 3242 C C . VAL A 1 430 ? 18.542 -12.985 14.952 1.00 51.25 430 VAL A C 1
ATOM 3244 O O . VAL A 1 430 ? 18.029 -13.052 13.842 1.00 51.25 430 VAL A O 1
ATOM 3247 N N . THR A 1 431 ? 18.473 -14.027 15.788 1.00 56.38 431 THR A N 1
ATOM 3248 C CA . THR A 1 431 ? 18.019 -15.404 15.463 1.00 56.38 431 THR A CA 1
ATOM 3249 C C . THR A 1 431 ? 16.574 -15.555 14.978 1.00 56.38 431 THR A C 1
ATOM 3251 O O . THR A 1 431 ? 16.115 -16.672 14.745 1.00 56.38 431 THR A O 1
ATOM 3254 N N . THR A 1 432 ? 15.835 -14.465 14.793 1.00 74.50 432 THR A N 1
ATOM 3255 C CA . THR A 1 432 ? 14.461 -14.502 14.300 1.00 74.50 432 THR A CA 1
ATOM 3256 C C . THR A 1 432 ? 14.360 -14.416 12.781 1.00 74.50 432 THR A C 1
ATOM 3258 O O . THR A 1 432 ? 13.241 -14.517 12.289 1.00 74.50 432 THR A O 1
ATOM 3261 N N . TYR A 1 433 ? 15.454 -14.235 12.033 1.00 83.69 433 TYR A N 1
ATOM 3262 C CA . TYR A 1 433 ? 15.458 -14.240 10.565 1.00 83.69 433 TYR A CA 1
ATOM 3263 C C . TYR A 1 433 ? 16.848 -14.527 9.979 1.00 83.69 433 TYR A C 1
ATOM 3265 O O . TYR A 1 433 ? 17.873 -14.346 10.629 1.00 83.69 433 TYR A O 1
ATOM 3273 N N . GLU A 1 434 ? 16.877 -14.924 8.711 1.00 88.12 434 GLU A N 1
ATOM 3274 C CA . GLU A 1 434 ? 18.081 -14.984 7.882 1.00 88.12 434 GLU A CA 1
ATOM 3275 C C . GLU A 1 434 ? 18.096 -13.809 6.896 1.00 88.12 434 GLU A C 1
ATOM 3277 O O . GLU A 1 434 ? 17.082 -13.145 6.705 1.00 88.12 434 GLU A O 1
ATOM 3282 N N . PHE A 1 435 ? 19.233 -13.509 6.268 1.00 88.88 435 PHE A N 1
ATOM 3283 C CA . PHE A 1 435 ? 19.347 -12.365 5.357 1.00 88.88 435 PHE A CA 1
ATOM 3284 C C . PHE A 1 435 ? 19.811 -12.816 3.978 1.00 88.88 435 PHE A C 1
ATOM 3286 O O . PHE A 1 435 ? 20.836 -13.484 3.858 1.00 88.88 435 PHE A O 1
ATOM 3293 N N . ILE A 1 436 ? 19.072 -12.433 2.939 1.00 91.44 436 ILE A N 1
ATOM 3294 C CA . ILE A 1 436 ? 19.429 -12.675 1.541 1.00 91.44 436 ILE A CA 1
ATOM 3295 C C . ILE A 1 436 ? 19.933 -11.366 0.936 1.00 91.44 436 ILE A C 1
ATOM 3297 O O . ILE A 1 436 ? 19.276 -10.335 1.065 1.00 91.44 436 ILE A O 1
ATOM 3301 N N . ASN A 1 437 ? 21.079 -11.400 0.254 1.00 90.38 437 ASN A N 1
ATOM 3302 C CA . ASN A 1 437 ? 21.631 -10.255 -0.470 1.00 90.38 437 ASN A CA 1
ATOM 3303 C C . ASN A 1 437 ? 22.140 -10.666 -1.857 1.00 90.38 437 ASN A C 1
ATOM 3305 O O . ASN A 1 437 ? 23.153 -11.356 -1.973 1.00 90.38 437 ASN A O 1
ATOM 3309 N N . VAL A 1 438 ? 21.463 -10.196 -2.905 1.00 88.12 438 VAL A N 1
ATOM 3310 C CA . VAL A 1 438 ? 21.844 -10.423 -4.308 1.00 88.12 438 VAL A CA 1
ATOM 3311 C C . VAL A 1 438 ? 22.581 -9.236 -4.939 1.00 88.12 438 VAL A C 1
ATOM 3313 O O . VAL A 1 438 ? 23.124 -9.366 -6.040 1.00 88.12 438 VAL A O 1
ATOM 3316 N N . GLY A 1 439 ? 22.652 -8.107 -4.223 1.00 82.25 439 GLY A N 1
ATOM 3317 C CA . GLY A 1 439 ? 23.223 -6.834 -4.676 1.00 82.25 439 GLY A CA 1
ATOM 3318 C C . GLY A 1 439 ? 24.658 -6.884 -5.214 1.00 82.25 439 GLY A C 1
ATOM 3319 O O . GLY A 1 439 ? 24.959 -6.112 -6.118 1.00 82.25 439 GLY A O 1
ATOM 3320 N N . PRO A 1 440 ? 25.550 -7.800 -4.776 1.00 80.31 440 PRO A N 1
ATOM 3321 C CA . PRO A 1 440 ? 26.873 -7.905 -5.388 1.00 80.31 440 PRO A CA 1
ATOM 3322 C C . PRO A 1 440 ? 26.856 -8.172 -6.902 1.00 80.31 440 PRO A C 1
ATOM 3324 O O . PRO A 1 440 ? 27.814 -7.816 -7.579 1.00 80.31 440 PRO A O 1
ATOM 3327 N N . ASN A 1 441 ? 25.796 -8.794 -7.439 1.00 78.94 441 ASN A N 1
ATOM 3328 C CA . ASN A 1 441 ? 25.758 -9.257 -8.833 1.00 78.94 441 ASN A CA 1
ATOM 3329 C C . ASN A 1 441 ? 24.511 -8.835 -9.621 1.00 78.94 441 ASN A C 1
ATOM 3331 O O . ASN A 1 441 ? 24.528 -8.921 -10.850 1.00 78.94 441 ASN A O 1
ATOM 3335 N N . LEU A 1 442 ? 23.430 -8.445 -8.941 1.00 81.38 442 LEU A N 1
ATOM 3336 C CA . LEU A 1 442 ? 22.128 -8.174 -9.547 1.00 81.38 442 LEU A CA 1
ATOM 3337 C C . LEU A 1 442 ? 21.586 -6.826 -9.078 1.00 81.38 442 LEU A C 1
ATOM 3339 O O . LEU A 1 442 ? 21.756 -6.454 -7.918 1.00 81.38 442 LEU A O 1
ATOM 3343 N N . TRP A 1 443 ? 20.873 -6.143 -9.973 1.00 78.56 443 TRP A N 1
ATOM 3344 C CA . TRP A 1 443 ? 20.268 -4.834 -9.729 1.00 78.56 443 TRP A CA 1
ATOM 3345 C C . TRP A 1 443 ? 18.881 -4.734 -10.373 1.00 78.56 443 TRP A C 1
ATOM 3347 O O . TRP A 1 443 ? 18.526 -5.544 -11.226 1.00 78.56 443 TRP A O 1
ATOM 3357 N N . GLY A 1 444 ? 18.100 -3.730 -9.968 1.00 76.56 444 GLY A N 1
ATOM 3358 C CA . GLY A 1 444 ? 16.779 -3.459 -10.540 1.00 76.56 444 GLY A CA 1
ATOM 3359 C C . GLY A 1 444 ? 15.766 -4.586 -10.309 1.00 76.56 444 GLY A C 1
ATOM 3360 O O . GLY A 1 444 ? 15.808 -5.275 -9.288 1.00 76.56 444 GLY A O 1
ATOM 3361 N N . LEU A 1 445 ? 14.859 -4.760 -11.271 1.00 81.81 445 LEU A N 1
ATOM 3362 C CA . LEU A 1 445 ? 13.746 -5.710 -11.200 1.00 81.81 445 LEU A CA 1
ATOM 3363 C C . LEU A 1 445 ? 14.215 -7.158 -10.962 1.00 81.81 445 LEU A C 1
ATOM 3365 O O . LEU A 1 445 ? 13.718 -7.835 -10.063 1.00 81.81 445 LEU A O 1
ATOM 3369 N N . SER A 1 446 ? 15.227 -7.610 -11.711 1.00 86.25 446 SER A N 1
ATOM 3370 C CA . SER A 1 446 ? 15.744 -8.984 -11.622 1.00 86.25 446 SER A CA 1
ATOM 3371 C C . SER A 1 446 ? 16.318 -9.308 -10.242 1.00 86.25 446 SER A C 1
ATOM 3373 O O . SER A 1 446 ? 16.203 -10.439 -9.780 1.00 86.25 446 SER A O 1
ATOM 3375 N N . ALA A 1 447 ? 16.892 -8.323 -9.542 1.00 87.25 447 ALA A N 1
ATOM 3376 C CA . ALA A 1 447 ? 17.372 -8.501 -8.175 1.00 87.25 447 ALA A CA 1
ATOM 3377 C C . ALA A 1 447 ? 16.224 -8.735 -7.186 1.00 87.25 447 ALA A C 1
ATOM 3379 O O . ALA A 1 447 ? 16.325 -9.599 -6.313 1.00 87.25 447 ALA A O 1
ATOM 3380 N N . GLY A 1 448 ? 15.133 -7.978 -7.332 1.00 87.75 448 GLY A N 1
ATOM 3381 C CA . GLY A 1 448 ? 13.945 -8.103 -6.493 1.00 87.75 448 GLY A CA 1
ATOM 3382 C C . GLY A 1 448 ? 13.319 -9.489 -6.586 1.00 87.75 448 GLY A C 1
ATOM 3383 O O . GLY A 1 448 ? 13.086 -10.120 -5.551 1.00 87.75 448 GLY A O 1
ATOM 3384 N N . GLU A 1 449 ? 13.125 -9.968 -7.816 1.00 92.31 449 GLU A N 1
ATOM 3385 C CA . GLU A 1 449 ? 12.583 -11.297 -8.110 1.00 92.31 449 GLU A CA 1
ATOM 3386 C C . GLU A 1 449 ? 13.562 -12.416 -7.711 1.00 92.31 449 GLU A C 1
ATOM 3388 O O . GLU A 1 449 ? 13.152 -13.411 -7.116 1.00 92.31 449 GLU A O 1
ATOM 3393 N N . ALA A 1 450 ? 14.871 -12.231 -7.921 1.00 93.81 450 ALA A N 1
ATOM 3394 C CA . ALA A 1 450 ? 15.895 -13.191 -7.506 1.00 93.81 450 ALA A CA 1
ATOM 3395 C C . ALA A 1 450 ? 15.927 -13.426 -5.988 1.00 93.81 450 ALA A C 1
ATOM 3397 O O . ALA A 1 450 ? 16.125 -14.562 -5.560 1.00 93.81 450 ALA A O 1
ATOM 3398 N N . VAL A 1 451 ? 15.718 -12.386 -5.167 1.00 94.06 451 VAL A N 1
ATOM 3399 C CA . VAL A 1 451 ? 15.605 -12.540 -3.703 1.00 94.06 451 VAL A CA 1
ATOM 3400 C C . VAL A 1 451 ? 14.444 -13.470 -3.349 1.00 94.06 451 VAL A C 1
ATOM 3402 O O . VAL A 1 451 ? 14.613 -14.370 -2.527 1.00 94.06 451 VAL A O 1
ATOM 3405 N N . LEU A 1 452 ? 13.282 -13.267 -3.975 1.00 95.88 452 LEU A N 1
ATOM 3406 C CA . LEU A 1 452 ? 12.072 -14.040 -3.691 1.00 95.88 452 LEU A CA 1
ATOM 3407 C C . LEU A 1 452 ? 12.190 -15.479 -4.191 1.00 95.88 452 LEU A C 1
ATOM 3409 O O . LEU A 1 452 ? 11.885 -16.399 -3.437 1.00 95.88 452 LEU A O 1
ATOM 3413 N N . LEU A 1 453 ? 12.695 -15.688 -5.410 1.00 97.19 453 LEU A N 1
ATOM 3414 C CA . LEU A 1 453 ? 12.924 -17.032 -5.936 1.00 97.19 453 LEU A CA 1
ATOM 3415 C C . LEU A 1 453 ? 13.963 -17.787 -5.097 1.00 97.19 453 LEU A C 1
ATOM 3417 O O . LEU A 1 453 ? 13.740 -18.940 -4.741 1.00 97.19 453 LEU A O 1
ATOM 3421 N N . HIS A 1 454 ? 15.070 -17.142 -4.709 1.00 97.25 454 HIS A N 1
ATOM 3422 C CA . HIS A 1 454 ? 16.076 -17.783 -3.857 1.00 97.25 454 HIS A CA 1
ATOM 3423 C C . HIS A 1 454 ? 15.501 -18.167 -2.487 1.00 97.25 454 HIS A C 1
ATOM 3425 O O . HIS A 1 454 ? 15.764 -19.265 -1.999 1.00 97.25 454 HIS A O 1
ATOM 3431 N N . ALA A 1 455 ? 14.682 -17.299 -1.883 1.00 96.81 455 ALA A N 1
ATOM 3432 C CA . ALA A 1 455 ? 13.969 -17.612 -0.648 1.00 96.81 455 ALA A CA 1
ATOM 3433 C C . ALA A 1 455 ? 13.016 -18.805 -0.825 1.00 96.81 455 ALA A C 1
ATOM 3435 O O . ALA A 1 455 ? 13.034 -19.729 -0.014 1.00 96.81 455 ALA A O 1
ATOM 3436 N N . ALA A 1 456 ? 12.224 -18.821 -1.896 1.00 98.12 456 ALA A N 1
ATOM 3437 C CA . ALA A 1 456 ? 11.278 -19.894 -2.182 1.00 98.12 456 ALA A CA 1
ATOM 3438 C C . ALA A 1 456 ? 11.973 -21.254 -2.352 1.00 98.12 456 ALA A C 1
ATOM 3440 O O . ALA A 1 456 ? 11.554 -22.251 -1.764 1.00 98.12 456 ALA A O 1
ATOM 3441 N N . LEU A 1 457 ? 13.085 -21.275 -3.089 1.00 97.81 457 LEU A N 1
ATOM 3442 C CA . LEU A 1 457 ? 13.911 -22.464 -3.280 1.00 97.81 457 LEU A CA 1
ATOM 3443 C C . LEU A 1 457 ? 14.513 -22.965 -1.955 1.00 97.81 457 LEU A C 1
ATOM 3445 O O . LEU A 1 457 ? 14.477 -24.162 -1.681 1.00 97.81 457 LEU A O 1
ATOM 3449 N N . ILE A 1 458 ? 15.015 -22.064 -1.098 1.00 96.75 458 ILE A N 1
ATOM 3450 C CA . ILE A 1 458 ? 15.520 -22.425 0.239 1.00 96.75 458 ILE A CA 1
ATOM 3451 C C . ILE A 1 458 ? 14.400 -22.988 1.122 1.00 96.75 458 ILE A C 1
ATOM 3453 O O . ILE A 1 458 ? 14.618 -23.993 1.799 1.00 96.75 458 ILE A O 1
ATOM 3457 N N . ALA A 1 459 ? 13.220 -22.359 1.124 1.00 96.62 459 ALA A N 1
ATOM 3458 C CA . ALA A 1 459 ? 12.062 -22.829 1.883 1.00 96.62 459 ALA A CA 1
ATOM 3459 C C . ALA A 1 459 ? 11.711 -24.272 1.494 1.00 96.62 459 ALA A C 1
ATOM 3461 O O . ALA A 1 459 ? 11.686 -25.152 2.356 1.00 96.62 459 ALA A O 1
ATOM 3462 N N . SER A 1 460 ? 11.556 -24.516 0.188 1.00 97.00 460 SER A N 1
ATOM 3463 C CA . SER A 1 460 ? 11.241 -25.831 -0.376 1.00 97.00 460 SER A CA 1
ATOM 3464 C C . SER A 1 460 ? 12.307 -26.877 -0.026 1.00 97.00 460 SER A C 1
ATOM 3466 O O . SER A 1 460 ? 11.984 -27.928 0.526 1.00 97.00 460 SER A O 1
ATOM 3468 N N . ALA A 1 461 ? 13.594 -26.563 -0.223 1.00 96.19 461 ALA A N 1
ATOM 3469 C CA . ALA A 1 461 ? 14.699 -27.476 0.088 1.00 96.19 461 ALA A CA 1
ATOM 3470 C C . ALA A 1 461 ? 14.802 -27.843 1.580 1.00 96.19 461 ALA A C 1
ATOM 3472 O O . ALA A 1 461 ? 15.361 -28.883 1.926 1.00 96.19 461 ALA A O 1
ATOM 3473 N N . ARG A 1 462 ? 14.271 -26.997 2.471 1.00 94.75 462 ARG A N 1
ATOM 3474 C CA . ARG A 1 462 ? 14.220 -27.235 3.921 1.00 94.75 462 ARG A CA 1
ATOM 3475 C C . ARG A 1 462 ? 12.905 -27.869 4.391 1.00 94.75 462 ARG A C 1
ATOM 3477 O O . ARG A 1 462 ? 12.746 -28.078 5.589 1.00 94.75 462 ARG A O 1
ATOM 3484 N N . GLY A 1 463 ? 11.982 -28.183 3.480 1.00 95.88 463 GLY A N 1
ATOM 3485 C CA . GLY A 1 463 ? 10.692 -28.799 3.803 1.00 95.88 463 GLY A CA 1
ATOM 3486 C C . GLY A 1 463 ? 9.644 -27.829 4.358 1.00 95.88 463 GLY A C 1
ATOM 3487 O O . GLY A 1 463 ? 8.700 -28.274 5.006 1.00 95.88 463 GLY A O 1
ATOM 3488 N N . PHE A 1 464 ? 9.803 -26.523 4.127 1.00 97.19 464 PHE A N 1
ATOM 3489 C CA . PHE A 1 464 ? 8.805 -25.512 4.473 1.00 97.19 464 PHE A CA 1
ATOM 3490 C C . PHE A 1 464 ? 7.912 -25.183 3.275 1.00 97.19 464 PHE A C 1
ATOM 3492 O O . PHE A 1 464 ? 8.384 -25.108 2.139 1.00 97.19 464 PHE A O 1
ATOM 3499 N N . ASP A 1 465 ? 6.629 -24.922 3.527 1.00 97.00 465 ASP A N 1
ATOM 3500 C CA . ASP A 1 465 ? 5.672 -24.541 2.478 1.00 97.00 465 ASP A CA 1
ATOM 3501 C C . ASP A 1 465 ? 5.680 -23.031 2.147 1.00 97.00 465 ASP A C 1
ATOM 3503 O O . ASP A 1 465 ? 5.064 -22.605 1.159 1.00 97.00 465 ASP A O 1
ATOM 3507 N N . GLY A 1 466 ? 6.412 -22.214 2.916 1.00 96.75 466 GLY A N 1
ATOM 3508 C CA . GLY A 1 466 ? 6.455 -20.775 2.708 1.00 96.75 466 GLY A CA 1
ATOM 3509 C C . GLY A 1 466 ? 7.601 -20.015 3.369 1.00 96.75 466 GLY A C 1
ATOM 3510 O O . GLY A 1 466 ? 8.472 -20.552 4.061 1.00 96.75 466 GLY A O 1
ATOM 3511 N N . PHE A 1 467 ? 7.599 -18.710 3.109 1.00 96.00 467 PHE A N 1
ATOM 3512 C CA . PHE A 1 467 ? 8.534 -17.756 3.692 1.00 96.00 467 PHE A CA 1
ATOM 3513 C C . PHE A 1 467 ? 7.896 -16.373 3.857 1.00 96.00 467 PHE A C 1
ATOM 3515 O O . PHE A 1 467 ? 6.943 -16.014 3.164 1.00 96.00 467 PHE A O 1
ATOM 3522 N N . VAL A 1 468 ? 8.433 -15.582 4.782 1.00 93.75 468 VAL A N 1
ATOM 3523 C CA . VAL A 1 468 ? 7.963 -14.226 5.089 1.00 93.75 468 VAL A CA 1
ATOM 3524 C C . VAL A 1 468 ? 9.132 -13.252 5.011 1.00 93.75 468 VAL A C 1
ATOM 3526 O O . VAL A 1 468 ? 10.200 -13.508 5.570 1.00 93.75 468 VAL A O 1
ATOM 3529 N N . VAL A 1 469 ? 8.915 -12.114 4.357 1.00 89.12 469 VAL A N 1
ATOM 3530 C CA . VAL A 1 469 ? 9.799 -10.939 4.426 1.00 89.12 469 VAL A CA 1
ATOM 3531 C C . VAL A 1 469 ? 9.333 -10.025 5.568 1.00 89.12 469 VAL A C 1
ATOM 3533 O O . VAL A 1 469 ? 8.144 -9.994 5.873 1.00 89.12 469 VAL A O 1
ATOM 3536 N N . PRO A 1 470 ? 10.220 -9.302 6.268 1.00 77.00 470 PRO A N 1
ATOM 3537 C CA . PRO A 1 470 ? 9.828 -8.475 7.403 1.00 77.00 470 PRO A CA 1
ATOM 3538 C C . PRO A 1 470 ? 8.976 -7.284 6.963 1.00 77.00 470 PRO A C 1
ATOM 3540 O O . PRO A 1 470 ? 8.968 -6.883 5.801 1.00 77.00 470 PRO A O 1
ATOM 3543 N N . GLN A 1 471 ? 8.358 -6.638 7.950 1.00 65.69 471 GLN A N 1
ATOM 3544 C CA . GLN A 1 471 ? 7.520 -5.452 7.770 1.00 65.69 471 GLN A CA 1
ATOM 3545 C C . GLN A 1 471 ? 8.223 -4.250 7.119 1.00 65.69 471 GLN A C 1
ATOM 3547 O O . GLN A 1 471 ? 7.542 -3.346 6.684 1.00 65.69 471 GLN A O 1
ATOM 3552 N N . ASN A 1 472 ? 9.552 -4.188 7.046 1.00 63.97 472 ASN A N 1
ATOM 3553 C CA . ASN A 1 472 ? 10.253 -3.039 6.463 1.00 63.97 472 ASN A CA 1
ATOM 3554 C C . ASN A 1 472 ? 11.300 -3.509 5.451 1.00 63.97 472 ASN A C 1
ATOM 3556 O O . ASN A 1 472 ? 12.500 -3.336 5.664 1.00 63.97 472 ASN A O 1
ATOM 3560 N N . ARG A 1 473 ? 10.873 -4.135 4.349 1.00 69.56 473 ARG A N 1
ATOM 3561 C CA . ARG A 1 473 ? 11.788 -4.371 3.225 1.00 69.56 473 ARG A CA 1
ATOM 3562 C C . ARG A 1 473 ? 12.130 -3.025 2.579 1.00 69.56 473 ARG A C 1
ATOM 3564 O O . ARG A 1 473 ? 11.364 -2.500 1.781 1.00 69.56 473 ARG A O 1
ATOM 3571 N N . THR A 1 474 ? 13.285 -2.469 2.934 1.00 63.31 474 THR A N 1
ATOM 3572 C CA . THR A 1 474 ? 13.759 -1.162 2.441 1.00 63.31 474 THR A CA 1
ATOM 3573 C C . THR A 1 474 ? 14.616 -1.259 1.182 1.00 63.31 474 THR A C 1
ATOM 3575 O O . THR A 1 474 ? 14.925 -0.237 0.574 1.00 63.31 474 THR A O 1
ATOM 3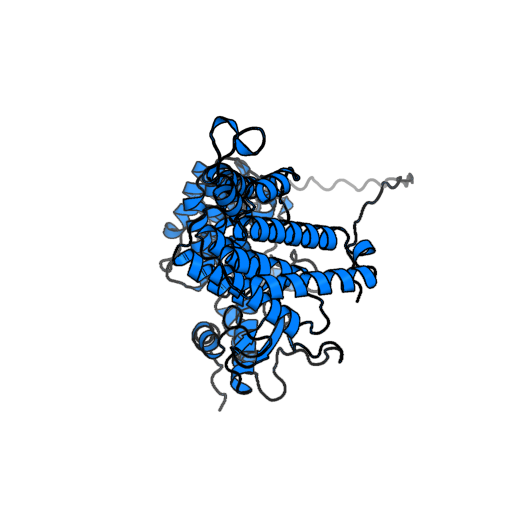578 N N . HIS A 1 475 ? 15.013 -2.469 0.774 1.00 74.31 475 HIS A N 1
ATOM 3579 C CA . HIS A 1 475 ? 15.922 -2.680 -0.349 1.00 74.31 475 HIS A CA 1
ATOM 3580 C C . HIS A 1 475 ? 15.380 -3.711 -1.344 1.00 74.31 475 HIS A C 1
ATOM 3582 O O . HIS A 1 475 ? 14.788 -4.731 -0.988 1.00 74.31 475 HIS A O 1
ATOM 3588 N N . ILE A 1 476 ? 15.616 -3.442 -2.629 1.00 80.06 476 ILE A N 1
ATOM 3589 C CA . ILE A 1 476 ? 15.185 -4.316 -3.728 1.00 80.06 476 ILE A CA 1
ATOM 3590 C C . ILE A 1 476 ? 16.056 -5.577 -3.765 1.00 80.06 476 ILE A C 1
ATOM 3592 O O . ILE A 1 476 ? 15.541 -6.684 -3.864 1.00 80.06 476 ILE A O 1
ATOM 3596 N N . PHE A 1 477 ? 17.371 -5.422 -3.614 1.00 83.06 477 PHE A N 1
ATOM 3597 C CA . PHE A 1 477 ? 18.360 -6.491 -3.779 1.00 83.06 477 PHE A CA 1
ATOM 3598 C C . PHE A 1 477 ? 18.734 -7.218 -2.478 1.00 83.06 477 PHE A C 1
ATOM 3600 O O . PHE A 1 477 ? 19.594 -8.101 -2.489 1.00 83.06 477 PHE A O 1
ATOM 3607 N N . SER A 1 478 ? 18.135 -6.858 -1.346 1.00 85.69 478 SER A N 1
ATOM 3608 C CA . SER A 1 478 ? 18.376 -7.550 -0.085 1.00 85.69 478 SER A CA 1
ATOM 3609 C C . SER A 1 478 ? 17.148 -7.539 0.812 1.00 85.69 478 SER A C 1
ATOM 3611 O O . SER A 1 478 ? 16.353 -6.600 0.796 1.00 85.69 478 SER A O 1
ATOM 3613 N N . SER A 1 479 ? 16.963 -8.613 1.574 1.00 87.94 479 SER A N 1
ATOM 3614 C CA . SER A 1 479 ? 15.852 -8.725 2.514 1.00 87.94 479 SER A CA 1
ATOM 3615 C C . SER A 1 479 ? 16.193 -9.688 3.644 1.00 87.94 479 SER A C 1
ATOM 3617 O O . SER A 1 479 ? 16.751 -10.760 3.386 1.00 87.94 479 SER A O 1
ATOM 3619 N N . PRO A 1 480 ? 15.787 -9.375 4.883 1.00 88.12 480 PRO A N 1
ATOM 3620 C CA . PRO A 1 480 ? 15.564 -10.400 5.887 1.00 88.12 480 PRO A CA 1
ATOM 3621 C C . PRO A 1 480 ? 14.468 -11.360 5.406 1.00 88.12 480 PRO A C 1
ATOM 3623 O O . PRO A 1 480 ? 13.546 -10.946 4.698 1.00 88.12 480 PRO A O 1
ATOM 3626 N N . VAL A 1 481 ? 14.563 -12.630 5.773 1.00 91.12 481 VAL A N 1
ATOM 3627 C CA . VAL A 1 481 ? 13.610 -13.680 5.415 1.00 91.12 481 VAL A CA 1
ATOM 3628 C C . VAL A 1 481 ? 13.483 -14.659 6.575 1.00 91.12 481 VAL A C 1
ATOM 3630 O O . VAL A 1 481 ? 14.470 -15.035 7.206 1.00 91.12 481 VAL A O 1
ATOM 3633 N N . ARG A 1 482 ? 12.255 -15.095 6.845 1.00 91.88 482 ARG A N 1
ATOM 3634 C CA . ARG A 1 482 ? 11.960 -16.241 7.707 1.00 91.88 482 ARG A CA 1
ATOM 3635 C C . ARG A 1 482 ? 11.369 -17.367 6.887 1.00 91.88 482 ARG A C 1
ATOM 3637 O O . ARG A 1 482 ? 10.510 -17.109 6.051 1.00 91.88 482 ARG A O 1
ATOM 3644 N N . PHE A 1 483 ? 11.761 -18.595 7.195 1.00 93.25 483 PHE A N 1
ATOM 3645 C CA . PHE A 1 483 ? 11.219 -19.808 6.587 1.00 93.25 483 PHE A CA 1
ATOM 3646 C C . PHE A 1 483 ? 10.392 -20.574 7.611 1.00 93.25 483 PHE A C 1
ATOM 3648 O O . PHE A 1 483 ? 10.785 -20.658 8.776 1.00 93.25 483 PHE A O 1
ATOM 3655 N N . GLY A 1 484 ? 9.247 -21.101 7.195 1.00 93.62 484 GLY A N 1
ATOM 3656 C CA . GLY A 1 484 ? 8.345 -21.794 8.103 1.00 93.62 484 GLY A CA 1
ATOM 3657 C C . GLY A 1 484 ? 7.059 -22.219 7.420 1.00 93.62 484 GLY A C 1
ATOM 3658 O O . GLY A 1 484 ? 6.855 -21.946 6.239 1.00 93.62 484 GLY A O 1
ATOM 3659 N N . ASN A 1 485 ? 6.199 -22.887 8.185 1.00 95.19 485 ASN A N 1
ATOM 3660 C CA . ASN A 1 485 ? 4.942 -23.398 7.660 1.00 95.19 485 ASN A CA 1
ATOM 3661 C C . ASN A 1 485 ? 3.817 -22.378 7.808 1.00 95.19 485 ASN A C 1
ATOM 3663 O O . ASN A 1 485 ? 3.636 -21.783 8.875 1.00 95.19 485 ASN A O 1
ATOM 3667 N N . ILE A 1 486 ? 3.033 -22.206 6.756 1.00 94.69 486 ILE A N 1
ATOM 3668 C CA . ILE A 1 486 ? 1.896 -21.295 6.728 1.00 94.69 486 ILE A CA 1
ATOM 3669 C C . ILE A 1 486 ? 0.894 -21.675 7.827 1.00 94.69 486 ILE A C 1
ATOM 3671 O O . ILE A 1 486 ? 0.560 -22.837 8.035 1.00 94.69 486 ILE A O 1
ATOM 3675 N N . GLY A 1 487 ? 0.406 -20.670 8.552 1.00 90.50 487 GLY A N 1
ATOM 3676 C CA . GLY A 1 487 ? -0.525 -20.822 9.671 1.00 90.50 487 GLY A CA 1
ATOM 3677 C C . GLY A 1 487 ? 0.147 -21.033 11.031 1.00 90.50 487 GLY A C 1
ATOM 3678 O O . GLY A 1 487 ? -0.528 -20.931 12.054 1.00 90.50 487 GLY A O 1
ATOM 3679 N N . THR A 1 488 ? 1.462 -21.265 11.073 1.00 89.69 488 THR A N 1
ATOM 3680 C CA . THR A 1 488 ? 2.219 -21.376 12.332 1.00 89.69 488 THR A CA 1
ATOM 3681 C C . THR A 1 488 ? 2.581 -19.993 12.911 1.00 89.69 488 THR A C 1
ATOM 3683 O O . THR A 1 488 ? 2.456 -18.975 12.217 1.00 89.69 488 THR A O 1
ATOM 3686 N N . PRO A 1 489 ? 3.002 -19.895 14.191 1.00 85.06 489 PRO A N 1
ATOM 3687 C CA . PRO A 1 489 ? 3.381 -18.621 14.805 1.00 85.06 489 PRO A CA 1
ATOM 3688 C C . PRO A 1 489 ? 4.437 -17.855 13.988 1.00 85.06 489 PRO A C 1
ATOM 3690 O O . PRO A 1 489 ? 5.516 -18.368 13.700 1.00 85.06 489 PRO A O 1
ATOM 3693 N N . GLY A 1 490 ? 4.128 -16.609 13.617 1.00 87.12 490 GLY A N 1
ATOM 3694 C CA . GLY A 1 490 ? 4.979 -15.774 12.757 1.00 87.12 490 GLY A CA 1
ATOM 3695 C C . GLY A 1 490 ? 4.815 -15.995 11.246 1.00 87.12 490 GLY A C 1
ATOM 3696 O O . GLY A 1 490 ? 5.469 -15.291 10.482 1.00 87.12 490 GLY A O 1
ATOM 3697 N N . PHE A 1 491 ? 3.932 -16.903 10.815 1.00 92.62 491 PHE A N 1
ATOM 3698 C CA . PHE A 1 491 ? 3.667 -17.229 9.406 1.00 92.62 491 PHE A CA 1
ATOM 3699 C C . PHE A 1 491 ? 2.168 -17.156 9.069 1.00 92.62 491 PHE A C 1
ATOM 3701 O O . PHE A 1 491 ? 1.565 -18.148 8.654 1.00 92.62 491 PHE A O 1
ATOM 3708 N N . PRO A 1 492 ? 1.498 -16.004 9.260 1.00 94.56 492 PRO A N 1
ATOM 3709 C CA . PRO A 1 492 ? 0.095 -15.884 8.891 1.00 94.56 492 PRO A CA 1
ATOM 3710 C C . PRO A 1 492 ? -0.087 -16.037 7.376 1.00 94.56 492 PRO A C 1
ATOM 3712 O O . PRO A 1 492 ? 0.676 -15.486 6.581 1.00 94.56 492 PRO A O 1
ATOM 3715 N N . GLN A 1 493 ? -1.143 -16.740 6.966 1.00 94.12 493 GLN A N 1
ATOM 3716 C CA . GLN A 1 493 ? -1.447 -16.990 5.551 1.00 94.12 493 GLN A CA 1
ATOM 3717 C C . GLN A 1 493 ? -1.578 -15.706 4.718 1.00 94.12 493 GLN A C 1
ATOM 3719 O O . GLN A 1 493 ? -1.266 -15.705 3.530 1.00 94.12 493 GLN A O 1
ATOM 3724 N N . SER A 1 494 ? -2.038 -14.619 5.334 1.00 93.88 494 SER A N 1
ATOM 3725 C CA . SER A 1 494 ? -2.224 -13.320 4.689 1.00 93.88 494 SER A CA 1
ATOM 3726 C C . SER A 1 494 ? -0.927 -12.717 4.153 1.00 93.88 494 SER A C 1
ATOM 3728 O O . SER A 1 494 ? -0.968 -12.118 3.089 1.00 93.88 494 SER A O 1
ATOM 3730 N N . ALA A 1 495 ? 0.197 -12.901 4.848 1.00 94.69 495 ALA A N 1
ATOM 3731 C CA . ALA A 1 495 ? 1.468 -12.237 4.548 1.00 94.69 495 ALA A CA 1
ATOM 3732 C C . ALA A 1 495 ? 2.621 -13.203 4.229 1.00 94.69 495 ALA A C 1
ATOM 3734 O O . ALA A 1 495 ? 3.758 -12.777 4.034 1.00 94.69 495 ALA A O 1
ATOM 3735 N N . THR A 1 496 ? 2.345 -14.506 4.186 1.00 95.94 496 THR A N 1
ATOM 3736 C CA . THR A 1 496 ? 3.345 -15.527 3.857 1.00 95.94 496 THR A CA 1
ATOM 3737 C C . THR A 1 496 ? 3.303 -15.832 2.366 1.00 95.94 496 THR A C 1
ATOM 3739 O O . THR A 1 496 ? 2.235 -16.094 1.804 1.00 95.94 496 THR A O 1
ATOM 3742 N N . PHE A 1 497 ? 4.468 -15.817 1.718 1.00 97.06 497 PHE A N 1
ATOM 3743 C CA . PHE A 1 497 ? 4.616 -16.344 0.368 1.00 97.06 497 PHE A CA 1
ATOM 3744 C C . PHE A 1 497 ? 4.526 -17.863 0.396 1.00 97.06 497 PHE A C 1
ATOM 3746 O O . PHE A 1 497 ? 5.197 -18.511 1.199 1.00 97.06 497 PHE A O 1
ATOM 3753 N N . ARG A 1 498 ? 3.744 -18.432 -0.522 1.00 97.50 498 ARG A N 1
ATOM 3754 C CA . ARG A 1 498 ? 3.779 -19.867 -0.812 1.00 97.50 498 ARG A CA 1
ATOM 3755 C C . ARG A 1 498 ? 5.015 -20.154 -1.652 1.00 97.50 498 ARG A C 1
ATOM 3757 O O . ARG A 1 498 ? 5.138 -19.614 -2.748 1.00 97.50 498 ARG A O 1
ATOM 3764 N N . ALA A 1 499 ? 5.913 -20.997 -1.150 1.00 98.00 499 ALA A N 1
ATOM 3765 C CA . ALA A 1 499 ? 7.189 -21.262 -1.810 1.00 98.00 499 ALA A CA 1
ATOM 3766 C C . ALA A 1 499 ? 6.985 -21.813 -3.230 1.00 98.00 499 ALA A C 1
ATOM 3768 O O . ALA A 1 499 ? 7.547 -21.276 -4.179 1.00 98.00 499 ALA A O 1
ATOM 3769 N N . GLN A 1 500 ? 6.111 -22.812 -3.387 1.00 98.00 500 GLN A N 1
ATOM 3770 C CA . GLN A 1 500 ? 5.857 -23.422 -4.694 1.00 98.00 500 GLN A CA 1
ATOM 3771 C C . GLN A 1 500 ? 5.292 -22.423 -5.709 1.00 98.00 500 GLN A C 1
ATOM 3773 O O . GLN A 1 500 ? 5.784 -22.354 -6.825 1.00 98.00 500 GLN A O 1
ATOM 3778 N N . GLN A 1 501 ? 4.338 -21.583 -5.297 1.00 97.06 501 GLN A N 1
ATOM 3779 C CA . GLN A 1 501 ? 3.764 -20.561 -6.173 1.00 97.06 501 GLN A CA 1
ATOM 3780 C C . GLN A 1 501 ? 4.838 -19.596 -6.697 1.00 97.06 501 GLN A C 1
ATOM 3782 O O . GLN A 1 501 ? 4.885 -19.300 -7.885 1.00 97.06 501 GLN A O 1
ATOM 3787 N N . VAL A 1 502 ? 5.732 -19.129 -5.819 1.00 97.31 502 VAL A N 1
ATOM 3788 C CA . VAL A 1 502 ? 6.827 -18.233 -6.221 1.00 97.31 502 VAL A CA 1
ATOM 3789 C C . VAL A 1 502 ? 7.799 -18.938 -7.173 1.00 97.31 502 VAL A C 1
ATOM 3791 O O . VAL A 1 502 ? 8.271 -18.317 -8.123 1.00 97.31 502 VAL A O 1
ATOM 3794 N N . ILE A 1 503 ? 8.093 -20.225 -6.950 1.00 97.56 503 ILE A N 1
ATOM 3795 C CA . ILE A 1 503 ? 8.926 -21.026 -7.862 1.00 97.56 503 ILE A CA 1
ATOM 3796 C C . ILE A 1 503 ? 8.255 -21.135 -9.234 1.00 97.56 503 ILE A C 1
ATOM 3798 O O . ILE A 1 503 ? 8.900 -20.843 -10.240 1.0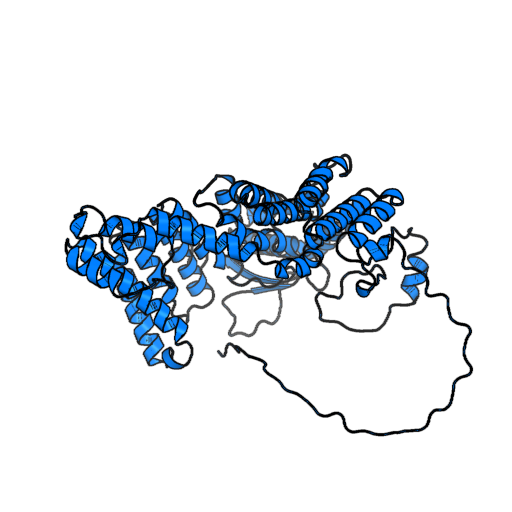0 97.56 503 ILE A O 1
ATOM 3802 N N . ASP A 1 504 ? 6.977 -21.503 -9.285 1.00 96.88 504 ASP A N 1
ATOM 3803 C CA . ASP A 1 504 ? 6.235 -21.697 -10.534 1.00 96.88 504 ASP A CA 1
ATOM 3804 C C . ASP A 1 504 ? 6.148 -20.398 -11.350 1.00 96.88 504 ASP A C 1
ATOM 3806 O O . ASP A 1 504 ? 6.292 -20.413 -12.571 1.00 96.88 504 ASP A O 1
ATOM 3810 N N . GLU A 1 505 ? 5.967 -19.258 -10.680 1.00 94.31 505 GLU A N 1
ATOM 3811 C CA . GLU A 1 505 ? 5.794 -17.962 -11.340 1.00 94.31 505 GLU A CA 1
ATOM 3812 C C . GLU A 1 505 ? 7.124 -17.297 -11.747 1.00 94.31 505 GLU A C 1
ATOM 3814 O O . GLU A 1 505 ? 7.171 -16.599 -12.765 1.00 94.31 505 GLU A O 1
ATOM 3819 N N . LEU A 1 506 ? 8.216 -17.503 -10.995 1.00 94.44 506 LEU A N 1
ATOM 3820 C CA . LEU A 1 506 ? 9.506 -16.841 -11.256 1.00 94.44 506 LEU A CA 1
ATOM 3821 C C . LEU A 1 506 ? 10.545 -17.722 -11.960 1.00 94.44 506 LEU A C 1
ATOM 3823 O O . LEU A 1 506 ? 11.420 -17.185 -12.646 1.00 94.44 506 LEU A O 1
ATOM 3827 N N . SER A 1 507 ? 10.473 -19.052 -11.845 1.00 94.88 507 SER A N 1
ATOM 3828 C CA . SER A 1 507 ? 11.422 -19.947 -12.527 1.00 94.88 507 SER A CA 1
ATOM 3829 C C . SER A 1 507 ? 11.395 -19.847 -14.060 1.00 94.88 507 SER A C 1
ATOM 3831 O O . SER A 1 507 ? 12.474 -19.932 -14.643 1.00 94.88 507 SER A O 1
ATOM 3833 N N . PRO A 1 508 ? 10.270 -19.555 -14.754 1.00 91.94 508 PRO A N 1
ATOM 3834 C CA . PRO A 1 508 ? 10.310 -19.326 -16.201 1.00 91.94 508 PRO A CA 1
ATOM 3835 C C . PRO A 1 508 ? 11.138 -18.091 -16.594 1.00 91.94 508 PRO A C 1
ATOM 3837 O O . PRO A 1 508 ? 11.682 -18.035 -17.695 1.00 91.94 508 PRO A O 1
ATOM 3840 N N . ARG A 1 509 ? 11.253 -17.102 -15.695 1.00 89.69 509 ARG A N 1
ATOM 3841 C CA . ARG A 1 509 ? 12.021 -15.864 -15.917 1.00 89.69 509 ARG A CA 1
ATOM 3842 C C . ARG A 1 509 ? 13.482 -16.020 -15.509 1.00 89.69 509 ARG A C 1
ATOM 3844 O O . ARG A 1 509 ? 14.368 -15.503 -16.181 1.00 89.69 509 ARG A O 1
ATOM 3851 N N . ILE A 1 510 ? 13.737 -16.736 -14.416 1.00 92.50 510 ILE A N 1
ATOM 3852 C CA . ILE A 1 510 ? 15.074 -17.058 -13.903 1.00 92.50 510 ILE A CA 1
ATOM 3853 C C . ILE A 1 510 ? 15.238 -18.586 -13.967 1.00 92.50 510 ILE A C 1
ATOM 3855 O O . ILE A 1 510 ? 15.131 -19.256 -12.934 1.00 92.50 510 ILE A O 1
ATOM 3859 N N . PRO A 1 511 ? 15.476 -19.158 -15.163 1.00 91.31 511 PRO A N 1
ATOM 3860 C CA . PRO A 1 511 ? 15.466 -20.606 -15.359 1.00 91.31 511 PRO A CA 1
ATOM 3861 C C . PRO A 1 511 ? 16.573 -21.292 -14.573 1.00 91.31 511 PRO A C 1
ATOM 3863 O O . PRO A 1 511 ? 17.624 -20.697 -14.318 1.00 91.31 511 PRO A O 1
ATOM 3866 N N . GLU A 1 512 ? 16.360 -22.553 -14.207 1.00 91.81 512 GLU A N 1
ATOM 3867 C CA . GLU A 1 512 ? 17.427 -23.385 -13.660 1.00 91.81 512 GLU A CA 1
ATOM 3868 C C . GLU A 1 512 ? 18.538 -23.546 -14.711 1.00 91.81 512 GLU A C 1
ATOM 3870 O O . GLU A 1 512 ? 18.244 -23.805 -15.884 1.00 91.81 512 GLU A O 1
ATOM 3875 N N . PRO A 1 513 ? 19.821 -23.373 -14.343 1.00 86.62 513 PRO A N 1
ATOM 3876 C CA . PRO A 1 513 ? 20.908 -23.647 -15.266 1.00 86.62 513 PRO A CA 1
ATOM 3877 C C . PRO A 1 513 ? 20.857 -25.113 -15.715 1.00 86.62 513 PRO A C 1
ATOM 3879 O O . PRO A 1 513 ? 20.631 -25.989 -14.879 1.00 86.62 513 PRO A O 1
ATOM 3882 N N . PRO A 1 514 ? 21.148 -25.426 -16.990 1.00 81.44 514 PRO A N 1
ATOM 3883 C CA . PRO A 1 514 ? 21.275 -26.814 -17.408 1.00 81.44 514 PRO A CA 1
ATOM 3884 C C . PRO A 1 514 ? 22.334 -27.508 -16.546 1.00 81.44 514 PRO A C 1
ATOM 3886 O O . PRO A 1 514 ? 23.434 -26.972 -16.355 1.00 81.44 514 PRO A O 1
ATOM 3889 N N . MET A 1 515 ? 22.011 -28.696 -16.022 1.00 71.62 515 MET A N 1
ATOM 3890 C CA . MET A 1 515 ? 22.979 -29.504 -15.285 1.00 71.62 515 MET A CA 1
ATOM 3891 C C . MET A 1 515 ? 24.200 -29.735 -16.179 1.00 71.62 515 MET A C 1
ATOM 3893 O O . MET A 1 515 ? 24.095 -30.354 -17.240 1.00 71.62 515 MET A O 1
ATOM 3897 N N . ARG A 1 516 ? 25.364 -29.221 -15.766 1.00 59.00 516 ARG A N 1
ATOM 3898 C CA . ARG A 1 516 ? 26.631 -29.603 -16.391 1.00 59.00 516 ARG A CA 1
ATOM 3899 C C . ARG A 1 516 ? 26.855 -31.073 -16.047 1.00 59.00 516 ARG A C 1
ATOM 3901 O O . ARG A 1 516 ? 27.098 -31.378 -14.882 1.00 59.00 516 ARG A O 1
ATOM 3908 N N . ARG A 1 517 ? 26.656 -31.943 -17.039 1.00 37.97 517 ARG A N 1
ATOM 3909 C CA . ARG A 1 517 ? 26.986 -33.368 -16.958 1.00 37.97 517 ARG A CA 1
ATOM 3910 C C . ARG A 1 517 ? 28.482 -33.567 -16.786 1.00 37.97 517 ARG A C 1
ATOM 3912 O O . ARG A 1 517 ? 29.239 -32.756 -17.371 1.00 37.97 517 ARG A O 1
#

Secondary structure (DSSP, 8-state):
-------------PPPP----------------PPPPHHHHHHSS-----TTTHHHHTTT--S----STT----S---GGG---HHHHHHHHHHHHHH---HHHHHHHHHHHHHHHHHTT-HHHHHHHHHTHHHHS-S-TT-HHHIIIIIHHHHHHHHHHHHHTT-HHHHHHHHHHHHHH-TT-HHHHHHSTTGGGSSS---HHHHHHHHHHHHH-GGGHHHHHHHHHHTT-HHHHHHHHHHHHHHHHHH-TT---HHHHHHHHHHHHHHT-TTHHHHHHHHHHHHHHHHHTTHHHH-HHHHHHHHHHHHHHHHHHHHHTT-HHHHHHHHHTSS--TTS-HHHHHHHHHHHHTT--GGG--GGGGS-HHHHHHHHHHHHHHHHT-GGGGGGSGGG-PPPP-HHHHHHHHHHHT--SSS-TTB-S---GGGTT-EEEE-TTT--HHHHHHHHHHHHHHHHHHTT-SEEE--TT---SSEEEEEEE-TTSTT--TTTPEEHHHHHHHHTTTSPPPPP--